Protein AF-0000000074441980 (afdb_homodimer)

Solvent-accessible surface area (backbone atoms only — not comparable to full-atom values): 41536 Å² total; per-residue (Å²): 110,70,69,57,51,51,54,56,46,57,72,69,55,71,89,51,64,81,36,41,43,56,36,75,45,73,42,76,89,37,66,30,39,36,33,62,39,76,40,64,93,60,38,26,39,40,40,39,38,33,58,50,57,52,42,32,34,37,76,42,47,38,68,58,42,52,52,48,46,42,69,62,27,72,64,63,48,63,58,62,53,57,53,49,53,51,53,48,47,54,67,76,56,54,57,86,88,49,87,40,50,34,70,74,40,71,43,78,72,95,67,67,32,41,31,36,37,34,61,50,62,44,88,94,67,44,77,40,51,48,71,47,70,18,35,65,46,65,58,50,46,53,25,69,70,42,47,47,51,49,22,16,46,42,21,42,48,52,50,50,48,53,52,51,53,50,52,44,53,46,47,42,50,34,50,48,42,34,50,74,72,66,52,69,66,90,50,77,86,46,66,70,79,79,82,46,68,68,61,48,52,52,50,48,67,71,32,69,65,39,56,47,21,54,74,39,8,68,63,49,27,40,28,73,70,44,26,51,50,46,25,52,48,38,49,50,50,54,45,67,74,46,66,83,50,79,73,76,70,72,77,70,71,76,72,74,76,74,72,70,82,75,80,74,80,73,78,85,76,78,83,84,73,75,82,74,83,79,79,79,80,85,78,86,79,78,78,86,70,86,88,86,90,91,82,92,81,84,78,75,85,76,87,82,83,80,84,73,82,77,79,82,85,82,86,83,88,69,70,70,63,57,63,56,51,54,56,52,50,52,51,51,53,53,50,49,53,50,50,59,60,62,67,65,61,68,54,78,100,111,70,70,56,50,52,53,57,46,55,72,69,56,73,90,51,63,79,37,41,44,58,37,74,44,73,42,74,88,38,66,30,39,36,33,61,38,75,40,64,94,60,40,26,37,37,41,40,37,32,59,48,57,51,43,31,32,35,75,41,47,38,68,58,42,52,53,48,46,44,71,62,27,72,61,63,48,60,58,63,51,57,53,48,52,51,53,48,47,53,67,76,56,54,57,87,87,49,88,41,48,35,70,75,40,69,45,80,70,95,67,67,33,41,31,35,37,31,59,50,61,44,87,95,67,43,77,40,50,48,72,46,71,19,36,65,46,63,59,48,46,54,25,70,72,42,46,46,51,49,24,16,49,44,21,42,49,50,51,49,48,54,53,51,52,52,51,44,52,45,47,42,51,35,48,48,43,35,49,74,71,66,53,67,66,91,50,78,85,45,66,69,80,78,81,47,70,69,61,49,53,54,50,50,67,70,33,69,64,38,56,48,22,53,75,38,8,68,62,50,27,39,30,72,70,44,27,52,50,47,25,52,47,37,50,50,50,53,45,66,74,46,66,84,49,79,71,76,69,71,75,69,69,73,71,69,76,71,70,68,84,75,78,76,78,75,79,85,79,80,84,87,74,75,84,76,87,79,80,84,75,80,82,80,81,79,85,81,86,83,90,79,89,70,88,78,90,78,86,89,81,86,79,88,85,80,83,80,87,75,83,75,85,75,82,78,77,58,71,66,53,53,59,52,49,51,53,50,48,53,49,50,53,51,50,52,52,49,50,57,58,61,67,59,58,65,53,80,102

Foldseek 3Di:
DLVVLLVVVVVVDDDDQLLFAWDWDAAANAIKIKTKDADLVFLWMKIWIDRPQFIWIDTDTNVRQVVQQCVQPVLADDDSSVVSVVVVCCVVPPPVPDNQKYWDDCPPDDARWTKIKGWDADPPRHIGIDIDIIHTDDPCCCVSRPVVLVVVLVVVVVVVVVVVLVVLQVVLVVVVVCVVVVHDDPDPVPDDDRDDPVVVVVCVCPDVVVVVCVVCVNRVCRDPVNSVSSSVSSSVVVCVVCVPPDDPPPPPPPPPCVVDPPVPPDDPPDPPPDDDDDPDDDDCPDDPDDDDDDDDDPDPDDPDDDDDDDDDDDDDDPDVVVVVVVVVVVVVVVVVVVVVVVVSNRPHD/DLVVLLVVVVVVDDDDQLLFAWDWDAAANAIKIKTKDADLVFLWMKIWIDRPPFIWIDTDTNVRQVVQQCVQPVLADDDSSVVSVVVVCCVVPPDVPDNQKYWDDCPPDDARWTKIKGWDADPPRHIGIDIDIIHTDDPCCCVSRPVVLVVVLVVVVVVVVVVVLVVLQVVLVVVVVCVVVVHDDPDPVPDDDRDDPVVVVVCVCPDVVVVVCVVCVNRVCRDPVNSVSSSVSSSVVVCVVCVPPDDPPPPPPPPPCPVDPPVPPDDDPDPPPDDDDDDPDDPPDDDPDDDDDDDDDDDDDDDDDDDDDDDDDDDDPPPVVVVVVVVVVVVVVVVVVVVVVVVSNNPHD

pLDDT: mean 73.76, std 29.58, range [14.95, 98.62]

Organism: Stylophora pistillata (NCBI:txid50429)

Structure (mmCIF, N/CA/C/O backbone):
data_AF-0000000074441980-model_v1
#
loop_
_entity.id
_entity.type
_entity.pdbx_description
1 polymer 'Non-homologous end-joining factor 1'
#
loop_
_atom_site.group_PDB
_atom_site.id
_atom_site.type_symbol
_atom_site.label_atom_id
_atom_site.label_alt_id
_atom_site.label_comp_id
_atom_site.label_asym_id
_atom_site.label_entity_id
_atom_site.label_seq_id
_atom_site.pdbx_PDB_ins_code
_atom_site.Cartn_x
_atom_site.Cartn_y
_atom_site.Cartn_z
_atom_site.occupancy
_atom_site.B_iso_or_equiv
_atom_site.auth_seq_id
_atom_site.auth_comp_id
_atom_site.auth_asym_id
_atom_site.auth_atom_id
_atom_site.pdbx_PDB_model_num
ATOM 1 N N . MET A 1 1 ? -20.672 3.186 -23.844 1 51.84 1 MET A N 1
ATOM 2 C CA . MET A 1 1 ? -19.688 2.994 -24.906 1 51.84 1 MET A CA 1
ATOM 3 C C . MET A 1 1 ? -18.312 2.658 -24.312 1 51.84 1 MET A C 1
ATOM 5 O O . MET A 1 1 ? -17.672 1.694 -24.734 1 51.84 1 MET A O 1
ATOM 9 N N . ALA A 1 2 ? -17.875 3.438 -23.344 1 56.09 2 ALA A N 1
ATOM 10 C CA . ALA A 1 2 ? -16.578 3.195 -22.719 1 56.09 2 ALA A CA 1
ATOM 11 C C . ALA A 1 2 ? -16.547 1.839 -22.031 1 56.09 2 ALA A C 1
ATOM 13 O O . ALA A 1 2 ? -15.555 1.104 -22.125 1 56.09 2 ALA A O 1
ATOM 14 N N . ALA A 1 3 ? -17.609 1.417 -21.391 1 63.78 3 ALA A N 1
ATOM 15 C CA . ALA A 1 3 ? -17.703 0.12 -20.734 1 63.78 3 ALA A CA 1
ATOM 16 C C . ALA A 1 3 ? -17.609 -1.021 -21.734 1 63.78 3 ALA A C 1
ATOM 18 O O . ALA A 1 3 ? -16.969 -2.035 -21.484 1 63.78 3 ALA A O 1
ATOM 19 N N . SER A 1 4 ? -18.078 -0.714 -22.844 1 76.62 4 SER A N 1
ATOM 20 C CA . SER A 1 4 ? -18.078 -1.734 -23.891 1 76.62 4 SER A CA 1
ATOM 21 C C . SER A 1 4 ? -16.672 -1.93 -24.453 1 76.62 4 SER A C 1
ATOM 23 O O . SER A 1 4 ? -16.234 -3.062 -24.688 1 76.62 4 SER A O 1
ATOM 25 N N . LYS A 1 5 ? -15.914 -0.859 -24.516 1 84.69 5 LYS A N 1
ATOM 26 C CA . LYS A 1 5 ? -14.562 -0.913 -25.062 1 84.69 5 LYS A CA 1
ATOM 27 C C . LYS A 1 5 ? -13.617 -1.67 -24.125 1 84.69 5 LYS A C 1
ATOM 29 O O . LYS A 1 5 ? -12.781 -2.447 -24.594 1 84.69 5 LYS A O 1
ATOM 34 N N . GLU A 1 6 ? -13.836 -1.415 -22.906 1 89 6 GLU A N 1
ATOM 35 C CA . GLU A 1 6 ? -12.977 -2.098 -21.938 1 89 6 GLU A CA 1
ATOM 36 C C . GLU A 1 6 ? -13.227 -3.604 -21.953 1 89 6 GLU A C 1
ATOM 38 O O . GLU A 1 6 ? -12.289 -4.395 -21.828 1 89 6 GLU A O 1
ATOM 43 N N . ILE A 1 7 ? -14.453 -3.945 -22.109 1 86.38 7 ILE A N 1
ATOM 44 C CA . ILE A 1 7 ? -14.812 -5.359 -22.109 1 86.38 7 ILE A CA 1
ATOM 45 C C . ILE A 1 7 ? -14.164 -6.055 -23.297 1 86.38 7 ILE A C 1
ATOM 47 O O . ILE A 1 7 ? -13.625 -7.156 -23.172 1 86.38 7 ILE A O 1
ATOM 51 N N . SER A 1 8 ? -14.258 -5.422 -24.438 1 86.94 8 SER A N 1
ATOM 52 C CA . SER A 1 8 ? -13.625 -5.965 -25.641 1 86.94 8 SER A CA 1
ATOM 53 C C . SER A 1 8 ? -12.117 -6.082 -25.453 1 86.94 8 SER A C 1
ATOM 55 O O . SER A 1 8 ? -11.508 -7.066 -25.891 1 86.94 8 SER A O 1
ATOM 57 N N . TRP A 1 9 ? -11.57 -5.137 -24.906 1 90.94 9 TRP A N 1
ATOM 58 C CA . TRP A 1 9 ? -10.133 -5.137 -24.641 1 90.94 9 TRP A CA 1
ATOM 59 C C . TRP A 1 9 ? -9.75 -6.281 -23.703 1 90.94 9 TRP A C 1
ATOM 61 O O . TRP A 1 9 ? -8.758 -6.969 -23.922 1 90.94 9 TRP A O 1
ATOM 71 N N . ARG A 1 10 ? -10.523 -6.465 -22.703 1 89.31 10 ARG A N 1
ATOM 72 C CA . ARG A 1 10 ? -10.242 -7.488 -21.703 1 89.31 10 ARG A CA 1
ATOM 73 C C . ARG A 1 10 ? -10.273 -8.883 -22.328 1 89.31 10 ARG A C 1
ATOM 75 O O . ARG A 1 10 ? -9.539 -9.773 -21.891 1 89.31 10 ARG A O 1
ATOM 82 N N . ARG A 1 11 ? -11.078 -8.992 -23.328 1 87.81 11 ARG A N 1
ATOM 83 C CA . ARG A 1 11 ? -11.188 -10.281 -24 1 87.81 11 ARG A CA 1
ATOM 84 C C . ARG A 1 11 ? -9.914 -10.594 -24.781 1 87.81 11 ARG A C 1
ATOM 86 O O . ARG A 1 11 ? -9.539 -11.758 -24.922 1 87.81 11 ARG A O 1
ATOM 93 N N . ARG A 1 12 ? -9.289 -9.594 -25.172 1 88.25 12 ARG A N 1
ATOM 94 C CA . ARG A 1 12 ? -8.094 -9.758 -25.984 1 88.25 12 ARG A CA 1
ATOM 95 C C . ARG A 1 12 ? -6.832 -9.695 -25.141 1 88.25 12 ARG A C 1
ATOM 97 O O . ARG A 1 12 ? -5.773 -10.18 -25.547 1 88.25 12 ARG A O 1
ATOM 104 N N . TRP A 1 13 ? -6.953 -9.164 -24.031 1 88.56 13 TRP A N 1
ATOM 105 C CA . TRP A 1 13 ? -5.801 -8.922 -23.172 1 88.56 13 TRP A CA 1
ATOM 106 C C . TRP A 1 13 ? -5.297 -10.227 -22.562 1 88.56 13 TRP A C 1
ATOM 108 O O . TRP A 1 13 ? -6.086 -11.031 -22.062 1 88.56 13 TRP A O 1
ATOM 118 N N . LYS A 1 14 ? -3.984 -10.406 -22.625 1 88.5 14 LYS A N 1
ATOM 119 C CA . LYS A 1 14 ? -3.357 -11.57 -22 1 88.5 14 LYS A CA 1
ATOM 120 C C . LYS A 1 14 ? -2.637 -11.188 -20.719 1 88.5 14 LYS A C 1
ATOM 122 O O . LYS A 1 14 ? -1.851 -10.234 -20.703 1 88.5 14 LYS A O 1
ATOM 127 N N . PRO A 1 15 ? -2.881 -12 -19.703 1 88.69 15 PRO A N 1
ATOM 128 C CA . PRO A 1 15 ? -2.188 -11.719 -18.438 1 88.69 15 PRO A CA 1
ATOM 129 C C . PRO A 1 15 ? -0.668 -11.805 -18.578 1 88.69 15 PRO A C 1
ATOM 131 O O . PRO A 1 15 ? -0.157 -12.617 -19.344 1 88.69 15 PRO A O 1
ATOM 134 N N . ASN A 1 16 ? 0.039 -10.93 -17.922 1 92.12 16 ASN A N 1
ATOM 135 C CA . ASN A 1 16 ? 1.496 -10.906 -17.859 1 92.12 16 ASN A CA 1
ATOM 136 C C . ASN A 1 16 ? 1.997 -10.906 -16.422 1 92.12 16 ASN A C 1
ATOM 138 O O . ASN A 1 16 ? 1.202 -10.984 -15.477 1 92.12 16 ASN A O 1
ATOM 142 N N . LEU A 1 17 ? 3.229 -10.914 -16.266 1 94.19 17 LEU A N 1
ATOM 143 C CA . LEU A 1 17 ? 3.816 -10.992 -14.93 1 94.19 17 LEU A CA 1
ATOM 144 C C . LEU A 1 17 ? 3.328 -9.844 -14.055 1 94.19 17 LEU A C 1
ATOM 146 O O . LEU A 1 17 ? 3.105 -10.031 -12.852 1 94.19 17 LEU A O 1
ATOM 150 N N . ASN A 1 18 ? 3.082 -8.695 -14.625 1 94.25 18 ASN A N 1
ATOM 151 C CA . ASN A 1 18 ? 2.691 -7.5 -13.883 1 94.25 18 ASN A CA 1
ATOM 152 C C . ASN A 1 18 ? 1.351 -7.691 -13.18 1 94.25 18 ASN A C 1
ATOM 154 O O . ASN A 1 18 ? 1.138 -7.168 -12.086 1 94.25 18 ASN A O 1
ATOM 158 N N . SER A 1 19 ? 0.472 -8.43 -13.758 1 94.81 19 SER A N 1
ATOM 159 C CA . SER A 1 19 ? -0.874 -8.578 -13.211 1 94.81 19 SER A CA 1
ATOM 160 C C . SER A 1 19 ? -0.934 -9.719 -12.195 1 94.81 19 SER A C 1
ATOM 162 O O . SER A 1 19 ? -1.958 -9.922 -11.539 1 94.81 19 SER A O 1
ATOM 164 N N . GLN A 1 20 ? 0.187 -10.492 -12.086 1 95.69 20 GLN A N 1
ATOM 165 C CA . GLN A 1 20 ? 0.209 -11.57 -11.109 1 95.69 20 GLN A CA 1
ATOM 166 C C . GLN A 1 20 ? 0.36 -11.031 -9.688 1 95.69 20 GLN A C 1
ATOM 168 O O . GLN A 1 20 ? 1.103 -10.078 -9.461 1 95.69 20 GLN A O 1
ATOM 173 N N . PRO A 1 21 ? -0.417 -11.547 -8.789 1 95.19 21 PRO A N 1
ATOM 174 C CA . PRO A 1 21 ? -0.332 -11.055 -7.41 1 95.19 21 PRO A CA 1
ATOM 175 C C . PRO A 1 21 ? 0.967 -11.461 -6.719 1 95.19 21 PRO A C 1
ATOM 177 O O . PRO A 1 21 ? 1.623 -12.422 -7.145 1 95.19 21 PRO A O 1
ATOM 180 N N . TRP A 1 22 ? 1.335 -10.766 -5.695 1 96.5 22 TRP A N 1
ATOM 181 C CA . TRP A 1 22 ? 2.52 -11.047 -4.891 1 96.5 22 TRP A CA 1
ATOM 182 C C . TRP A 1 22 ? 2.207 -12.055 -3.795 1 96.5 22 TRP A C 1
ATOM 184 O O . TRP A 1 22 ? 1.104 -12.062 -3.24 1 96.5 22 TRP A O 1
ATOM 194 N N . LYS A 1 23 ? 3.168 -12.859 -3.508 1 94.12 23 LYS A N 1
ATOM 195 C CA . LYS A 1 23 ? 3.098 -13.797 -2.393 1 94.12 23 LYS A CA 1
ATOM 196 C C . LYS A 1 23 ? 4.324 -13.672 -1.495 1 94.12 23 LYS A C 1
ATOM 198 O O . LYS A 1 23 ? 5.434 -13.43 -1.979 1 94.12 23 LYS A O 1
ATOM 203 N N . HIS A 1 24 ? 4.086 -13.797 -0.242 1 94.06 24 HIS A N 1
ATOM 204 C CA . HIS A 1 24 ? 5.199 -13.82 0.701 1 94.06 24 HIS A CA 1
ATOM 205 C C . HIS A 1 24 ? 5.859 -15.195 0.746 1 94.06 24 HIS A C 1
ATOM 207 O O . HIS A 1 24 ? 5.172 -16.219 0.783 1 94.06 24 HIS A O 1
ATOM 213 N N . VAL A 1 25 ? 7.152 -15.211 0.711 1 91.19 25 VAL A N 1
ATOM 214 C CA . VAL A 1 25 ? 7.895 -16.469 0.806 1 91.19 25 VAL A CA 1
ATOM 215 C C . VAL A 1 25 ? 9.125 -16.266 1.688 1 91.19 25 VAL A C 1
ATOM 217 O O . VAL A 1 25 ? 9.75 -15.211 1.669 1 91.19 25 VAL A O 1
ATOM 220 N N . SER A 1 26 ? 9.391 -17.219 2.443 1 89.88 26 SER A N 1
ATOM 221 C CA . SER A 1 26 ? 10.617 -17.25 3.23 1 89.88 26 SER A CA 1
ATOM 222 C C . SER A 1 26 ? 11.656 -18.172 2.611 1 89.88 26 SER A C 1
ATOM 224 O O . SER A 1 26 ? 11.398 -19.359 2.424 1 89.88 26 SER A O 1
ATOM 226 N N . ILE A 1 27 ? 12.766 -17.625 2.258 1 90.06 27 ILE A N 1
ATOM 227 C CA . ILE A 1 27 ? 13.852 -18.375 1.641 1 90.06 27 ILE A CA 1
ATOM 228 C C . ILE A 1 27 ? 15.117 -18.234 2.473 1 90.06 27 ILE A C 1
ATOM 230 O O . ILE A 1 27 ? 15.664 -17.141 2.6 1 90.06 27 ILE A O 1
ATOM 234 N N . SER A 1 28 ? 15.633 -19.344 2.979 1 89.25 28 SER A N 1
ATOM 235 C CA . SER A 1 28 ? 16.844 -19.344 3.795 1 89.25 28 SER A CA 1
ATOM 236 C C . SER A 1 28 ? 16.734 -18.344 4.945 1 89.25 28 SER A C 1
ATOM 238 O O . SER A 1 28 ? 17.656 -17.578 5.199 1 89.25 28 SER A O 1
ATOM 240 N N . GLY A 1 29 ? 15.562 -18.234 5.5 1 86.44 29 GLY A N 1
ATOM 241 C CA . GLY A 1 29 ? 15.352 -17.375 6.656 1 86.44 29 GLY A CA 1
ATOM 242 C C . GLY A 1 29 ? 15.117 -15.922 6.289 1 86.44 29 GLY A C 1
ATOM 243 O O . GLY A 1 29 ? 14.93 -15.078 7.168 1 86.44 29 GLY A O 1
ATOM 244 N N . LYS A 1 30 ? 15.156 -15.617 5.031 1 90.5 30 LYS A N 1
ATOM 245 C CA . LYS A 1 30 ? 14.93 -14.25 4.57 1 90.5 30 LYS A CA 1
ATOM 246 C C . LYS A 1 30 ? 13.547 -14.102 3.949 1 90.5 30 LYS A C 1
ATOM 248 O O . LYS A 1 30 ? 13.055 -15.016 3.293 1 90.5 30 LYS A O 1
ATOM 253 N N . SER A 1 31 ? 12.969 -12.969 4.211 1 91.38 31 SER A N 1
ATOM 254 C CA . SER A 1 31 ? 11.633 -12.695 3.695 1 91.38 31 SER A CA 1
ATOM 255 C C . SER A 1 31 ? 11.695 -12.094 2.295 1 91.38 31 SER A C 1
ATOM 257 O O . SER A 1 31 ? 12.484 -11.188 2.035 1 91.38 31 SER A O 1
ATOM 259 N N . PHE A 1 32 ? 10.828 -12.688 1.437 1 93.62 32 PHE A N 1
ATOM 260 C CA . PHE A 1 32 ? 10.734 -12.195 0.069 1 93.62 32 PHE A CA 1
ATOM 261 C C . PHE A 1 32 ? 9.273 -12.055 -0.354 1 93.62 32 PHE A C 1
ATOM 263 O O . PHE A 1 32 ? 8.398 -12.734 0.182 1 93.62 32 PHE A O 1
ATOM 270 N N . LEU A 1 33 ? 9.047 -11.102 -1.194 1 96.06 33 LEU A N 1
ATOM 271 C CA . LEU A 1 33 ? 7.836 -11.117 -2.002 1 96.06 33 LEU A CA 1
ATOM 272 C C . LEU A 1 33 ? 8.109 -11.703 -3.383 1 96.06 33 LEU A C 1
ATOM 274 O O . LEU A 1 33 ? 9.094 -11.344 -4.035 1 96.06 33 LEU A O 1
ATOM 278 N N . LEU A 1 34 ? 7.234 -12.625 -3.773 1 95.69 34 LEU A N 1
ATOM 279 C CA . LEU A 1 34 ? 7.473 -13.344 -5.016 1 95.69 34 LEU A CA 1
ATOM 280 C C . LEU A 1 34 ? 6.234 -13.32 -5.91 1 95.69 34 LEU A C 1
ATOM 282 O O . LEU A 1 34 ? 5.113 -13.484 -5.426 1 95.69 34 LEU A O 1
ATOM 286 N N . LYS A 1 35 ? 6.395 -13.016 -7.109 1 95.94 35 LYS A N 1
ATOM 287 C CA . LYS A 1 35 ? 5.375 -13.258 -8.125 1 95.94 35 LYS A CA 1
ATOM 288 C C . LYS A 1 35 ? 5.977 -13.93 -9.352 1 95.94 35 LYS A C 1
ATOM 290 O O . LYS A 1 35 ? 7.152 -13.727 -9.672 1 95.94 35 LYS A O 1
ATOM 295 N N . SER A 1 36 ? 5.203 -14.828 -9.969 1 95.88 36 SER A N 1
ATOM 296 C CA . SER A 1 36 ? 5.715 -15.617 -11.086 1 95.88 36 SER A CA 1
ATOM 297 C C . SER A 1 36 ? 4.625 -15.891 -12.117 1 95.88 36 SER A C 1
ATOM 299 O O . SER A 1 36 ? 3.436 -15.773 -11.82 1 95.88 36 SER A O 1
ATOM 301 N N . MET A 1 37 ? 5.035 -16.141 -13.32 1 96.06 37 MET A N 1
ATOM 302 C CA . MET A 1 37 ? 4.16 -16.531 -14.422 1 96.06 37 MET A CA 1
ATOM 303 C C . MET A 1 37 ? 4.797 -17.641 -15.25 1 96.06 37 MET A C 1
ATOM 305 O O . MET A 1 37 ? 5.914 -17.5 -15.742 1 96.06 37 MET A O 1
ATOM 309 N N . PHE A 1 38 ? 4.125 -18.734 -15.289 1 95.56 38 PHE A N 1
ATOM 310 C CA . PHE A 1 38 ? 4.562 -19.875 -16.078 1 95.56 38 PHE A CA 1
ATOM 311 C C . PHE A 1 38 ? 3.645 -20.094 -17.266 1 95.56 38 PHE A C 1
ATOM 313 O O . PHE A 1 38 ? 2.42 -20.031 -17.141 1 95.56 38 PHE A O 1
ATOM 320 N N . VAL A 1 39 ? 4.211 -20.203 -18.391 1 94.81 39 VAL A N 1
ATOM 321 C CA . VAL A 1 39 ? 3.459 -20.391 -19.641 1 94.81 39 VAL A CA 1
ATOM 322 C C . VAL A 1 39 ? 3.768 -21.766 -20.219 1 94.81 39 VAL A C 1
ATOM 324 O O . VAL A 1 39 ? 4.867 -21.984 -20.734 1 94.81 39 VAL A O 1
ATOM 327 N N . GLU A 1 40 ? 2.877 -22.578 -20.25 1 92.44 40 GLU A N 1
ATOM 328 C CA . GLU A 1 40 ? 3.055 -23.969 -20.625 1 92.44 40 GLU A CA 1
ATOM 329 C C . GLU A 1 40 ? 3.303 -24.109 -22.125 1 92.44 40 GLU A C 1
ATOM 331 O O . GLU A 1 40 ? 4.129 -24.922 -22.562 1 92.44 40 GLU A O 1
ATOM 336 N N . VAL A 1 41 ? 2.557 -23.312 -22.953 1 90.19 41 VAL A N 1
ATOM 337 C CA . VAL A 1 41 ? 2.59 -23.438 -24.406 1 90.19 41 VAL A CA 1
ATOM 338 C C . VAL A 1 41 ? 4.02 -23.266 -24.906 1 90.19 41 VAL A C 1
ATOM 340 O O . VAL A 1 41 ? 4.473 -23.984 -25.797 1 90.19 41 VAL A O 1
ATOM 343 N N . ASP A 1 42 ? 4.781 -22.391 -24.281 1 91.75 42 ASP A N 1
ATOM 344 C CA . ASP A 1 42 ? 6.137 -22.109 -24.734 1 91.75 42 ASP A CA 1
ATOM 345 C C . ASP A 1 42 ? 7.172 -22.578 -23.719 1 91.75 42 ASP A C 1
ATOM 347 O O . ASP A 1 42 ? 8.367 -22.344 -23.875 1 91.75 42 ASP A O 1
ATOM 351 N N . CYS A 1 43 ? 6.68 -23.25 -22.641 1 94.75 43 CYS A N 1
ATOM 352 C CA . CYS A 1 43 ? 7.531 -23.75 -21.578 1 94.75 43 CYS A CA 1
ATOM 353 C C . CYS A 1 43 ? 8.5 -22.688 -21.094 1 94.75 43 CYS A C 1
ATOM 355 O O . CYS A 1 43 ? 9.711 -22.906 -21.047 1 94.75 43 CYS A O 1
ATOM 357 N N . SER A 1 44 ? 7.98 -21.594 -20.828 1 96.69 44 SER A N 1
ATOM 358 C CA . SER A 1 44 ? 8.734 -20.422 -20.359 1 96.69 44 SER A CA 1
ATOM 359 C C . SER A 1 44 ? 8.188 -19.922 -19.031 1 96.69 44 SER A C 1
ATOM 361 O O . SER A 1 44 ? 7.094 -20.312 -18.609 1 96.69 44 SER A O 1
ATOM 363 N N . TYR A 1 45 ? 9.016 -19.188 -18.312 1 97.12 45 TYR A N 1
ATOM 364 C CA . TYR A 1 45 ? 8.508 -18.562 -17.094 1 97.12 45 TYR A CA 1
ATOM 365 C C . TYR A 1 45 ? 9.219 -17.234 -16.812 1 97.12 45 TYR A C 1
ATOM 367 O O . TYR A 1 45 ? 10.266 -16.953 -17.406 1 97.12 45 TYR A O 1
ATOM 375 N N . GLU A 1 46 ? 8.57 -16.453 -16.078 1 97 46 GLU A N 1
ATOM 376 C CA . GLU A 1 46 ? 9.117 -15.227 -15.508 1 97 46 GLU A CA 1
ATOM 377 C C . GLU A 1 46 ? 8.938 -15.203 -13.992 1 97 46 GLU A C 1
ATOM 379 O O . GLU A 1 46 ? 7.906 -15.625 -13.477 1 97 46 GLU A O 1
ATOM 384 N N . LEU A 1 47 ? 10 -14.773 -13.391 1 96.06 47 LEU A N 1
ATOM 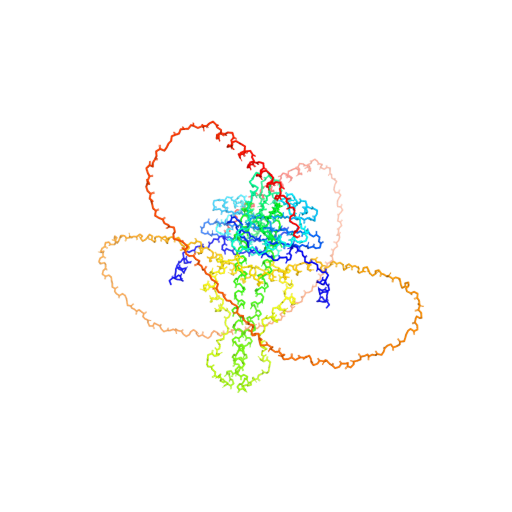385 C CA . LEU A 1 47 ? 10.016 -14.75 -11.93 1 96.06 47 LEU A CA 1
ATOM 386 C C . LEU A 1 47 ? 10.547 -13.414 -11.414 1 96.06 47 LEU A C 1
ATOM 388 O O . LEU A 1 47 ? 11.523 -12.883 -11.953 1 96.06 47 LEU A O 1
ATOM 392 N N . CYS A 1 48 ? 9.828 -12.898 -10.469 1 96.31 48 CYS A N 1
ATOM 393 C CA . CYS A 1 48 ? 10.227 -11.641 -9.836 1 96.31 48 CYS A CA 1
ATOM 394 C C . CYS A 1 48 ? 10.211 -11.773 -8.312 1 96.31 48 CYS A C 1
ATOM 396 O O . CYS A 1 48 ? 9.242 -12.258 -7.738 1 96.31 48 CYS A O 1
ATOM 398 N N . LEU A 1 49 ? 11.297 -11.375 -7.688 1 95.5 49 LEU A N 1
ATOM 399 C CA . LEU A 1 49 ? 11.43 -11.391 -6.234 1 95.5 49 LEU A CA 1
ATOM 400 C C . LEU A 1 49 ? 11.82 -10.016 -5.707 1 95.5 49 LEU A C 1
ATOM 402 O O . LEU A 1 49 ? 12.555 -9.281 -6.363 1 95.5 49 LEU A O 1
ATOM 406 N N . TRP A 1 50 ? 11.336 -9.688 -4.605 1 95.25 50 TRP A N 1
ATOM 407 C CA . TRP A 1 50 ? 11.734 -8.469 -3.914 1 95.25 50 TRP A CA 1
ATOM 408 C C . TRP A 1 50 ? 12.10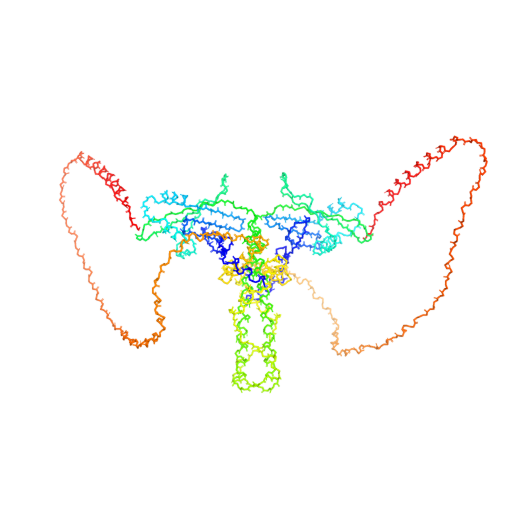2 -8.758 -2.463 1 95.25 50 TRP A C 1
ATOM 410 O O . TRP A 1 50 ? 11.328 -9.383 -1.732 1 95.25 50 TRP A O 1
ATOM 420 N N . ASP A 1 51 ? 13.273 -8.367 -2.043 1 93 51 ASP A N 1
ATOM 421 C CA . ASP A 1 51 ? 13.781 -8.672 -0.708 1 93 51 ASP A CA 1
ATOM 422 C C . ASP A 1 51 ? 13.625 -7.477 0.227 1 93 51 ASP A C 1
ATOM 424 O O . ASP A 1 51 ? 14.391 -7.316 1.176 1 93 51 ASP A O 1
ATOM 428 N N . PHE A 1 52 ? 12.766 -6.516 -0.107 1 92.38 52 PHE A N 1
ATOM 429 C CA . PHE A 1 52 ? 12.477 -5.309 0.655 1 92.38 52 PHE A CA 1
ATOM 430 C C . PHE A 1 52 ? 13.562 -4.262 0.45 1 92.38 52 PHE A C 1
ATOM 432 O O . PHE A 1 52 ? 13.664 -3.305 1.223 1 92.38 52 PHE A O 1
ATOM 439 N N . SER A 1 53 ? 14.391 -4.504 -0.55 1 89.56 53 SER A N 1
ATOM 440 C CA . SER A 1 53 ? 15.422 -3.545 -0.923 1 89.56 53 SER A CA 1
ATOM 441 C C . SER A 1 53 ? 15.688 -3.576 -2.424 1 89.56 53 SER A C 1
ATOM 443 O O . SER A 1 53 ? 15.672 -2.535 -3.086 1 89.56 53 SER A O 1
ATOM 445 N N . THR A 1 54 ? 15.797 -4.805 -2.885 1 90.31 54 THR A N 1
ATOM 446 C CA . THR A 1 54 ? 16.219 -4.98 -4.273 1 90.31 54 THR A CA 1
ATOM 447 C C . THR A 1 54 ? 15.273 -5.941 -5 1 90.31 54 THR A C 1
ATOM 449 O O . THR A 1 54 ? 14.836 -6.938 -4.426 1 90.31 54 THR A O 1
ATOM 452 N N . PHE A 1 55 ? 15.078 -5.594 -6.266 1 93.25 55 PHE A N 1
ATOM 453 C CA . PHE A 1 55 ? 14.312 -6.488 -7.133 1 93.25 55 PHE A CA 1
ATOM 454 C C . PHE A 1 55 ? 15.242 -7.477 -7.832 1 93.25 55 PHE A C 1
ATOM 456 O O . PHE A 1 55 ? 16.328 -7.109 -8.273 1 93.25 55 PHE A O 1
ATOM 463 N N . TRP A 1 56 ? 14.797 -8.688 -7.855 1 94.19 56 TRP A N 1
ATOM 464 C CA . TRP A 1 56 ? 15.453 -9.758 -8.594 1 94.19 56 TRP A CA 1
ATOM 465 C C . TRP A 1 56 ? 14.523 -10.344 -9.656 1 94.19 56 TRP A C 1
ATOM 467 O O . TRP A 1 56 ? 13.352 -10.609 -9.383 1 94.19 56 TRP A O 1
ATOM 477 N N . TYR A 1 57 ? 15.125 -10.469 -10.797 1 94.94 57 TYR A N 1
ATOM 478 C CA . TYR A 1 57 ? 14.266 -10.844 -11.922 1 94.94 57 TYR A CA 1
ATOM 479 C C . TYR A 1 57 ? 14.953 -11.883 -12.805 1 94.94 57 TYR A C 1
ATOM 481 O O . TYR A 1 57 ? 16.156 -11.82 -13.016 1 94.94 57 TYR A O 1
ATOM 489 N N . GLU A 1 58 ? 14.133 -12.844 -13.312 1 96.56 58 GLU A N 1
ATOM 490 C CA . GLU A 1 58 ? 14.602 -13.82 -14.297 1 96.56 58 GLU A CA 1
ATOM 491 C C . GLU A 1 58 ? 13.516 -14.148 -15.312 1 96.56 58 GLU A C 1
ATOM 493 O O . GLU A 1 58 ? 12.352 -14.344 -14.945 1 96.56 58 GLU A O 1
ATOM 498 N N . LYS A 1 59 ? 13.891 -14.164 -16.5 1 97.06 59 LYS A N 1
ATOM 499 C CA . LYS A 1 59 ? 13.047 -14.648 -17.578 1 97.06 59 LYS A CA 1
ATOM 500 C C . LYS A 1 59 ? 13.719 -15.789 -18.344 1 97.06 59 LYS A C 1
ATOM 502 O O . LYS A 1 59 ? 14.859 -15.648 -18.781 1 97.06 59 LYS A O 1
ATOM 507 N N . VAL A 1 60 ? 13.102 -16.875 -18.422 1 97.56 60 VAL A N 1
ATOM 508 C CA . VAL A 1 60 ? 13.648 -18.062 -19.078 1 97.56 60 VAL A CA 1
ATOM 509 C C . VAL A 1 60 ? 12.719 -18.516 -20.203 1 97.56 60 VAL A C 1
ATOM 511 O O . VAL A 1 60 ? 11.531 -18.75 -19.969 1 97.56 60 VAL A O 1
ATOM 514 N N . GLU A 1 61 ? 13.242 -18.625 -21.359 1 97.38 61 GLU A N 1
ATOM 515 C CA . GLU A 1 61 ? 12.5 -19.125 -22.516 1 97.38 61 GLU A CA 1
ATOM 516 C C . GLU A 1 61 ? 12.711 -20.625 -22.688 1 97.38 61 GLU A C 1
ATOM 518 O O . GLU A 1 61 ? 13.484 -21.25 -21.969 1 97.38 61 GLU A O 1
ATOM 523 N N . GLN A 1 62 ? 12.094 -21.188 -23.641 1 96.69 62 GLN A N 1
ATOM 524 C CA . GLN A 1 62 ? 12.023 -22.625 -23.797 1 96.69 62 GLN A CA 1
ATOM 525 C C . GLN A 1 62 ? 13.414 -23.234 -23.938 1 96.69 62 GLN A C 1
ATOM 527 O O . GLN A 1 62 ? 13.742 -24.219 -23.266 1 96.69 62 GLN A O 1
ATOM 532 N N . ASP A 1 63 ? 14.219 -22.703 -24.797 1 96.81 63 ASP A N 1
ATOM 533 C CA . ASP A 1 63 ? 15.531 -23.266 -25.078 1 96.81 63 ASP A CA 1
ATOM 534 C C . ASP A 1 63 ? 16.422 -23.25 -23.828 1 96.81 63 ASP A C 1
ATOM 536 O O . ASP A 1 63 ? 17.094 -24.234 -23.531 1 96.81 63 ASP A O 1
ATOM 540 N N . LYS A 1 64 ? 16.359 -22.109 -23.234 1 97.19 64 LYS A N 1
ATOM 541 C CA . LYS A 1 64 ? 17.156 -22 -22 1 97.19 64 LYS A CA 1
ATOM 542 C C . LYS A 1 64 ? 16.625 -22.922 -20.922 1 97.19 64 LYS A C 1
ATOM 544 O O . LYS A 1 64 ? 17.391 -23.5 -20.141 1 97.19 64 LYS A O 1
ATOM 549 N N . PHE A 1 65 ? 15.336 -23.062 -20.828 1 97.38 65 PHE A N 1
ATOM 550 C CA . PHE A 1 65 ? 14.727 -23.969 -19.859 1 97.38 65 PHE A CA 1
ATOM 551 C C . PHE A 1 65 ? 15.164 -25.406 -20.109 1 97.38 65 PHE A C 1
ATOM 553 O O . PHE A 1 65 ? 15.531 -26.125 -19.172 1 97.38 65 PHE A O 1
ATOM 560 N N . ARG A 1 66 ? 15.086 -25.812 -21.297 1 96.12 66 ARG A N 1
ATOM 561 C CA . ARG A 1 66 ? 15.492 -27.156 -21.688 1 96.12 66 ARG A CA 1
ATOM 562 C C . ARG A 1 66 ? 16.953 -27.406 -21.359 1 96.12 66 ARG A C 1
ATOM 564 O O . ARG A 1 66 ? 17.297 -28.438 -20.781 1 96.12 66 ARG A O 1
ATOM 571 N N . ALA A 1 67 ? 17.781 -26.484 -21.766 1 97.38 67 ALA A N 1
ATOM 572 C CA . ALA A 1 67 ? 19.219 -26.625 -21.547 1 97.38 67 ALA A CA 1
ATOM 573 C C . ALA A 1 67 ? 19.531 -26.734 -20.047 1 97.38 67 ALA A C 1
ATOM 575 O O . ALA A 1 67 ? 20.328 -27.578 -19.641 1 97.38 67 ALA A O 1
ATOM 576 N N . ARG A 1 68 ? 18.828 -25.859 -19.25 1 97.12 68 ARG A N 1
ATOM 577 C CA . ARG A 1 68 ? 19.062 -25.875 -17.812 1 97.12 68 ARG A CA 1
ATOM 578 C C . ARG A 1 68 ? 18.562 -27.172 -17.172 1 97.12 68 ARG A C 1
ATOM 580 O O . ARG A 1 68 ? 19.203 -27.719 -16.281 1 97.12 68 ARG A O 1
ATOM 587 N N . ALA A 1 69 ? 17.422 -27.656 -17.609 1 95.88 69 ALA A N 1
ATOM 588 C CA . ALA A 1 69 ? 16.875 -28.906 -17.094 1 95.88 69 ALA A CA 1
ATOM 589 C C . ALA A 1 69 ? 17.812 -30.078 -17.359 1 95.88 69 ALA A C 1
ATOM 591 O O . ALA A 1 69 ? 18.031 -30.922 -16.484 1 95.88 69 ALA A O 1
ATOM 592 N N . LYS A 1 70 ? 18.375 -30.078 -18.484 1 95.75 70 LYS A N 1
ATOM 593 C CA . LYS A 1 70 ? 19.297 -31.141 -18.859 1 95.75 70 LYS A CA 1
ATOM 594 C C . LYS A 1 70 ? 20.594 -31.047 -18.062 1 95.75 70 LYS A C 1
ATOM 596 O O . LYS A 1 70 ? 21.141 -32.062 -17.625 1 95.75 70 LYS A O 1
ATOM 601 N N . GLU A 1 71 ? 21.078 -29.875 -17.953 1 96.69 71 GLU A N 1
ATOM 602 C CA . GLU A 1 71 ? 22.328 -29.656 -17.25 1 96.69 71 GLU A CA 1
ATOM 603 C C . GLU A 1 71 ? 22.203 -30.047 -15.781 1 96.69 71 GLU A C 1
ATOM 605 O O . GLU A 1 71 ? 23.094 -30.703 -15.234 1 96.69 71 GLU A O 1
ATOM 610 N N . LEU A 1 72 ? 21.141 -29.609 -15.125 1 95.69 72 LEU A N 1
ATOM 611 C CA . LEU A 1 72 ? 20.969 -29.812 -13.688 1 95.69 72 LEU A CA 1
ATOM 612 C C . LEU A 1 72 ? 20.453 -31.219 -13.383 1 95.69 72 LEU A C 1
ATOM 614 O O . LEU A 1 72 ? 20.625 -31.719 -12.273 1 95.69 72 LEU A O 1
ATOM 618 N N . ASN A 1 73 ? 19.719 -31.812 -14.367 1 95.25 73 ASN A N 1
ATOM 619 C CA . ASN A 1 73 ? 19.109 -33.125 -14.195 1 95.25 73 ASN A CA 1
ATOM 620 C C . ASN A 1 73 ? 19.406 -34.031 -15.375 1 95.25 73 ASN A C 1
ATOM 622 O O . ASN A 1 73 ? 18.5 -34.438 -16.094 1 95.25 73 ASN A O 1
ATOM 626 N N . PRO A 1 74 ? 20.594 -34.5 -15.531 1 93.81 74 PRO A N 1
ATOM 627 C CA . PRO A 1 74 ? 20.969 -35.281 -16.703 1 93.81 74 PRO A CA 1
ATOM 628 C C . PRO A 1 74 ? 20.266 -36.625 -16.781 1 93.81 74 PRO A C 1
ATOM 630 O O . PRO A 1 74 ? 20.078 -37.156 -17.875 1 93.81 74 PRO A O 1
ATOM 633 N N . ASN A 1 75 ? 19.828 -37.156 -15.68 1 91.38 75 ASN A N 1
ATOM 634 C CA . ASN A 1 75 ? 19.234 -38.469 -15.648 1 91.38 75 ASN A CA 1
ATOM 635 C C . ASN A 1 75 ? 17.703 -38.406 -15.719 1 91.38 75 ASN A C 1
ATOM 637 O O . ASN A 1 75 ? 17.031 -39.438 -15.625 1 91.38 75 ASN A O 1
ATOM 641 N N . VAL A 1 76 ? 17.188 -37.25 -15.852 1 91.19 76 VAL A N 1
ATOM 642 C CA . VAL A 1 76 ? 15.742 -37.094 -15.875 1 91.19 76 VAL A CA 1
ATOM 643 C C . VAL A 1 76 ? 15.266 -36.906 -17.312 1 91.19 76 VAL A C 1
ATOM 645 O O . VAL A 1 76 ? 15.758 -36.031 -18.016 1 91.19 76 VAL A O 1
ATOM 648 N N . GLU A 1 77 ? 14.453 -37.812 -17.797 1 89.81 77 GLU A N 1
ATOM 649 C CA . GLU A 1 77 ? 13.805 -37.688 -19.094 1 89.81 77 GLU A CA 1
ATOM 650 C C . GLU A 1 77 ? 12.297 -37.5 -18.938 1 89.81 77 GLU A C 1
ATOM 652 O O . GLU A 1 77 ? 11.594 -38.438 -18.531 1 89.81 77 GLU A O 1
ATOM 657 N N . ALA A 1 78 ? 11.82 -36.406 -19.172 1 91.38 78 ALA A N 1
ATOM 658 C CA . ALA A 1 78 ? 10.406 -36.062 -19.078 1 91.38 78 ALA A CA 1
ATOM 659 C C . ALA A 1 78 ? 10.047 -34.906 -20.031 1 91.38 78 ALA A C 1
ATOM 661 O O . ALA A 1 78 ? 10.93 -34.219 -20.531 1 91.38 78 ALA A O 1
ATOM 662 N N . LYS A 1 79 ? 8.773 -34.875 -20.344 1 93.94 79 LYS A N 1
ATOM 663 C CA . LYS A 1 79 ? 8.305 -33.75 -21.156 1 93.94 79 LYS A CA 1
ATOM 664 C C . LYS A 1 79 ? 8.602 -32.406 -20.469 1 93.94 79 LYS A C 1
ATOM 666 O O . LYS A 1 79 ? 8.445 -32.281 -19.25 1 93.94 79 LYS A O 1
ATOM 671 N N . LEU A 1 80 ? 9.008 -31.484 -21.281 1 95.06 80 LEU A N 1
ATOM 672 C CA . LEU A 1 80 ? 9.375 -30.188 -20.75 1 95.06 80 LEU A CA 1
ATOM 673 C C . LEU A 1 80 ? 8.195 -29.547 -20.016 1 95.06 80 LEU A C 1
ATOM 675 O O . LEU A 1 80 ? 8.383 -28.906 -18.984 1 95.06 80 LEU A O 1
ATOM 679 N N . SER A 1 81 ? 7 -29.703 -20.594 1 95.62 81 SER A N 1
ATOM 680 C CA . SER A 1 81 ? 5.805 -29.141 -19.969 1 95.62 81 SER A CA 1
ATOM 681 C C . SER A 1 81 ? 5.57 -29.734 -18.594 1 95.62 81 SER A C 1
ATOM 683 O O . SER A 1 81 ? 5.121 -29.031 -17.672 1 95.62 81 SER A O 1
ATOM 685 N N . PHE A 1 82 ? 5.898 -30.953 -18.453 1 94.69 82 PHE A N 1
ATOM 686 C CA . PHE A 1 82 ? 5.781 -31.609 -17.172 1 94.69 82 PHE A CA 1
ATOM 687 C C . PHE A 1 82 ? 6.758 -31.016 -16.156 1 94.69 82 PHE A C 1
ATOM 689 O O . PHE A 1 82 ? 6.391 -30.75 -15.016 1 94.69 82 PHE A O 1
ATOM 696 N N . LEU A 1 83 ? 7.941 -30.844 -16.562 1 94.88 83 LEU A N 1
ATOM 697 C CA . LEU A 1 83 ? 8.961 -30.281 -15.688 1 94.88 83 LEU A CA 1
ATOM 698 C C . LEU A 1 83 ? 8.617 -28.859 -15.289 1 94.88 83 LEU A C 1
ATOM 700 O O . LEU A 1 83 ? 8.812 -28.453 -14.141 1 94.88 83 LEU A O 1
ATOM 704 N N . LEU A 1 84 ? 8.141 -28.109 -16.281 1 96.38 84 LEU A N 1
ATOM 705 C CA . LEU A 1 84 ? 7.762 -26.734 -16.016 1 96.38 84 LEU A CA 1
ATOM 706 C C . LEU A 1 84 ? 6.66 -26.656 -14.953 1 96.38 84 LEU A C 1
ATOM 708 O O . LEU A 1 84 ? 6.734 -25.859 -14.023 1 96.38 84 LEU A O 1
ATOM 712 N N . LYS A 1 85 ? 5.645 -27.453 -15.102 1 94.19 85 LYS A N 1
ATOM 713 C CA . LYS A 1 85 ? 4.543 -27.5 -14.141 1 94.19 85 LYS A CA 1
ATOM 714 C C . LYS A 1 85 ? 5.039 -27.922 -12.758 1 94.19 85 LYS A C 1
ATOM 716 O O . LYS A 1 85 ? 4.531 -27.438 -11.742 1 94.19 85 LYS A O 1
ATOM 721 N N . PHE A 1 86 ? 5.957 -28.781 -12.805 1 91.81 86 PHE A N 1
ATOM 722 C CA . PHE A 1 86 ? 6.531 -29.25 -11.555 1 91.81 86 PHE A CA 1
ATOM 723 C C . PHE A 1 86 ? 7.262 -28.125 -10.828 1 91.81 86 PHE A C 1
ATOM 725 O O . PHE A 1 86 ? 7.102 -27.953 -9.617 1 91.81 86 PHE A O 1
ATOM 732 N N . VAL A 1 87 ? 8.055 -27.406 -11.562 1 93.06 87 VAL A N 1
ATOM 733 C CA . VAL A 1 87 ? 8.766 -26.266 -10.992 1 93.06 87 VAL A CA 1
ATOM 734 C C . VAL A 1 87 ? 7.77 -25.234 -10.461 1 93.06 87 VAL A C 1
ATOM 736 O O . VAL A 1 87 ? 7.934 -24.719 -9.352 1 93.06 87 VAL A O 1
ATOM 739 N N . GLU A 1 88 ? 6.785 -24.938 -11.203 1 93.19 88 GLU A N 1
ATOM 740 C CA . GLU A 1 88 ? 5.746 -23.984 -10.82 1 93.19 88 GLU A CA 1
ATOM 741 C C . GLU A 1 88 ? 5.086 -24.391 -9.5 1 93.19 88 GLU A C 1
ATOM 743 O O . GLU A 1 88 ? 4.93 -23.578 -8.602 1 93.19 88 GLU A O 1
ATOM 748 N N . LYS A 1 89 ? 4.699 -25.625 -9.383 1 89.62 89 LYS A N 1
ATOM 749 C CA . LYS A 1 89 ? 4.012 -26.141 -8.203 1 89.62 89 LYS A CA 1
ATOM 750 C C . LYS A 1 89 ? 4.867 -25.969 -6.949 1 89.62 89 LYS A C 1
ATOM 752 O O . LYS A 1 89 ? 4.355 -25.672 -5.875 1 89.62 89 LYS A O 1
ATOM 757 N N . ASN A 1 90 ? 6.113 -26.141 -7.125 1 88.5 90 ASN A N 1
ATOM 758 C CA . ASN A 1 90 ? 7.004 -26.125 -5.969 1 88.5 90 ASN A CA 1
ATOM 759 C C . ASN A 1 90 ? 7.355 -24.688 -5.562 1 88.5 90 ASN A C 1
ATOM 761 O O . ASN A 1 90 ? 7.816 -24.453 -4.445 1 88.5 90 ASN A O 1
ATOM 765 N N . ILE A 1 91 ? 7.219 -23.75 -6.434 1 87.06 91 ILE A N 1
ATOM 766 C CA . ILE A 1 91 ? 7.488 -22.359 -6.105 1 87.06 91 ILE A CA 1
ATOM 767 C C . ILE A 1 91 ? 6.227 -21.703 -5.547 1 87.06 91 ILE A C 1
ATOM 769 O O . ILE A 1 91 ? 6.293 -20.906 -4.605 1 87.06 91 ILE A O 1
ATOM 773 N N . VAL A 1 92 ? 5.074 -21.938 -6.109 1 78.06 92 VAL A N 1
ATOM 774 C CA . VAL A 1 92 ? 3.814 -21.281 -5.77 1 78.06 92 VAL A CA 1
ATOM 775 C C . VAL A 1 92 ? 3.244 -21.891 -4.492 1 78.06 92 VAL A C 1
ATOM 777 O O . VAL A 1 92 ? 2.701 -21.172 -3.645 1 78.06 92 VAL A O 1
ATOM 780 N N . LYS A 1 93 ? 3.23 -23.109 -4.316 1 72.81 93 LYS A N 1
ATOM 781 C CA . LYS A 1 93 ? 2.729 -23.812 -3.139 1 72.81 93 LYS A CA 1
ATOM 782 C C . LYS A 1 93 ? 3.82 -24.672 -2.498 1 72.81 93 LYS A C 1
ATOM 784 O O . LYS A 1 93 ? 3.822 -25.891 -2.639 1 72.81 93 LYS A O 1
ATOM 789 N N . PRO A 1 94 ? 4.816 -23.828 -1.83 1 61.16 94 PRO A N 1
ATOM 790 C CA . PRO A 1 94 ? 5.887 -24.656 -1.282 1 61.16 94 PRO A CA 1
ATOM 791 C C . PRO A 1 94 ? 5.379 -25.656 -0.232 1 61.16 94 PRO A C 1
ATOM 793 O O . PRO A 1 94 ? 4.414 -25.359 0.478 1 61.16 94 PRO A O 1
ATOM 796 N N . ASN A 1 95 ? 5.605 -26.859 -0.391 1 54.78 95 ASN A N 1
ATOM 797 C CA . ASN A 1 95 ? 5.277 -27.859 0.632 1 54.78 95 ASN A CA 1
ATOM 798 C C . ASN A 1 95 ? 5.805 -27.438 2.002 1 54.78 95 ASN A C 1
ATOM 800 O O . ASN A 1 95 ? 6.945 -26.984 2.123 1 54.78 95 ASN A O 1
ATOM 804 N N . GLU A 1 96 ? 4.895 -26.938 2.881 1 56.38 96 GLU A N 1
ATOM 805 C CA . GLU A 1 96 ? 5.156 -26.453 4.234 1 56.38 96 GLU A CA 1
ATOM 806 C C . GLU A 1 96 ? 6.305 -27.219 4.879 1 56.38 96 GLU A C 1
ATOM 808 O O . GLU A 1 96 ? 7.043 -26.656 5.699 1 56.38 96 GLU A O 1
ATOM 813 N N . LYS A 1 97 ? 6.465 -28.438 4.633 1 53.53 97 LYS A N 1
ATOM 814 C CA . LYS A 1 97 ? 7.34 -29.25 5.469 1 53.53 97 LYS A CA 1
ATOM 815 C C . LYS A 1 97 ? 8.805 -29.078 5.066 1 53.53 97 LYS A C 1
ATOM 817 O O . LYS A 1 97 ? 9.703 -29.297 5.883 1 53.53 97 LYS A O 1
ATOM 822 N N . GLU A 1 98 ? 9.141 -28.75 3.865 1 57.31 98 GLU A N 1
ATOM 823 C CA . GLU A 1 98 ? 10.555 -28.703 3.5 1 57.31 98 GLU A CA 1
ATOM 824 C C . GLU A 1 98 ? 10.875 -27.438 2.699 1 57.31 98 GLU A C 1
ATOM 826 O O . GLU A 1 98 ? 10.156 -27.109 1.757 1 57.31 98 GLU A O 1
ATOM 831 N N . GLU A 1 99 ? 11.625 -26.547 3.426 1 61.69 99 GLU A N 1
ATOM 832 C CA . GLU A 1 99 ? 12.156 -25.422 2.662 1 61.69 99 GLU A CA 1
ATOM 833 C C . GLU A 1 99 ? 12.828 -25.891 1.376 1 61.69 99 GLU A C 1
ATOM 835 O O . GLU A 1 99 ? 13.93 -26.438 1.411 1 61.69 99 GLU A O 1
ATOM 840 N N . THR A 1 100 ? 12.055 -25.922 0.274 1 71.31 100 THR A N 1
ATOM 841 C CA . THR A 1 100 ? 12.57 -26.469 -0.977 1 71.31 100 THR A CA 1
ATOM 842 C C . THR A 1 100 ? 13.461 -25.453 -1.686 1 71.31 100 THR A C 1
ATOM 844 O O . THR A 1 100 ? 14.398 -25.812 -2.393 1 71.31 100 THR A O 1
ATOM 847 N N . LEU A 1 101 ? 13.352 -24.156 -1.315 1 82.56 101 LEU A N 1
ATOM 848 C CA . LEU A 1 101 ? 14.141 -23.125 -1.996 1 82.56 101 LEU A CA 1
ATOM 849 C C . LEU A 1 101 ? 15.219 -22.578 -1.075 1 82.56 101 LEU A C 1
ATOM 851 O O . LEU A 1 101 ? 14.945 -22.234 0.081 1 82.56 101 LEU A O 1
ATOM 855 N N . LEU A 1 102 ? 16.469 -22.562 -1.559 1 84.06 102 LEU A N 1
ATOM 856 C CA . LEU A 1 102 ? 17.594 -22.047 -0.794 1 84.06 102 LEU A CA 1
ATOM 857 C C . LEU A 1 102 ? 18.359 -21 -1.595 1 84.06 102 LEU A C 1
ATOM 859 O O . LEU A 1 102 ? 18.453 -21.094 -2.82 1 84.06 102 LEU A O 1
ATOM 863 N N . ILE A 1 103 ? 18.891 -20.062 -0.867 1 84.56 103 ILE A N 1
ATOM 864 C CA . ILE A 1 103 ? 19.75 -19.062 -1.494 1 84.56 103 ILE A CA 1
ATOM 865 C C . ILE A 1 103 ? 21.172 -19.594 -1.589 1 84.56 103 ILE A C 1
ATOM 867 O O . ILE A 1 103 ? 21.797 -19.922 -0.571 1 84.56 103 ILE A O 1
ATOM 871 N N . ILE A 1 104 ? 21.625 -19.719 -2.734 1 80.19 104 ILE A N 1
ATOM 872 C CA . ILE A 1 104 ? 22.969 -20.234 -2.932 1 80.19 104 ILE A CA 1
ATOM 873 C C . ILE A 1 104 ? 23.938 -19.062 -3.135 1 80.19 104 ILE A C 1
ATOM 875 O O . ILE A 1 104 ? 25.109 -19.156 -2.746 1 80.19 104 ILE A O 1
ATOM 879 N N . ASN A 1 105 ? 23.594 -18.109 -3.82 1 74.75 105 ASN A N 1
ATOM 880 C CA . ASN A 1 105 ? 24.422 -16.938 -4.086 1 74.75 105 ASN A CA 1
ATOM 881 C C . ASN A 1 105 ? 23.609 -15.648 -4.027 1 74.75 105 ASN A C 1
ATOM 883 O O . ASN A 1 105 ? 22.5 -15.578 -4.574 1 74.75 105 ASN A O 1
ATOM 887 N N . GLN A 1 106 ? 24 -14.852 -3.141 1 64 106 GLN A N 1
ATOM 888 C CA . GLN A 1 106 ? 23.438 -13.508 -3.166 1 64 106 GLN A CA 1
ATOM 889 C C . GLN A 1 106 ? 24.547 -12.453 -3.309 1 64 106 GLN A C 1
ATOM 891 O O . GLN A 1 106 ? 25.344 -12.258 -2.389 1 64 106 GLN A O 1
ATOM 896 N N . GLY A 1 107 ? 25 -11.906 -4.555 1 57.62 107 GLY A N 1
ATOM 897 C CA . GLY A 1 107 ? 25.953 -10.984 -5.148 1 57.62 107 GLY A CA 1
ATOM 898 C C . GLY A 1 107 ? 26.875 -10.352 -4.129 1 57.62 107 GLY A C 1
ATOM 899 O O . GLY A 1 107 ? 26.484 -9.438 -3.404 1 57.62 107 GLY A O 1
ATOM 900 N N . SER A 1 108 ? 27.438 -10.977 -3.047 1 49.38 108 SER A N 1
ATOM 901 C CA . SER A 1 108 ? 28.469 -10.117 -2.484 1 49.38 108 SER A CA 1
ATOM 902 C C . SER A 1 108 ? 29.266 -9.422 -3.584 1 49.38 108 SER A C 1
ATOM 904 O O . SER A 1 108 ? 29.734 -8.289 -3.406 1 49.38 108 SER A O 1
ATOM 906 N N . THR A 1 109 ? 30.328 -10.258 -4.305 1 43.38 109 THR A N 1
ATOM 907 C CA . THR A 1 109 ? 31.391 -9.852 -5.219 1 43.38 109 THR A CA 1
ATOM 908 C C . THR A 1 109 ? 30.812 -9.109 -6.422 1 43.38 109 THR A C 1
ATOM 910 O O . THR A 1 109 ? 29.594 -8.938 -6.527 1 43.38 109 THR A O 1
ATOM 913 N N . THR A 1 110 ? 31.562 -9.43 -7.766 1 44.97 110 THR A N 1
ATOM 914 C CA . THR A 1 110 ? 31.562 -8.75 -9.055 1 44.97 110 THR A CA 1
ATOM 915 C C . THR A 1 110 ? 30.141 -8.656 -9.617 1 44.97 110 THR A C 1
ATOM 917 O O . THR A 1 110 ? 29.828 -7.73 -10.367 1 44.97 110 THR A O 1
ATOM 920 N N . GLU A 1 111 ? 29.359 -9.953 -9.836 1 53.5 111 GLU A N 1
ATOM 921 C CA . GLU A 1 111 ? 28.156 -9.93 -10.672 1 53.5 111 GLU A CA 1
ATOM 922 C C . GLU A 1 111 ? 26.891 -9.891 -9.82 1 53.5 111 GLU A C 1
ATOM 924 O O . GLU A 1 111 ? 26.672 -10.773 -8.992 1 53.5 111 GLU A O 1
ATOM 929 N N . ASP A 1 112 ? 26.047 -8.836 -9.445 1 74.06 112 ASP A N 1
ATOM 930 C CA . ASP A 1 112 ? 24.797 -8.438 -8.812 1 74.06 112 ASP A CA 1
ATOM 931 C C . ASP A 1 112 ? 23.672 -9.422 -9.148 1 74.06 112 ASP A C 1
ATOM 933 O O . ASP A 1 112 ? 22.75 -9.094 -9.898 1 74.06 112 ASP A O 1
ATOM 937 N N . GLU A 1 113 ? 23.969 -10.797 -8.82 1 87.75 113 GLU A N 1
ATOM 938 C CA . GLU A 1 113 ? 23 -11.828 -9.156 1 87.75 113 GLU A CA 1
ATOM 939 C C . GLU A 1 113 ? 22.516 -12.562 -7.91 1 87.75 113 GLU A C 1
ATOM 941 O O . GLU A 1 113 ? 23.281 -12.758 -6.961 1 87.75 113 GLU A O 1
ATOM 946 N N . LEU A 1 114 ? 21.266 -12.961 -7.867 1 92.5 114 LEU A N 1
ATOM 947 C CA . LEU A 1 114 ? 20.656 -13.828 -6.863 1 92.5 114 LEU A CA 1
ATOM 948 C C . LEU A 1 114 ? 20.344 -15.203 -7.445 1 92.5 114 LEU A C 1
ATOM 950 O O . LEU A 1 114 ? 19.594 -15.32 -8.422 1 92.5 114 LEU A O 1
ATOM 954 N N . VAL A 1 115 ? 21 -16.219 -6.926 1 94.5 115 VAL A N 1
ATOM 955 C CA . VAL A 1 115 ? 20.766 -17.578 -7.398 1 94.5 115 VAL A CA 1
ATOM 956 C C . VAL A 1 115 ? 20.016 -18.375 -6.332 1 94.5 115 VAL A C 1
ATOM 958 O O . VAL A 1 115 ? 20.469 -18.484 -5.191 1 94.5 115 VAL A O 1
ATOM 961 N N . LEU A 1 116 ? 18.891 -18.891 -6.684 1 93.75 116 LEU A N 1
ATOM 962 C CA . LEU A 1 116 ? 18.078 -19.734 -5.816 1 93.75 116 LEU A CA 1
ATOM 963 C C . LEU A 1 116 ? 18.109 -21.188 -6.281 1 93.75 116 LEU A C 1
ATOM 965 O O . LEU A 1 116 ? 17.984 -21.453 -7.48 1 93.75 116 LEU A O 1
ATOM 969 N N . ARG A 1 117 ? 18.297 -22.031 -5.363 1 93.06 117 ARG A N 1
ATOM 970 C CA . ARG A 1 117 ? 18.344 -23.453 -5.691 1 93.06 117 ARG A CA 1
ATOM 971 C C . ARG A 1 117 ? 17.172 -24.203 -5.055 1 93.06 117 ARG A C 1
ATOM 973 O O . ARG A 1 117 ? 16.875 -24.016 -3.873 1 93.06 117 ARG A O 1
ATOM 980 N N . MET A 1 118 ? 16.531 -24.922 -5.805 1 91.81 118 MET A N 1
ATOM 981 C CA . MET A 1 118 ? 15.438 -25.781 -5.371 1 91.81 118 MET A CA 1
ATOM 982 C C . MET A 1 118 ? 15.828 -27.25 -5.48 1 91.81 118 MET A C 1
ATOM 984 O O . MET A 1 118 ? 16.266 -27.703 -6.539 1 91.81 118 MET A O 1
ATOM 988 N N . LYS A 1 119 ? 15.766 -27.953 -4.402 1 89.5 119 LYS A N 1
ATOM 989 C CA . LYS A 1 119 ? 15.992 -29.406 -4.371 1 89.5 119 LYS A CA 1
ATOM 990 C C . LYS A 1 119 ? 14.734 -30.141 -3.932 1 89.5 119 LYS A C 1
ATOM 992 O O . LYS A 1 119 ? 14.219 -29.906 -2.836 1 89.5 119 LYS A O 1
ATOM 997 N N . THR A 1 120 ? 14.242 -30.953 -4.848 1 88.19 120 THR A N 1
ATOM 998 C CA . THR A 1 120 ? 13.031 -31.719 -4.551 1 88.19 120 THR A CA 1
ATOM 999 C C . THR A 1 120 ? 13.07 -33.094 -5.234 1 88.19 120 THR A C 1
ATOM 1001 O O . THR A 1 120 ? 14.133 -33.531 -5.648 1 88.19 120 THR A O 1
ATOM 1004 N N . LYS A 1 121 ? 11.969 -33.812 -5.117 1 88.75 121 LYS A N 1
ATOM 1005 C CA . LYS A 1 121 ? 11.883 -35.125 -5.719 1 88.75 121 LYS A CA 1
ATOM 1006 C C . LYS A 1 121 ? 10.664 -35.25 -6.633 1 88.75 121 LYS A C 1
ATOM 1008 O O . LYS A 1 121 ? 9.594 -34.75 -6.305 1 88.75 121 LYS A O 1
ATOM 1013 N N . LEU A 1 122 ? 10.906 -35.781 -7.801 1 88.88 122 LEU A N 1
ATOM 1014 C CA . LEU A 1 122 ? 9.812 -36.094 -8.703 1 88.88 122 LEU A CA 1
ATOM 1015 C C . LEU A 1 122 ? 9.07 -37.344 -8.25 1 88.88 122 LEU A C 1
ATOM 1017 O O . LEU A 1 122 ? 9.391 -37.938 -7.203 1 88.88 122 LEU A O 1
ATOM 1021 N N . GLN A 1 123 ? 7.98 -37.594 -9 1 83.69 123 GLN A N 1
ATOM 1022 C CA . GLN A 1 123 ? 7.277 -38.844 -8.734 1 83.69 123 GLN A CA 1
ATOM 1023 C C . GLN A 1 123 ? 8.234 -40.031 -8.766 1 83.69 123 GLN A C 1
ATOM 1025 O O . GLN A 1 123 ? 9.125 -40.094 -9.617 1 83.69 123 GLN A O 1
ATOM 1030 N N . GLY A 1 124 ? 8.125 -41 -7.793 1 84.25 124 GLY A N 1
ATOM 1031 C CA . GLY A 1 124 ? 8.984 -42.156 -7.723 1 84.25 124 GLY A CA 1
ATOM 1032 C C . GLY A 1 124 ? 10.25 -41.938 -6.91 1 84.25 124 GLY A C 1
ATOM 1033 O O . GLY A 1 124 ? 11.102 -42.812 -6.805 1 84.25 124 GLY A O 1
ATOM 1034 N N . GLY A 1 125 ? 10.43 -40.688 -6.461 1 85.88 125 GLY A N 1
ATOM 1035 C CA . GLY A 1 125 ? 11.547 -40.375 -5.582 1 85.88 125 GLY A CA 1
ATOM 1036 C C . GLY A 1 125 ? 12.789 -39.938 -6.324 1 85.88 125 GLY A C 1
ATOM 1037 O O . GLY A 1 125 ? 13.891 -39.938 -5.77 1 85.88 125 GLY A O 1
ATOM 1038 N N . VAL A 1 126 ? 12.688 -39.594 -7.641 1 89.12 126 VAL A N 1
ATOM 1039 C CA . VAL A 1 126 ? 13.82 -39.156 -8.453 1 89.12 126 VAL A CA 1
ATOM 1040 C C . VAL A 1 126 ? 14.203 -37.719 -8.055 1 89.12 126 VAL A C 1
ATOM 1042 O O . VAL A 1 126 ? 13.375 -36.812 -8.102 1 89.12 126 VAL A O 1
ATOM 1045 N N . PRO A 1 127 ? 15.422 -37.625 -7.68 1 91.5 127 PRO A N 1
ATOM 1046 C CA . PRO A 1 127 ? 15.836 -36.281 -7.293 1 91.5 127 PRO A CA 1
ATOM 1047 C C . PRO A 1 127 ? 15.734 -35.281 -8.438 1 91.5 127 PRO A C 1
ATOM 1049 O O . PRO A 1 127 ? 16.016 -35.594 -9.586 1 91.5 127 PRO A O 1
ATOM 1052 N N . PHE A 1 128 ? 15.266 -34.062 -8.172 1 92.5 128 PHE A N 1
ATOM 1053 C CA . PHE A 1 128 ? 15.125 -33 -9.133 1 92.5 128 PHE A CA 1
ATOM 1054 C C . PHE A 1 128 ? 15.672 -31.688 -8.562 1 92.5 128 PHE A C 1
ATOM 1056 O O . PHE A 1 128 ? 15.336 -31.297 -7.445 1 92.5 128 PHE A O 1
ATOM 1063 N N . MET A 1 129 ? 16.531 -31.141 -9.375 1 93.69 129 MET A N 1
ATOM 1064 C CA . MET A 1 129 ? 17.141 -29.891 -8.961 1 93.69 129 MET A CA 1
ATOM 1065 C C . MET A 1 129 ? 16.828 -28.766 -9.953 1 93.69 129 MET A C 1
ATOM 1067 O O . MET A 1 129 ? 16.828 -29 -11.164 1 93.69 129 MET A O 1
ATOM 1071 N N . TRP A 1 130 ? 16.594 -27.594 -9.438 1 94.94 130 TRP A N 1
ATOM 1072 C CA . TRP A 1 130 ? 16.406 -26.406 -10.273 1 94.94 130 TRP A CA 1
ATOM 1073 C C . TRP A 1 130 ? 17.078 -25.188 -9.648 1 94.94 130 TRP A C 1
ATOM 1075 O O . TRP A 1 130 ? 17.125 -25.062 -8.422 1 94.94 130 TRP A O 1
ATOM 1085 N N . GLU A 1 131 ? 17.578 -24.328 -10.555 1 95.25 131 GLU A N 1
ATOM 1086 C CA . GLU A 1 131 ? 18.188 -23.094 -10.102 1 95.25 131 GLU A CA 1
ATOM 1087 C C . GLU A 1 131 ? 17.578 -21.875 -10.805 1 95.25 131 GLU A C 1
ATOM 1089 O O . GLU A 1 131 ? 17.422 -21.875 -12.023 1 95.25 131 GLU A O 1
ATOM 1094 N N . PHE A 1 132 ? 17.172 -20.938 -10.016 1 95.94 132 PHE A N 1
ATOM 1095 C CA . PHE A 1 132 ? 16.766 -19.656 -10.562 1 95.94 132 PHE A CA 1
ATOM 1096 C C . PHE A 1 132 ? 17.938 -18.672 -10.547 1 95.94 132 PHE A C 1
ATOM 1098 O O . PHE A 1 132 ? 18.547 -18.453 -9.508 1 95.94 132 PHE A O 1
ATOM 1105 N N . HIS A 1 133 ? 18.234 -18.141 -11.656 1 95.19 133 HIS A N 1
ATOM 1106 C CA . HIS A 1 133 ? 19.297 -17.141 -11.797 1 95.19 133 HIS A CA 1
ATOM 1107 C C . HIS A 1 133 ? 18.734 -15.75 -12.023 1 95.19 133 HIS A C 1
ATOM 1109 O O . HIS A 1 133 ? 18.469 -15.359 -13.164 1 95.19 133 HIS A O 1
ATOM 1115 N N . CYS A 1 134 ? 18.641 -15.047 -10.953 1 95.25 134 CYS A N 1
ATOM 1116 C CA . CYS A 1 134 ? 17.969 -13.75 -11.016 1 95.25 134 CYS A CA 1
ATOM 1117 C C . CYS A 1 134 ? 18.984 -12.609 -11.062 1 95.25 134 CYS A C 1
ATOM 1119 O O . CYS A 1 134 ? 19.969 -12.633 -10.344 1 95.25 134 CYS A O 1
ATOM 1121 N N . SER A 1 135 ? 18.703 -11.703 -11.969 1 94.25 135 SER A N 1
ATOM 1122 C CA . SER A 1 135 ? 19.5 -10.484 -12.039 1 94.25 135 SER A CA 1
ATOM 1123 C C . SER A 1 135 ? 18.781 -9.312 -11.383 1 94.25 135 SER A C 1
ATOM 1125 O O . SER A 1 135 ? 17.578 -9.359 -11.18 1 94.25 135 SER A O 1
ATOM 1127 N N . GLU A 1 136 ? 19.547 -8.312 -11.062 1 92.88 136 GLU A N 1
ATOM 1128 C CA . GLU A 1 136 ? 18.969 -7.137 -10.422 1 92.88 136 GLU A CA 1
ATOM 1129 C C . GLU A 1 136 ? 18.031 -6.391 -11.375 1 92.88 136 GLU A C 1
ATOM 1131 O O . GLU A 1 136 ? 18.375 -6.152 -12.531 1 92.88 136 GLU A O 1
ATOM 1136 N N . GLY A 1 137 ? 16.875 -6.137 -10.844 1 91.44 137 GLY A N 1
ATOM 1137 C CA . GLY A 1 137 ? 15.898 -5.395 -11.633 1 91.44 137 GLY A CA 1
ATOM 1138 C C . GLY A 1 137 ? 16.094 -3.893 -11.562 1 91.44 137 GLY A C 1
ATOM 1139 O O . GLY A 1 137 ? 16.938 -3.406 -10.797 1 91.44 137 GLY A O 1
ATOM 1140 N N . GLU A 1 138 ? 15.273 -3.23 -12.336 1 91.5 138 GLU A N 1
ATOM 1141 C CA . GLU A 1 138 ? 15.305 -1.772 -12.359 1 91.5 138 GLU A CA 1
ATOM 1142 C C . GLU A 1 138 ? 14.773 -1.188 -11.055 1 91.5 138 GLU A C 1
ATOM 1144 O O . GLU A 1 138 ? 13.812 -1.71 -10.484 1 91.5 138 GLU A O 1
ATOM 1149 N N . LYS A 1 139 ? 15.336 -0.079 -10.68 1 88.31 139 LYS A N 1
ATOM 1150 C CA . LYS A 1 139 ? 14.938 0.585 -9.445 1 88.31 139 LYS A CA 1
ATOM 1151 C C . LYS A 1 139 ? 13.484 1.054 -9.523 1 88.31 139 LYS A C 1
ATOM 1153 O O . LYS A 1 139 ? 12.781 1.085 -8.508 1 88.31 139 LYS A O 1
ATOM 1158 N N . ARG A 1 140 ? 13.031 1.36 -10.633 1 90.75 140 ARG A N 1
ATOM 1159 C CA . ARG A 1 140 ? 11.703 1.936 -10.82 1 90.75 140 ARG A CA 1
ATOM 1160 C C . ARG A 1 140 ? 10.625 0.879 -10.633 1 90.75 140 ARG A C 1
ATOM 1162 O O . ARG A 1 140 ? 9.438 1.209 -10.508 1 90.75 140 ARG A O 1
ATOM 1169 N N . MET A 1 141 ? 11 -0.329 -10.578 1 93.25 141 MET A N 1
ATOM 1170 C CA . MET A 1 141 ? 10.023 -1.414 -10.484 1 93.25 141 MET A CA 1
ATOM 1171 C C . MET A 1 141 ? 9.297 -1.376 -9.141 1 93.25 141 MET A C 1
ATOM 1173 O O . MET A 1 141 ? 8.133 -1.771 -9.047 1 93.25 141 MET A O 1
ATOM 1177 N N . VAL A 1 142 ? 9.969 -0.934 -8.156 1 93.88 142 VAL A N 1
ATOM 1178 C CA . VAL A 1 142 ? 9.336 -0.869 -6.844 1 93.88 142 VAL A CA 1
ATOM 1179 C C . VAL A 1 142 ? 8.125 0.052 -6.898 1 93.88 142 VAL A C 1
ATOM 1181 O O . VAL A 1 142 ? 7.09 -0.238 -6.293 1 93.88 142 VAL A O 1
ATOM 1184 N N . GLY A 1 143 ? 8.219 1.098 -7.598 1 94.5 143 GLY A N 1
ATOM 1185 C CA . GLY A 1 143 ? 7.109 2.021 -7.773 1 94.5 143 GLY A CA 1
ATOM 1186 C C . GLY A 1 143 ? 5.969 1.44 -8.586 1 94.5 143 GLY A C 1
ATOM 1187 O O . GLY A 1 143 ? 4.82 1.436 -8.148 1 94.5 143 GLY A O 1
ATOM 1188 N N . SER A 1 144 ? 6.293 0.861 -9.672 1 94.38 144 SER A N 1
ATOM 1189 C CA . SER A 1 144 ? 5.281 0.427 -10.633 1 94.38 144 SER A CA 1
ATOM 1190 C C . SER A 1 144 ? 4.652 -0.897 -10.211 1 94.38 144 SER A C 1
ATOM 1192 O O . SER A 1 144 ? 3.486 -1.161 -10.508 1 94.38 144 SER A O 1
ATOM 1194 N N . GLN A 1 145 ? 5.406 -1.705 -9.445 1 95.75 145 GLN A N 1
ATOM 1195 C CA . GLN A 1 145 ? 4.926 -3.055 -9.164 1 95.75 145 GLN A CA 1
ATOM 1196 C C . GLN A 1 145 ? 4.41 -3.168 -7.73 1 95.75 145 GLN A C 1
ATOM 1198 O O . GLN A 1 145 ? 3.689 -4.109 -7.398 1 95.75 145 GLN A O 1
ATOM 1203 N N . LEU A 1 146 ? 4.789 -2.266 -6.891 1 96.88 146 LEU A N 1
ATOM 1204 C CA . LEU A 1 146 ? 4.414 -2.414 -5.488 1 96.88 146 LEU A CA 1
ATOM 1205 C C . LEU A 1 146 ? 3.719 -1.157 -4.977 1 96.88 146 LEU A C 1
ATOM 1207 O O . LEU A 1 146 ? 2.502 -1.155 -4.777 1 96.88 146 LEU A O 1
ATOM 1211 N N . VAL A 1 147 ? 4.367 -0.049 -4.953 1 97.25 147 VAL A N 1
ATOM 1212 C CA . VAL A 1 147 ? 3.893 1.134 -4.242 1 97.25 147 VAL A CA 1
ATOM 1213 C C . VAL A 1 147 ? 2.66 1.699 -4.941 1 97.25 147 VAL A C 1
ATOM 1215 O O . VAL A 1 147 ? 1.619 1.903 -4.312 1 97.25 147 VAL A O 1
ATOM 1218 N N . GLN A 1 148 ? 2.738 1.929 -6.219 1 97.06 148 GLN A N 1
ATOM 1219 C CA . GLN A 1 148 ? 1.624 2.541 -6.934 1 97.06 148 GLN A CA 1
ATOM 1220 C C . GLN A 1 148 ? 0.394 1.637 -6.91 1 97.06 148 GLN A C 1
ATOM 1222 O O . GLN A 1 148 ? -0.71 2.088 -6.602 1 97.06 148 GLN A O 1
ATOM 1227 N N . PRO A 1 149 ? 0.565 0.367 -7.195 1 98 149 PRO A N 1
ATOM 1228 C CA . PRO A 1 149 ? -0.599 -0.512 -7.059 1 98 149 PRO A CA 1
ATOM 1229 C C . PRO A 1 149 ? -1.158 -0.534 -5.641 1 98 149 PRO A C 1
ATOM 1231 O O . PRO A 1 149 ? -2.377 -0.559 -5.453 1 98 149 PRO A O 1
ATOM 1234 N N . MET A 1 150 ? -0.303 -0.544 -4.688 1 98.38 150 MET A N 1
ATOM 1235 C CA . MET A 1 150 ? -0.759 -0.57 -3.301 1 98.38 150 MET A CA 1
ATOM 1236 C C . MET A 1 150 ? -1.52 0.706 -2.953 1 98.38 150 MET A C 1
ATOM 1238 O O . MET A 1 150 ? -2.518 0.662 -2.23 1 98.38 150 MET A O 1
ATOM 1242 N N . LEU A 1 151 ? -1.05 1.803 -3.459 1 98.31 151 LEU A N 1
ATOM 1243 C CA . LEU A 1 151 ? -1.763 3.061 -3.256 1 98.31 151 LEU A CA 1
ATOM 1244 C C . LEU A 1 151 ? -3.148 3.006 -3.891 1 98.31 151 LEU A C 1
ATOM 1246 O O . LEU A 1 151 ? -4.121 3.49 -3.309 1 98.31 151 LEU A O 1
ATOM 1250 N N . ALA A 1 152 ? -3.195 2.445 -5.07 1 98.5 152 ALA A N 1
ATOM 1251 C CA . ALA A 1 152 ? -4.488 2.277 -5.73 1 98.5 152 ALA A CA 1
ATOM 1252 C C . ALA A 1 152 ? -5.406 1.374 -4.914 1 98.5 152 ALA A C 1
ATOM 1254 O O . ALA A 1 152 ? -6.609 1.636 -4.809 1 98.5 152 ALA A O 1
ATOM 1255 N N . MET A 1 153 ? -4.855 0.341 -4.398 1 98.62 153 MET A N 1
ATOM 1256 C CA . MET A 1 153 ? -5.629 -0.565 -3.555 1 98.62 153 MET A CA 1
ATOM 1257 C C . MET A 1 153 ? -6.16 0.16 -2.324 1 98.62 153 MET A C 1
ATOM 1259 O O . MET A 1 153 ? -7.328 0.003 -1.964 1 98.62 153 MET A O 1
ATOM 1263 N N . ILE A 1 154 ? -5.32 0.884 -1.691 1 98.62 154 ILE A N 1
ATOM 1264 C CA . ILE A 1 154 ? -5.711 1.638 -0.505 1 98.62 154 ILE A CA 1
ATOM 1265 C C . ILE A 1 154 ? -6.828 2.615 -0.86 1 98.62 154 ILE A C 1
ATOM 1267 O O . ILE A 1 154 ? -7.824 2.715 -0.141 1 98.62 154 ILE A O 1
ATOM 1271 N N . ALA A 1 155 ? -6.656 3.289 -1.971 1 98.31 155 ALA A N 1
ATOM 1272 C CA . ALA A 1 155 ? -7.68 4.219 -2.438 1 98.31 155 ALA A CA 1
ATOM 1273 C C . ALA A 1 155 ? -9.016 3.51 -2.646 1 98.31 155 ALA A C 1
ATOM 1275 O O . ALA A 1 155 ? -10.055 3.998 -2.213 1 98.31 155 ALA A O 1
ATOM 1276 N N . GLU A 1 156 ? -8.945 2.402 -3.299 1 98.25 156 GLU A N 1
ATOM 1277 C CA . GLU A 1 156 ? -10.156 1.653 -3.607 1 98.25 156 GLU A CA 1
ATOM 1278 C C . GLU A 1 156 ? -10.812 1.112 -2.34 1 98.25 156 GLU A C 1
ATOM 1280 O O . GLU A 1 156 ? -12.031 1.177 -2.189 1 98.25 156 GLU A O 1
ATOM 1285 N N . LEU A 1 157 ? -10.008 0.571 -1.476 1 98.19 157 LEU A N 1
ATOM 1286 C CA . LEU A 1 157 ? -10.547 0.033 -0.23 1 98.19 157 LEU A CA 1
ATOM 1287 C C . LEU A 1 157 ? -11.203 1.132 0.597 1 98.19 157 LEU A C 1
ATOM 1289 O O . LEU A 1 157 ? -12.227 0.9 1.238 1 98.19 157 LEU A O 1
ATOM 1293 N N . ASN A 1 158 ? -10.617 2.293 0.603 1 97.31 158 ASN A N 1
ATOM 1294 C CA . ASN A 1 158 ? -11.234 3.43 1.275 1 97.31 158 ASN A CA 1
ATOM 1295 C C . ASN A 1 158 ? -12.578 3.797 0.638 1 97.31 158 ASN A C 1
ATOM 1297 O O . ASN A 1 158 ? -13.531 4.133 1.34 1 97.31 158 ASN A O 1
ATOM 1301 N N . ARG A 1 159 ? -12.617 3.775 -0.625 1 97.19 159 ARG A N 1
ATOM 1302 C CA . ARG A 1 159 ? -13.875 4.027 -1.329 1 97.19 159 ARG A CA 1
ATOM 1303 C C . ARG A 1 159 ? -14.93 3.002 -0.944 1 97.19 159 ARG A C 1
ATOM 1305 O O . ARG A 1 159 ? -16.094 3.355 -0.712 1 97.19 159 ARG A O 1
ATOM 1312 N N . TRP A 1 160 ? -14.492 1.715 -0.911 1 97.44 160 TRP A N 1
ATOM 1313 C CA . TRP A 1 160 ? -15.398 0.662 -0.467 1 97.44 160 TRP A CA 1
ATOM 1314 C C . TRP A 1 160 ? -15.969 0.979 0.913 1 97.44 160 TRP A C 1
ATOM 1316 O O . TRP A 1 160 ? -17.172 0.836 1.143 1 97.44 160 TRP A O 1
ATOM 1326 N N . GLN A 1 161 ? -15.117 1.401 1.822 1 97.12 161 GLN A N 1
ATOM 1327 C CA . GLN A 1 161 ? -15.547 1.74 3.174 1 97.12 161 GLN A CA 1
ATOM 1328 C C . GLN A 1 161 ? -16.625 2.828 3.156 1 97.12 161 GLN A C 1
ATOM 1330 O O . GLN A 1 161 ? -17.625 2.727 3.854 1 97.12 161 GLN A O 1
ATOM 1335 N N . GLY A 1 162 ? -16.312 3.814 2.336 1 96.88 162 GLY A N 1
ATOM 1336 C CA . GLY A 1 162 ? -17.281 4.895 2.236 1 96.88 162 GLY A CA 1
ATOM 1337 C C . GLY A 1 162 ? -18.641 4.434 1.778 1 96.88 162 GLY A C 1
ATOM 1338 O O . GLY A 1 162 ? -19.656 4.832 2.346 1 96.88 162 GLY A O 1
ATOM 1339 N N . GLU A 1 163 ? -18.688 3.59 0.812 1 97.75 163 GLU A N 1
ATOM 1340 C CA . GLU A 1 163 ? -19.953 3.088 0.273 1 97.75 163 GLU A CA 1
ATOM 1341 C C . GLU A 1 163 ? -20.656 2.176 1.273 1 97.75 163 GLU A C 1
ATOM 1343 O O . GLU A 1 163 ? -21.875 2.209 1.396 1 97.75 163 GLU A O 1
ATOM 1348 N N . LEU A 1 164 ? -19.875 1.355 1.949 1 98.31 164 LEU A N 1
ATOM 1349 C CA . LEU A 1 164 ? -20.453 0.466 2.949 1 98.31 164 LEU A CA 1
ATOM 1350 C C . LEU A 1 164 ? -21.062 1.264 4.098 1 98.31 164 LEU A C 1
ATOM 1352 O O . LEU A 1 164 ? -22.141 0.917 4.602 1 98.31 164 LEU A O 1
ATOM 1356 N N . CYS A 1 165 ? -20.375 2.314 4.523 1 98.25 165 CYS A N 1
ATOM 1357 C CA . CYS A 1 165 ? -20.891 3.174 5.582 1 98.25 165 CYS A CA 1
ATOM 1358 C C . CYS A 1 165 ? -22.203 3.842 5.156 1 98.25 165 CYS A C 1
ATOM 1360 O O . CYS A 1 165 ? -23.141 3.957 5.949 1 98.25 165 CYS A O 1
ATOM 1362 N N . LYS A 1 166 ? -22.25 4.246 3.939 1 97.94 166 LYS A N 1
ATOM 1363 C CA . LYS A 1 166 ? -23.484 4.832 3.41 1 97.94 166 LYS A CA 1
ATOM 1364 C C . LYS A 1 166 ? -24.641 3.83 3.459 1 97.94 166 LYS A C 1
ATOM 1366 O O . LYS A 1 166 ? -25.75 4.184 3.832 1 97.94 166 LYS A O 1
ATOM 1371 N N . LEU A 1 167 ? -24.344 2.602 3.049 1 98.12 167 LEU A N 1
ATOM 1372 C CA . LEU A 1 167 ? -25.359 1.55 3.078 1 98.12 167 LEU A CA 1
ATOM 1373 C C . LEU A 1 167 ? -25.844 1.305 4.5 1 98.12 167 LEU A C 1
ATOM 1375 O O . LEU A 1 167 ? -27.047 1.114 4.727 1 98.12 167 LEU A O 1
ATOM 1379 N N . LEU A 1 168 ? -24.938 1.303 5.445 1 98.5 168 LEU A N 1
ATOM 1380 C CA . LEU A 1 168 ? -25.297 1.098 6.848 1 98.5 168 LEU A CA 1
ATOM 1381 C C . LEU A 1 168 ? -26.219 2.205 7.34 1 98.5 168 LEU A C 1
ATOM 1383 O O . LEU A 1 168 ? -27.219 1.934 8.023 1 98.5 168 LEU A O 1
ATOM 1387 N N . LYS A 1 169 ? -25.922 3.436 6.973 1 98.25 169 LYS A N 1
ATOM 1388 C CA . LYS A 1 169 ? -26.734 4.57 7.379 1 98.25 169 LYS A CA 1
ATOM 1389 C C . LYS A 1 169 ? -28.141 4.492 6.766 1 98.25 169 LYS A C 1
ATOM 1391 O O . LYS A 1 169 ? -29.125 4.828 7.418 1 98.25 169 LYS A O 1
ATOM 1396 N N . LYS A 1 170 ? -28.234 4.043 5.574 1 98.06 170 LYS A N 1
ATOM 1397 C CA . LYS A 1 170 ? -29.516 3.867 4.922 1 98.06 170 LYS A CA 1
ATOM 1398 C C . LYS A 1 170 ? -30.359 2.797 5.625 1 98.06 170 LYS A C 1
ATOM 1400 O O . LYS A 1 170 ? -31.562 2.967 5.824 1 98.06 170 LYS A O 1
ATOM 1405 N N . LYS A 1 171 ? -29.703 1.728 5.93 1 98 171 LYS A N 1
ATOM 1406 C CA . LYS A 1 171 ? -30.422 0.664 6.633 1 98 171 LYS A CA 1
ATOM 1407 C C . LYS A 1 171 ? -30.859 1.119 8.016 1 98 171 LYS A C 1
ATOM 1409 O O . LYS A 1 171 ? -31.938 0.726 8.492 1 98 171 LYS A O 1
ATOM 1414 N N . ASP A 1 172 ? -30.062 1.899 8.602 1 98.06 172 ASP A N 1
ATOM 1415 C CA . ASP A 1 172 ? -30.453 2.455 9.898 1 98.06 172 ASP A CA 1
ATOM 1416 C C . ASP A 1 172 ? -31.688 3.33 9.766 1 98.06 172 ASP A C 1
ATOM 1418 O O . ASP A 1 172 ? -32.531 3.344 10.664 1 98.06 172 ASP A O 1
ATOM 1422 N N . GLN A 1 173 ? -31.797 4.047 8.719 1 97.69 173 GLN A N 1
ATOM 1423 C CA . GLN A 1 173 ? -32.969 4.859 8.484 1 97.69 173 GLN A CA 1
ATOM 1424 C C . GLN A 1 173 ? -34.219 3.984 8.328 1 97.69 173 GLN A C 1
ATOM 1426 O O . GLN A 1 173 ? -35.281 4.312 8.852 1 97.69 173 GLN A O 1
ATOM 1431 N N . GLU A 1 174 ? -34.094 2.918 7.609 1 97.5 174 GLU A N 1
ATOM 1432 C CA . GLU A 1 174 ? -35.188 1.973 7.445 1 97.5 174 GLU A CA 1
ATOM 1433 C C . GLU A 1 174 ? -35.594 1.37 8.789 1 97.5 174 GLU A C 1
ATOM 1435 O O . GLU A 1 174 ? -36.781 1.293 9.102 1 97.5 174 GLU A O 1
ATOM 1440 N N . ILE A 1 175 ? -34.688 0.999 9.57 1 97.25 175 ILE A N 1
ATOM 1441 C CA . ILE A 1 175 ? -34.938 0.402 10.875 1 97.25 175 ILE A CA 1
ATOM 1442 C C . ILE A 1 175 ? -35.625 1.42 11.781 1 97.25 175 ILE A C 1
ATOM 1444 O O . ILE A 1 175 ? -36.562 1.085 12.492 1 97.25 175 ILE A O 1
ATOM 1448 N N . MET A 1 176 ? -35.125 2.658 11.727 1 96.56 176 MET A N 1
ATOM 1449 C CA . MET A 1 176 ? -35.688 3.721 12.539 1 96.56 176 MET A CA 1
ATOM 1450 C C . MET A 1 176 ? -37.156 3.951 12.172 1 96.56 176 MET A C 1
ATOM 1452 O O . MET A 1 176 ? -38 4.195 13.047 1 96.56 176 MET A O 1
ATOM 1456 N N . ASP A 1 177 ? -37.438 3.867 10.914 1 96.38 177 ASP A N 1
ATOM 1457 C CA . ASP A 1 177 ? -38.812 4.027 10.469 1 96.38 177 ASP A CA 1
ATOM 1458 C C . ASP A 1 177 ? -39.719 2.93 11.039 1 96.38 177 ASP A C 1
ATOM 1460 O O . ASP A 1 177 ? -40.844 3.199 11.461 1 96.38 177 ASP A O 1
ATOM 1464 N N . TYR A 1 178 ? -39.281 1.683 11.062 1 95.62 178 TYR A N 1
ATOM 1465 C CA . TYR A 1 178 ? -40.031 0.586 11.664 1 95.62 178 TYR A CA 1
ATOM 1466 C C . TYR A 1 178 ? -40.219 0.814 13.164 1 95.62 178 TYR A C 1
ATOM 1468 O O . TYR A 1 178 ? -41.312 0.642 13.68 1 95.62 178 TYR A O 1
ATOM 1476 N N . LYS A 1 179 ? -39.219 1.264 13.797 1 93.88 179 LYS A N 1
ATOM 1477 C CA . LYS A 1 179 ? -39.281 1.51 15.234 1 93.88 179 LYS A CA 1
ATOM 1478 C C . LYS A 1 179 ? -40.281 2.635 15.555 1 93.88 179 LYS A C 1
ATOM 1480 O O . LYS A 1 179 ? -41.062 2.533 16.5 1 93.88 179 LYS A O 1
ATOM 1485 N N . ASP A 1 180 ? -40.188 3.641 14.734 1 94.12 180 ASP A N 1
ATOM 1486 C CA . ASP A 1 180 ? -41.062 4.797 14.938 1 94.12 180 ASP A CA 1
ATOM 1487 C C . ASP A 1 180 ? -42.531 4.43 14.711 1 94.12 180 ASP A C 1
ATOM 1489 O O . ASP A 1 180 ? -43.438 5.07 15.266 1 94.12 180 ASP A O 1
ATOM 1493 N N . SER A 1 181 ? -42.812 3.404 13.883 1 91.06 181 SER A N 1
ATOM 1494 C CA . SER A 1 181 ? -44.156 2.959 13.594 1 91.06 181 SER A CA 1
ATOM 1495 C C . SER A 1 181 ? -44.688 2.031 14.688 1 91.06 181 SER A C 1
ATOM 1497 O O . SER A 1 181 ? -45.844 1.62 14.656 1 91.06 181 SER A O 1
ATOM 1499 N N . GLY A 1 182 ? -43.844 1.669 15.688 1 90.69 182 GLY A N 1
ATOM 1500 C CA . GLY A 1 182 ? -44.25 0.854 16.828 1 90.69 182 GLY A CA 1
ATOM 1501 C C . GLY A 1 182 ? -44.031 -0.631 16.594 1 90.69 182 GLY A C 1
ATOM 1502 O O . GLY A 1 182 ? -44.5 -1.457 17.375 1 90.69 182 GLY A O 1
ATOM 1503 N N . ALA A 1 183 ? -43.344 -0.947 15.492 1 91.06 183 ALA A N 1
ATOM 1504 C CA . ALA A 1 183 ? -43.062 -2.354 15.227 1 91.06 183 ALA A CA 1
ATOM 1505 C C . ALA A 1 183 ? -42.125 -2.936 16.266 1 91.06 183 ALA A C 1
ATOM 1507 O O . ALA A 1 183 ? -41.25 -2.234 16.781 1 91.06 183 ALA A O 1
ATOM 1508 N N . CYS A 1 184 ? -42.375 -4.266 16.609 1 90.06 184 CYS A N 1
ATOM 1509 C CA . CYS A 1 184 ? -41.531 -4.93 17.609 1 90.06 184 CYS A CA 1
ATOM 1510 C C . CYS A 1 184 ? -40.812 -6.133 17 1 90.06 184 CYS A C 1
ATOM 1512 O O . CYS A 1 184 ? -41.344 -6.77 16.078 1 90.06 184 CYS A O 1
ATOM 1514 N N . LEU A 1 185 ? -39.688 -6.445 17.516 1 92.56 185 LEU A N 1
ATOM 1515 C CA . LEU A 1 185 ? -38.875 -7.586 17.062 1 92.56 185 LEU A CA 1
ATOM 1516 C C . LEU A 1 185 ? -39.375 -8.875 17.734 1 92.56 185 LEU A C 1
ATOM 1518 O O . LEU A 1 185 ? -39.906 -8.844 18.844 1 92.56 185 LEU A O 1
ATOM 1522 N N . SER A 1 186 ? -39.219 -9.906 17.016 1 92.56 186 SER A N 1
ATOM 1523 C CA . SER A 1 186 ? -39.562 -11.203 17.578 1 92.56 186 SER A CA 1
ATOM 1524 C C . SER A 1 186 ? -38.594 -11.602 18.688 1 92.56 186 SER A C 1
ATOM 1526 O O . SER A 1 186 ? -39 -12.227 19.672 1 92.56 186 SER A O 1
ATOM 1528 N N . ARG A 1 187 ? -37.344 -11.344 18.453 1 93.88 187 ARG A N 1
ATOM 1529 C CA . ARG A 1 187 ? -36.25 -11.555 19.438 1 93.88 187 ARG A CA 1
ATOM 1530 C C . ARG A 1 187 ? -35.469 -10.273 19.672 1 93.88 187 ARG A C 1
ATOM 1532 O O . ARG A 1 187 ? -35 -9.633 18.734 1 93.88 187 ARG A O 1
ATOM 1539 N N . LYS A 1 188 ? -35.281 -10 20.906 1 91.62 188 LYS A N 1
ATOM 1540 C CA . LYS A 1 188 ? -34.594 -8.773 21.281 1 91.62 188 LYS A CA 1
ATOM 1541 C C . LYS A 1 188 ? -33.125 -8.797 20.828 1 91.62 188 LYS A C 1
ATOM 1543 O O . LYS A 1 188 ? -32.531 -7.746 20.562 1 91.62 188 LYS A O 1
ATOM 1548 N N . SER A 1 189 ? -32.5 -9.953 20.672 1 93.88 189 SER A N 1
ATOM 1549 C CA . SER A 1 189 ? -31.109 -10.117 20.328 1 93.88 189 SER A CA 1
ATOM 1550 C C . SER A 1 189 ? -30.828 -9.688 18.891 1 93.88 189 SER A C 1
ATOM 1552 O O . SER A 1 189 ? -29.688 -9.484 18.516 1 93.88 189 SER A O 1
ATOM 1554 N N . LEU A 1 190 ? -31.875 -9.453 18.109 1 95.31 190 LEU A N 1
ATOM 1555 C CA . LEU A 1 190 ? -31.75 -9.086 16.703 1 95.31 190 LEU A CA 1
ATOM 1556 C C . LEU A 1 190 ? -31.531 -7.582 16.562 1 95.31 190 LEU A C 1
ATOM 1558 O O . LEU A 1 190 ? -31.125 -7.109 15.484 1 95.31 190 LEU A O 1
ATOM 1562 N N . ALA A 1 191 ? -31.781 -6.891 17.656 1 95.75 191 ALA A N 1
ATOM 1563 C CA . ALA A 1 191 ? -31.672 -5.434 17.594 1 95.75 191 ALA A CA 1
ATOM 1564 C C . ALA A 1 191 ? -30.234 -5.004 17.359 1 95.75 191 ALA A C 1
ATOM 1566 O O . ALA A 1 191 ? -29.312 -5.578 17.938 1 95.75 191 ALA A O 1
ATOM 1567 N N . THR A 1 192 ? -29.969 -4.062 16.5 1 96.81 192 THR A N 1
ATOM 1568 C CA . THR A 1 192 ? -28.656 -3.527 16.188 1 96.81 192 THR A CA 1
ATOM 1569 C C . THR A 1 192 ? -28.578 -2.041 16.531 1 96.81 192 THR A C 1
ATOM 1571 O O . THR A 1 192 ? -29.547 -1.301 16.312 1 96.81 192 THR A O 1
ATOM 1574 N N . PRO A 1 193 ? -27.516 -1.659 17.109 1 96.25 193 PRO A N 1
ATOM 1575 C CA . PRO A 1 193 ? -27.359 -0.227 17.375 1 96.25 193 PRO A CA 1
ATOM 1576 C C . PRO A 1 193 ? -27.188 0.596 16.094 1 96.25 193 PRO A C 1
ATOM 1578 O O . PRO A 1 193 ? -26.781 0.06 15.07 1 96.25 193 PRO A O 1
ATOM 1581 N N . GLU A 1 194 ? -27.562 1.887 16.188 1 97.62 194 GLU A N 1
ATOM 1582 C CA . GLU A 1 194 ? -27.312 2.793 15.078 1 97.62 194 GLU A CA 1
ATOM 1583 C C . GLU A 1 194 ? -25.812 2.887 14.766 1 97.62 194 GLU A C 1
ATOM 1585 O O . GLU A 1 194 ? -24.984 2.982 15.68 1 97.62 194 GLU A O 1
ATOM 1590 N N . PHE A 1 195 ? -25.516 2.906 13.5 1 98.19 195 PHE A N 1
ATOM 1591 C CA . PHE A 1 195 ? -24.125 2.877 13.062 1 98.19 195 PHE A CA 1
ATOM 1592 C C . PHE A 1 195 ? -23.5 4.258 13.18 1 98.19 195 PHE A C 1
ATOM 1594 O O . PHE A 1 195 ? -24.078 5.25 12.734 1 98.19 195 PHE A O 1
ATOM 1601 N N . ASN A 1 196 ? -22.375 4.262 13.805 1 97.94 196 ASN A N 1
ATOM 1602 C CA . ASN A 1 196 ? -21.547 5.453 13.891 1 97.94 196 ASN A CA 1
ATOM 1603 C C . ASN A 1 196 ? -20.141 5.188 13.367 1 97.94 196 ASN A C 1
ATOM 1605 O O . ASN A 1 196 ? -19.391 4.391 13.938 1 97.94 196 ASN A O 1
ATOM 1609 N N . GLU A 1 197 ? -19.828 5.895 12.352 1 96.62 197 GLU A N 1
ATOM 1610 C CA . GLU A 1 197 ? -18.578 5.648 11.648 1 96.62 197 GLU A CA 1
ATOM 1611 C C . GLU A 1 197 ? -17.375 5.926 12.547 1 96.62 197 GLU A C 1
ATOM 1613 O O . GLU A 1 197 ? -16.422 5.156 12.562 1 96.62 197 GLU A O 1
ATOM 1618 N N . ASP A 1 198 ? -17.344 7.004 13.281 1 95.69 198 ASP A N 1
ATOM 1619 C CA . ASP A 1 198 ? -16.234 7.379 14.133 1 95.69 198 ASP A CA 1
ATOM 1620 C C . ASP A 1 198 ? -16.016 6.359 15.25 1 95.69 198 ASP A C 1
ATOM 1622 O O . ASP A 1 198 ? -14.883 5.988 15.555 1 95.69 198 ASP A O 1
ATOM 1626 N N . THR A 1 199 ? -17.109 5.945 15.836 1 96.75 199 THR A N 1
ATOM 1627 C CA . THR A 1 199 ? -17.031 4.918 16.875 1 96.75 199 THR A CA 1
ATOM 1628 C C . THR A 1 199 ? -16.484 3.613 16.297 1 96.75 199 THR A C 1
ATOM 1630 O O . THR A 1 199 ? -15.695 2.924 16.938 1 96.75 199 THR A O 1
ATOM 1633 N N . PHE A 1 200 ? -17.016 3.359 15.133 1 97.56 200 PHE A N 1
ATOM 1634 C CA . PHE A 1 200 ? -16.547 2.154 14.461 1 97.56 200 PHE A CA 1
ATOM 1635 C C . PHE A 1 200 ? -15.031 2.199 14.25 1 97.56 200 PHE A C 1
ATOM 1637 O O . PHE A 1 200 ? -14.328 1.245 14.586 1 97.56 200 PHE A O 1
ATOM 1644 N N . LYS A 1 201 ? -14.453 3.26 13.695 1 95.81 201 LYS A N 1
ATOM 1645 C CA . LYS A 1 201 ? -13.023 3.412 13.43 1 95.81 201 LYS A CA 1
ATOM 1646 C C . LYS A 1 201 ? -12.211 3.301 14.711 1 95.81 201 LYS A C 1
ATOM 1648 O O . LYS A 1 201 ? -11.18 2.625 14.75 1 95.81 201 LYS A O 1
ATOM 1653 N N . SER A 1 202 ? -12.703 3.941 15.75 1 95.19 202 SER A N 1
ATOM 1654 C CA . SER A 1 202 ? -12.008 3.904 17.031 1 95.19 202 SER A CA 1
ATOM 1655 C C . SER A 1 202 ? -11.93 2.482 17.578 1 95.19 202 SER A C 1
ATOM 1657 O O . SER A 1 202 ? -10.883 2.059 18.078 1 95.19 202 SER A O 1
ATOM 1659 N N . LYS A 1 203 ? -13.023 1.798 17.453 1 95.94 203 LYS A N 1
ATOM 1660 C CA . LYS A 1 203 ? -13.055 0.41 17.906 1 95.94 203 LYS A CA 1
ATOM 1661 C C . LYS A 1 203 ? -12.07 -0.447 17.125 1 95.94 203 LYS A C 1
ATOM 1663 O O . LYS A 1 203 ? -11.398 -1.312 17.688 1 95.94 203 LYS A O 1
ATOM 1668 N N . MET A 1 204 ? -12.055 -0.22 15.859 1 96.56 204 MET A N 1
ATOM 1669 C CA . MET A 1 204 ? -11.156 -0.981 15 1 96.56 204 MET A CA 1
ATOM 1670 C C . MET A 1 204 ? -9.703 -0.728 15.383 1 96.56 204 MET A C 1
ATOM 1672 O O . MET A 1 204 ? -8.914 -1.668 15.5 1 96.56 204 MET A O 1
ATOM 1676 N N . PHE A 1 205 ? -9.273 0.505 15.648 1 93.94 205 PHE A N 1
ATOM 1677 C CA . PHE A 1 205 ? -7.898 0.876 15.961 1 93.94 205 PHE A CA 1
ATOM 1678 C C . PHE A 1 205 ? -7.488 0.317 17.312 1 93.94 205 PHE A C 1
ATOM 1680 O O . PHE A 1 205 ? -6.312 0.009 17.531 1 93.94 205 PHE A O 1
ATOM 1687 N N . LEU A 1 206 ? -8.438 0.199 18.219 1 93.38 206 LEU A N 1
ATOM 1688 C CA . LEU A 1 206 ? -8.125 -0.212 19.578 1 93.38 206 LEU A CA 1
ATOM 1689 C C . LEU A 1 206 ? -8.18 -1.73 19.719 1 93.38 206 LEU A C 1
ATOM 1691 O O . LEU A 1 206 ? -7.746 -2.283 20.734 1 93.38 206 LEU A O 1
ATOM 1695 N N . SER A 1 207 ? -8.555 -2.387 18.703 1 95.31 207 SER A N 1
ATOM 1696 C CA . SER A 1 207 ? -8.742 -3.834 18.766 1 95.31 207 SER A CA 1
ATOM 1697 C C . SER A 1 207 ? -7.414 -4.566 18.641 1 95.31 207 SER A C 1
ATOM 1699 O O . SER A 1 207 ? -6.441 -4.016 18.109 1 95.31 207 SER A O 1
ATOM 1701 N N . GLN A 1 208 ? -7.402 -5.762 19.078 1 95 208 GLN A N 1
ATOM 1702 C CA . GLN A 1 208 ? -6.258 -6.648 18.891 1 95 208 GLN A CA 1
ATOM 1703 C C . GLN A 1 208 ? -6.031 -6.949 17.422 1 95 208 GLN A C 1
ATOM 1705 O O . GLN A 1 208 ? -4.895 -7.164 16.984 1 95 208 GLN A O 1
ATOM 1710 N N . GLY A 1 209 ? -7.102 -6.91 16.703 1 96.44 209 GLY A N 1
ATOM 1711 C CA . GLY A 1 209 ? -7.004 -7.156 15.281 1 96.44 209 GLY A CA 1
ATOM 1712 C C . GLY A 1 209 ? -6.105 -6.172 14.562 1 96.44 209 GLY A C 1
ATOM 1713 O O . GLY A 1 209 ? -5.398 -6.539 13.617 1 96.44 209 GLY A O 1
ATOM 1714 N N . PHE A 1 210 ? -6.141 -4.992 15.047 1 97.56 210 PHE A N 1
ATOM 1715 C CA . PHE A 1 210 ? -5.285 -3.977 14.445 1 97.56 210 PHE A CA 1
ATOM 1716 C C . PHE A 1 210 ? -3.816 -4.277 14.711 1 97.56 210 PHE A C 1
ATOM 1718 O O . PHE A 1 210 ? -2.986 -4.191 13.797 1 97.56 210 PHE A O 1
ATOM 1725 N N . GLU A 1 211 ? -3.516 -4.609 15.867 1 96.56 211 GLU A N 1
ATOM 1726 C CA . GLU A 1 211 ? -2.146 -4.984 16.203 1 96.56 211 GLU A CA 1
ATOM 1727 C C . GLU A 1 211 ? -1.674 -6.172 15.367 1 96.56 211 GLU A C 1
ATOM 1729 O O . GLU A 1 211 ? -0.543 -6.18 14.883 1 96.56 211 GLU A O 1
ATOM 1734 N N . ASP A 1 212 ? -2.557 -7.102 15.164 1 97.44 212 ASP A N 1
ATOM 1735 C CA . ASP A 1 212 ? -2.232 -8.273 14.367 1 97.44 212 ASP A CA 1
ATOM 1736 C C . ASP A 1 212 ? -1.991 -7.891 12.906 1 97.44 212 ASP A C 1
ATOM 1738 O O . ASP A 1 212 ? -1.084 -8.422 12.258 1 97.44 212 ASP A O 1
ATOM 1742 N N . ALA A 1 213 ? -2.844 -7.004 12.422 1 97.25 213 ALA A N 1
ATOM 1743 C CA . ALA A 1 213 ? -2.715 -6.547 11.039 1 97.25 213 ALA A CA 1
ATOM 1744 C C . ALA A 1 213 ? -1.361 -5.883 10.805 1 97.25 213 ALA A C 1
ATOM 1746 O O . ALA A 1 213 ? -0.744 -6.07 9.758 1 97.25 213 ALA A O 1
ATOM 1747 N N . VAL A 1 214 ? -0.91 -5.137 11.773 1 97.75 214 VAL A N 1
ATOM 1748 C CA . VAL A 1 214 ? 0.365 -4.434 11.656 1 97.75 214 VAL A CA 1
ATOM 1749 C C . VAL A 1 214 ? 1.516 -5.422 11.836 1 97.75 214 VAL A C 1
ATOM 1751 O O . VAL A 1 214 ? 2.488 -5.395 11.078 1 97.75 214 VAL A O 1
ATOM 1754 N N . GLN A 1 215 ? 1.408 -6.309 12.758 1 96.38 215 GLN A N 1
ATOM 1755 C CA . GLN A 1 215 ? 2.453 -7.285 13.047 1 96.38 215 GLN A CA 1
ATOM 1756 C C . GLN A 1 215 ? 2.639 -8.25 11.875 1 96.38 215 GLN A C 1
ATOM 1758 O O . GLN A 1 215 ? 3.768 -8.578 11.508 1 96.38 215 GLN A O 1
ATOM 1763 N N . ASP A 1 216 ? 1.516 -8.688 11.32 1 96.38 216 ASP A N 1
ATOM 1764 C CA . ASP A 1 216 ? 1.529 -9.656 10.219 1 96.38 216 ASP A CA 1
ATOM 1765 C C . ASP A 1 216 ? 1.179 -8.984 8.898 1 96.38 216 ASP A C 1
ATOM 1767 O O . ASP A 1 216 ? 0.451 -9.555 8.078 1 96.38 216 ASP A O 1
ATOM 1771 N N . ALA A 1 217 ? 1.687 -7.816 8.734 1 96.06 217 ALA A N 1
ATOM 1772 C CA . ALA A 1 217 ? 1.327 -6.965 7.605 1 96.06 217 ALA A CA 1
ATOM 1773 C C . ALA A 1 217 ? 1.592 -7.672 6.277 1 96.06 217 ALA A C 1
ATOM 1775 O O . ALA A 1 217 ? 0.747 -7.656 5.379 1 96.06 217 ALA A O 1
ATOM 1776 N N . VAL A 1 218 ? 2.719 -8.32 6.172 1 94.38 218 VAL A N 1
ATOM 1777 C CA . VAL A 1 218 ? 3.135 -8.914 4.906 1 94.38 218 VAL A CA 1
ATOM 1778 C C . VAL A 1 218 ? 2.207 -10.078 4.555 1 94.38 218 VAL A C 1
ATOM 1780 O O . VAL A 1 218 ? 1.732 -10.18 3.42 1 94.38 218 VAL A O 1
ATOM 1783 N N . THR A 1 219 ? 1.902 -10.891 5.492 1 93.19 219 THR A N 1
ATOM 1784 C CA . THR A 1 219 ? 1.057 -12.055 5.246 1 93.19 219 THR A CA 1
ATOM 1785 C C . THR A 1 219 ? -0.4 -11.633 5.07 1 93.19 219 THR A C 1
ATOM 1787 O O . THR A 1 219 ? -1.075 -12.086 4.145 1 93.19 219 THR A O 1
ATOM 1790 N N . GLN A 1 220 ? -0.844 -10.734 5.883 1 95.19 220 GLN A N 1
ATOM 1791 C CA . GLN A 1 220 ? -2.244 -10.32 5.844 1 95.19 220 GLN A CA 1
ATOM 1792 C C . GLN A 1 220 ? -2.502 -9.352 4.691 1 95.19 220 GLN A C 1
ATOM 1794 O O . GLN A 1 220 ? -3.598 -9.328 4.129 1 95.19 220 GLN A O 1
ATOM 1799 N N . GLY A 1 221 ? -1.511 -8.578 4.344 1 97.06 221 GLY A N 1
ATOM 1800 C CA . GLY A 1 221 ? -1.652 -7.617 3.26 1 97.06 221 GLY A CA 1
ATOM 1801 C C . GLY A 1 221 ? -1.63 -8.258 1.886 1 97.06 221 GLY A C 1
ATOM 1802 O O . GLY A 1 221 ? -1.952 -7.609 0.888 1 97.06 221 GLY A O 1
ATOM 1803 N N . LEU A 1 222 ? -1.279 -9.508 1.881 1 96.25 222 LEU A N 1
ATOM 1804 C CA . LEU A 1 222 ? -1.207 -10.242 0.623 1 96.25 222 LEU A CA 1
ATOM 1805 C C . LEU A 1 222 ? -2.139 -11.453 0.645 1 96.25 222 LEU A C 1
ATOM 1807 O O . LEU A 1 222 ? -1.883 -12.445 -0.033 1 96.25 222 LEU A O 1
ATOM 1811 N N . ASP A 1 223 ? -3.139 -11.344 1.447 1 94.94 223 ASP A N 1
ATOM 1812 C CA . ASP A 1 223 ? -4.09 -12.445 1.522 1 94.94 223 ASP A CA 1
ATOM 1813 C C . ASP A 1 223 ? -4.91 -12.555 0.239 1 94.94 223 ASP A C 1
ATOM 1815 O O . ASP A 1 223 ? -4.664 -11.82 -0.723 1 94.94 223 ASP A O 1
ATOM 1819 N N . ASN A 1 224 ? -5.809 -13.461 0.164 1 94.12 224 ASN A N 1
ATOM 1820 C CA . ASN A 1 224 ? -6.547 -13.758 -1.061 1 94.12 224 ASN A CA 1
ATOM 1821 C C . ASN A 1 224 ? -7.328 -12.539 -1.55 1 94.12 224 ASN A C 1
ATOM 1823 O O . ASN A 1 224 ? -7.355 -12.258 -2.748 1 94.12 224 ASN A O 1
ATOM 1827 N N . ASP A 1 225 ? -7.973 -11.828 -0.616 1 94.5 225 ASP A N 1
ATOM 1828 C CA . ASP A 1 225 ? -8.734 -10.641 -0.993 1 94.5 225 ASP A CA 1
ATOM 1829 C C . ASP A 1 225 ? -7.82 -9.555 -1.559 1 94.5 225 ASP A C 1
ATOM 1831 O O . ASP A 1 225 ? -8.133 -8.945 -2.578 1 94.5 225 ASP A O 1
ATOM 1835 N N . ALA A 1 226 ? -6.766 -9.391 -0.897 1 96.56 226 ALA A N 1
ATOM 1836 C CA . ALA A 1 226 ? -5.801 -8.391 -1.346 1 96.56 226 ALA A CA 1
ATOM 1837 C C . ALA A 1 226 ? -5.199 -8.773 -2.693 1 96.56 226 ALA A C 1
ATOM 1839 O O . ALA A 1 226 ? -4.996 -7.918 -3.559 1 96.56 226 ALA A O 1
ATOM 1840 N N . SER A 1 227 ? -4.93 -10.031 -2.861 1 96.38 227 SER A N 1
ATOM 1841 C CA . SER A 1 227 ? -4.359 -10.523 -4.109 1 96.38 227 SER A CA 1
ATOM 1842 C C . SER A 1 227 ? -5.309 -10.289 -5.281 1 96.38 227 SER A C 1
ATOM 1844 O O . SER A 1 227 ? -4.879 -9.891 -6.363 1 96.38 227 SER A O 1
ATOM 1846 N N . GLU A 1 228 ? -6.527 -10.57 -5.039 1 96.19 228 GLU A N 1
ATOM 1847 C CA . GLU A 1 228 ? -7.523 -10.336 -6.082 1 96.19 228 GLU A CA 1
ATOM 1848 C C . GLU A 1 228 ? -7.617 -8.852 -6.426 1 96.19 228 GLU A C 1
ATOM 1850 O O . GLU A 1 228 ? -7.695 -8.484 -7.602 1 96.19 228 GLU A O 1
ATOM 1855 N N . LEU A 1 229 ? -7.672 -8.031 -5.418 1 97.69 229 LEU A N 1
ATOM 1856 C CA . LEU A 1 229 ? -7.719 -6.594 -5.648 1 97.69 229 LEU A CA 1
ATOM 1857 C C . LEU A 1 229 ? -6.488 -6.125 -6.422 1 97.69 229 LEU A C 1
ATOM 1859 O O . LEU A 1 229 ? -6.598 -5.293 -7.324 1 97.69 229 LEU A O 1
ATOM 1863 N N . TYR A 1 230 ? -5.297 -6.637 -6.086 1 98.31 230 TYR A N 1
ATOM 1864 C CA . TYR A 1 230 ? -4.07 -6.305 -6.805 1 98.31 230 TYR A CA 1
ATOM 1865 C C . TYR A 1 230 ? -4.199 -6.637 -8.289 1 98.3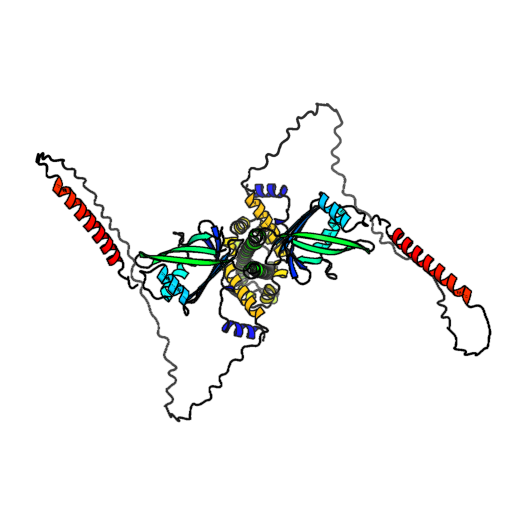1 230 TYR A C 1
ATOM 1867 O O . TYR A 1 230 ? -3.852 -5.82 -9.141 1 98.31 230 TYR A O 1
ATOM 1875 N N . LYS A 1 231 ? -4.699 -7.824 -8.531 1 96.94 231 LYS A N 1
ATOM 1876 C CA . LYS A 1 231 ? -4.883 -8.258 -9.914 1 96.94 231 LYS A CA 1
ATOM 1877 C C . LYS A 1 231 ? -5.789 -7.289 -10.68 1 96.94 231 LYS A C 1
ATOM 1879 O O . LYS A 1 231 ? -5.473 -6.879 -11.797 1 96.94 231 LYS A O 1
ATOM 1884 N N . GLN A 1 232 ? -6.906 -6.934 -10.039 1 97 232 GLN A N 1
ATOM 1885 C CA . GLN A 1 232 ? -7.852 -6.027 -10.68 1 97 232 GLN A CA 1
ATOM 1886 C C . GLN A 1 232 ? -7.223 -4.66 -10.922 1 97 232 GLN A C 1
ATOM 1888 O O . GLN A 1 232 ? -7.449 -4.043 -11.969 1 97 232 GLN A O 1
ATOM 1893 N N . VAL A 1 233 ? -6.469 -4.199 -10.016 1 98.19 233 VAL A N 1
ATOM 1894 C CA . VAL A 1 233 ? -5.797 -2.912 -10.133 1 98.19 233 VAL A CA 1
ATOM 1895 C C . VAL A 1 233 ? -4.812 -2.949 -11.305 1 98.19 233 VAL A C 1
ATOM 1897 O O . VAL A 1 233 ? -4.77 -2.023 -12.117 1 98.19 233 VAL A O 1
ATOM 1900 N N . MET A 1 234 ? -4.027 -4.004 -11.375 1 97.62 234 MET A N 1
ATOM 1901 C CA . MET A 1 234 ? -3.008 -4.102 -12.414 1 97.62 234 MET A CA 1
ATOM 1902 C C . MET A 1 234 ? -3.648 -4.258 -13.789 1 97.62 234 MET A C 1
ATOM 1904 O O . MET A 1 234 ? -3.133 -3.738 -14.781 1 97.62 234 MET A O 1
ATOM 1908 N N . ILE A 1 235 ? -4.754 -4.984 -13.852 1 96 235 ILE A N 1
ATOM 1909 C CA . ILE A 1 235 ? -5.484 -5.109 -15.109 1 96 235 ILE A CA 1
ATOM 1910 C C . ILE A 1 235 ? -6.02 -3.742 -15.531 1 96 235 ILE A C 1
ATOM 1912 O O . ILE A 1 235 ? -5.895 -3.352 -16.703 1 96 235 ILE A O 1
ATOM 1916 N N . LYS A 1 236 ? -6.629 -3.035 -14.609 1 96.69 236 LYS A N 1
ATOM 1917 C CA . LYS A 1 236 ? -7.145 -1.701 -14.906 1 96.69 236 LYS A CA 1
ATOM 1918 C C . LYS A 1 236 ? -6.023 -0.753 -15.312 1 96.69 236 LYS A C 1
ATOM 1920 O O . LYS A 1 236 ? -6.211 0.099 -16.188 1 96.69 236 LYS A O 1
ATOM 1925 N N . THR A 1 237 ? -4.914 -0.875 -14.648 1 96.44 237 THR A N 1
ATOM 1926 C CA . THR A 1 237 ? -3.748 -0.076 -15.008 1 96.44 237 THR A CA 1
ATOM 1927 C C . THR A 1 237 ? -3.334 -0.338 -16.453 1 96.44 237 THR A C 1
ATOM 1929 O O . THR A 1 237 ? -3.021 0.596 -17.188 1 96.44 237 THR A O 1
ATOM 1932 N N . ALA A 1 238 ? -3.291 -1.599 -16.828 1 95.19 238 ALA A N 1
ATOM 1933 C CA . ALA A 1 238 ? -2.961 -1.964 -18.203 1 95.19 238 ALA A CA 1
ATOM 1934 C C . ALA A 1 238 ? -3.973 -1.382 -19.188 1 95.19 238 ALA A C 1
ATOM 1936 O O . ALA A 1 238 ? -3.6 -0.891 -20.25 1 95.19 238 ALA A O 1
ATOM 1937 N N . TRP A 1 239 ? -5.254 -1.435 -18.844 1 94.44 239 TRP A N 1
ATOM 1938 C CA . TRP A 1 239 ? -6.316 -0.868 -19.672 1 94.44 239 TRP A CA 1
ATOM 1939 C C . TRP A 1 239 ? -6.109 0.629 -19.875 1 94.44 239 TRP A C 1
ATOM 1941 O O . TRP A 1 239 ? -6.188 1.127 -21 1 94.44 239 TRP A O 1
ATOM 1951 N N . LEU A 1 240 ? -5.812 1.323 -18.781 1 94.62 240 LEU A N 1
ATOM 1952 C CA . LEU A 1 240 ? -5.648 2.773 -18.828 1 94.62 240 LEU A CA 1
ATOM 1953 C C . LEU A 1 240 ? -4.449 3.162 -19.688 1 94.62 240 LEU A C 1
ATOM 1955 O O . LEU A 1 240 ? -4.449 4.219 -20.312 1 94.62 240 LEU A O 1
ATOM 1959 N N . ALA A 1 241 ? -3.477 2.354 -19.719 1 92.44 241 ALA A N 1
ATOM 1960 C CA . ALA A 1 241 ? -2.285 2.621 -20.516 1 92.44 241 ALA A CA 1
ATOM 1961 C C . ALA A 1 241 ? -2.564 2.416 -22 1 92.44 241 ALA A C 1
ATOM 1963 O O . ALA A 1 241 ? -1.919 3.031 -22.844 1 92.44 241 ALA A O 1
ATOM 1964 N N . GLU A 1 242 ? -3.574 1.591 -22.391 1 90.75 242 GLU A N 1
ATOM 1965 C CA . GLU A 1 242 ? -3.783 1.19 -23.781 1 90.75 242 GLU A CA 1
ATOM 1966 C C . GLU A 1 242 ? -5.098 1.745 -24.328 1 90.75 242 GLU A C 1
ATOM 1968 O O . GLU A 1 242 ? -5.363 1.661 -25.531 1 90.75 242 GLU A O 1
ATOM 1973 N N . LYS A 1 243 ? -5.883 2.277 -23.531 1 88.56 243 LYS A N 1
ATOM 1974 C CA . LYS A 1 243 ? -7.242 2.646 -23.906 1 88.56 243 LYS A CA 1
ATOM 1975 C C . LYS A 1 243 ? -7.242 3.648 -25.047 1 88.56 243 LYS A C 1
ATOM 1977 O O . LYS A 1 243 ? -8.148 3.646 -25.891 1 88.56 243 LYS A O 1
ATOM 1982 N N . ASP A 1 244 ? -6.207 4.508 -25.109 1 84.94 244 ASP A N 1
ATOM 1983 C CA . ASP A 1 244 ? -6.199 5.543 -26.141 1 84.94 244 ASP A CA 1
ATOM 1984 C C . ASP A 1 244 ? -5.398 5.102 -27.359 1 84.94 244 ASP A C 1
ATOM 1986 O O . ASP A 1 244 ? -5.25 5.863 -28.312 1 84.94 244 ASP A O 1
ATOM 1990 N N . LEU A 1 245 ? -4.883 3.895 -27.328 1 82.75 245 LEU A N 1
ATOM 1991 C CA . LEU A 1 245 ? -4.172 3.365 -28.484 1 82.75 245 LEU A CA 1
ATOM 1992 C C . LEU A 1 245 ? -5.148 2.852 -29.531 1 82.75 245 LEU A C 1
ATOM 1994 O O . LEU A 1 245 ? -6.246 2.4 -29.203 1 82.75 245 LEU A O 1
ATOM 1998 N N . PRO A 1 246 ? -4.883 3.123 -30.766 1 77.56 246 PRO A N 1
ATOM 1999 C CA . PRO A 1 246 ? -5.793 2.668 -31.812 1 77.56 246 PRO A CA 1
ATOM 2000 C C . PRO A 1 246 ? -6.02 1.158 -31.781 1 77.56 246 PRO A C 1
ATOM 2002 O O . PRO A 1 246 ? -5.109 0.401 -31.438 1 77.56 246 PRO A O 1
ATOM 2005 N N . GLU A 1 247 ? -7.207 0.742 -31.812 1 70.31 247 GLU A N 1
ATOM 2006 C CA . GLU A 1 247 ? -7.547 -0.678 -31.812 1 70.31 247 GLU A CA 1
ATOM 2007 C C . GLU A 1 247 ? -6.867 -1.404 -32.969 1 70.31 247 GLU A C 1
ATOM 2009 O O . GLU A 1 247 ? -6.77 -0.867 -34.094 1 70.31 247 GLU A O 1
ATOM 2014 N N . PRO A 1 248 ? -6.059 -2.381 -32.719 1 62.69 248 PRO A N 1
ATOM 2015 C CA . PRO A 1 248 ? -5.484 -3.104 -33.844 1 62.69 248 PRO A CA 1
ATOM 2016 C C . PRO A 1 248 ? -6.527 -3.438 -34.906 1 62.69 248 PRO A C 1
ATOM 2018 O O . PRO A 1 248 ? -7.688 -3.691 -34.594 1 62.69 248 PRO A O 1
ATOM 2021 N N . GLU A 1 249 ? -6.422 -2.842 -35.969 1 55.84 249 GLU A N 1
ATOM 2022 C CA . GLU A 1 249 ? -7.285 -3.145 -37.125 1 55.84 249 GLU A CA 1
ATOM 2023 C C . GLU A 1 249 ? -7.562 -4.641 -37.219 1 55.84 249 GLU A C 1
ATOM 2025 O O . GLU A 1 249 ? -6.645 -5.457 -37.094 1 55.84 249 GLU A O 1
ATOM 2030 N N . GLU A 1 250 ? -8.547 -5.035 -36.719 1 53.09 250 GLU A N 1
ATOM 2031 C CA . GLU A 1 250 ? -8.906 -6.402 -37.062 1 53.09 250 GLU A CA 1
ATOM 2032 C C . GLU A 1 250 ? -8.469 -6.738 -38.5 1 53.09 250 GLU A C 1
ATOM 2034 O O . GLU A 1 250 ? -8.828 -6.035 -39.438 1 53.09 250 GLU A O 1
ATOM 2039 N N . ASP A 1 251 ? -7.273 -7.094 -38.781 1 46.28 251 ASP A N 1
ATOM 2040 C CA . ASP A 1 251 ? -7.098 -7.668 -40.094 1 46.28 251 ASP A CA 1
ATOM 2041 C C . ASP A 1 251 ? -8.32 -8.492 -40.5 1 46.28 251 ASP A C 1
ATOM 2043 O O . ASP A 1 251 ? -8.531 -9.586 -40 1 46.28 251 ASP A O 1
ATOM 2047 N N . VAL A 1 252 ? -9.383 -7.926 -40.781 1 44.25 252 VAL A N 1
ATOM 2048 C CA . VAL A 1 252 ? -10.359 -8.594 -41.625 1 44.25 252 VAL A CA 1
ATOM 2049 C C . VAL A 1 252 ? -9.672 -9.164 -42.875 1 44.25 252 VAL A C 1
ATOM 2051 O O . VAL A 1 252 ? -9.266 -8.414 -43.781 1 44.25 252 VAL A O 1
ATOM 2054 N N . GLU A 1 253 ? -8.703 -10.039 -42.812 1 39.34 253 GLU A N 1
ATOM 2055 C CA . GLU A 1 253 ? -8.516 -10.82 -44.031 1 39.34 253 GLU A CA 1
ATOM 2056 C C . GLU A 1 253 ? -9.844 -11.062 -44.75 1 39.34 253 GLU A C 1
ATOM 2058 O O . GLU A 1 253 ? -10.758 -11.656 -44.188 1 39.34 253 GLU A O 1
ATOM 2063 N N . ASP A 1 254 ? -10.242 -10.195 -45.562 1 37.59 254 ASP A N 1
ATOM 2064 C CA . ASP A 1 254 ? -11.164 -10.523 -46.656 1 37.59 254 ASP A CA 1
ATOM 2065 C C . ASP A 1 254 ? -10.844 -11.891 -47.25 1 37.59 254 ASP A C 1
ATOM 2067 O O . ASP A 1 254 ? -9.914 -12.016 -48.062 1 37.59 254 ASP A O 1
ATOM 2071 N N . VAL A 1 255 ? -10.852 -12.992 -46.594 1 35.38 255 VAL A N 1
ATOM 2072 C CA . VAL A 1 255 ? -10.961 -14.273 -47.281 1 35.38 255 VAL A CA 1
ATOM 2073 C C . VAL A 1 255 ? -11.961 -14.148 -48.438 1 35.38 255 VAL A C 1
ATOM 2075 O O . VAL A 1 255 ? -13.148 -13.906 -48.219 1 35.38 255 VAL A O 1
ATOM 2078 N N . ASP A 1 256 ? -11.602 -13.695 -49.531 1 33.66 256 ASP A N 1
ATOM 2079 C CA . ASP A 1 256 ? -12.258 -13.898 -50.812 1 33.66 256 ASP A CA 1
ATOM 2080 C C . ASP A 1 256 ? -13.016 -15.219 -50.844 1 33.66 256 ASP A C 1
ATOM 2082 O O . ASP A 1 256 ? -12.508 -16.25 -50.375 1 33.66 256 ASP A O 1
ATOM 2086 N N . ASP A 1 257 ? -14.375 -15.164 -50.938 1 33.53 257 ASP A N 1
ATOM 2087 C CA . ASP A 1 257 ? -15.398 -16.172 -51.188 1 33.53 257 ASP A CA 1
ATOM 2088 C C . ASP A 1 257 ? -14.977 -17.109 -52.312 1 33.53 257 ASP A C 1
ATOM 2090 O O . ASP A 1 257 ? -15.242 -16.844 -53.5 1 33.53 257 ASP A O 1
ATOM 2094 N N . ILE A 1 258 ? -13.797 -17.531 -52.406 1 30.5 258 ILE A N 1
ATOM 2095 C CA . ILE A 1 258 ? -13.586 -18.5 -53.5 1 30.5 258 ILE A CA 1
ATOM 2096 C C . ILE A 1 258 ? -14.586 -19.641 -53.375 1 30.5 258 ILE A C 1
ATOM 2098 O O . ILE A 1 258 ? -14.219 -20.812 -53.5 1 30.5 258 ILE A O 1
ATOM 2102 N N . TYR A 1 259 ? -15.539 -19.719 -52.344 1 27.72 259 TYR A N 1
ATOM 2103 C CA . TYR A 1 259 ? -16.484 -20.812 -52.5 1 27.72 259 TYR A CA 1
ATOM 2104 C C . TYR A 1 259 ? -17.281 -20.672 -53.781 1 27.72 259 TYR A C 1
ATOM 2106 O O . TYR A 1 259 ? -17.953 -19.656 -54 1 27.72 259 TYR A O 1
ATOM 2114 N N . GLY A 1 260 ? -16.891 -21.141 -54.906 1 25.38 260 GLY A N 1
ATOM 2115 C CA . GLY A 1 260 ? -17.656 -21.594 -56.031 1 25.38 260 GLY A CA 1
ATOM 2116 C C . GLY A 1 260 ? -19.031 -22.125 -55.688 1 25.38 260 GLY A C 1
ATOM 2117 O O . GLY A 1 260 ? -19.234 -22.594 -54.562 1 25.38 260 GLY A O 1
ATOM 2118 N N . SER A 1 261 ? -20.141 -21.625 -56.219 1 26.31 261 SER A N 1
ATOM 2119 C CA . SER A 1 261 ? -21.562 -21.938 -56.188 1 26.31 261 SER A CA 1
ATOM 2120 C C . SER A 1 261 ? -21.781 -23.453 -56.219 1 26.31 261 SER A C 1
ATOM 2122 O O . SER A 1 261 ? -22.078 -24 -57.312 1 26.31 261 SER A O 1
ATOM 2124 N N . VAL A 1 262 ? -20.969 -24.344 -55.688 1 25.22 262 VAL A N 1
ATOM 2125 C CA . VAL A 1 262 ? -21.516 -25.672 -56 1 25.22 262 VAL A CA 1
ATOM 2126 C C . VAL A 1 262 ? -22.906 -25.812 -55.406 1 25.22 262 VAL A C 1
ATOM 2128 O O . VAL A 1 262 ? -23.078 -25.609 -54.188 1 25.22 262 VAL A O 1
ATOM 2131 N N . ALA A 1 263 ? -24.016 -25.625 -56.188 1 25.78 263 ALA A N 1
ATOM 2132 C CA . ALA A 1 263 ? -25.438 -25.906 -56.094 1 25.78 263 ALA A CA 1
ATOM 2133 C C . ALA A 1 263 ? -25.688 -27.266 -55.438 1 25.78 263 ALA A C 1
ATOM 2135 O O . ALA A 1 263 ? -25.672 -28.297 -56.094 1 25.78 263 ALA A O 1
ATOM 2136 N N . VAL A 1 264 ? -24.891 -27.719 -54.406 1 23.3 264 VAL A N 1
ATOM 2137 C CA . VAL A 1 264 ? -25.328 -29.031 -53.969 1 23.3 264 VAL A CA 1
ATOM 2138 C C . VAL A 1 264 ? -26.766 -28.953 -53.469 1 23.3 264 VAL A C 1
ATOM 2140 O O . VAL A 1 264 ? -27.078 -28.109 -52.625 1 23.3 264 VAL A O 1
ATOM 2143 N N . GLY A 1 265 ? -27.781 -29.516 -54.125 1 22.58 265 GLY A N 1
ATOM 2144 C CA . GLY A 1 265 ? -29.188 -29.859 -54 1 22.58 265 GLY A CA 1
ATOM 2145 C C . GLY A 1 265 ? -29.531 -30.531 -52.688 1 22.58 265 GLY A C 1
ATOM 2146 O O . GLY A 1 265 ? -30.609 -31.109 -52.531 1 22.58 265 GLY A O 1
ATOM 2147 N N . GLY A 1 266 ? -28.609 -30.594 -51.656 1 21.8 266 GLY A N 1
ATOM 2148 C CA . GLY A 1 266 ? -28.969 -31.641 -50.719 1 21.8 266 GLY A CA 1
ATOM 2149 C C . GLY A 1 266 ? -30.188 -31.312 -49.906 1 21.8 266 GLY A C 1
ATOM 2150 O O . GLY A 1 266 ? -30.578 -30.141 -49.781 1 21.8 266 GLY A O 1
ATOM 2151 N N . PRO A 1 267 ? -30.984 -32.375 -49.5 1 24.61 267 PRO A N 1
ATOM 2152 C CA . PRO A 1 267 ? -32.312 -32.406 -48.906 1 24.61 267 PRO A CA 1
ATOM 2153 C C . PRO A 1 267 ? -32.406 -31.719 -47.531 1 24.61 267 PRO A C 1
ATOM 2155 O O . PRO A 1 267 ? -31.375 -31.547 -46.875 1 24.61 267 PRO A O 1
ATOM 2158 N N . SER A 1 268 ? -33.438 -30.938 -47.281 1 22.47 268 SER A N 1
ATOM 2159 C CA . SER A 1 268 ? -34 -30.109 -46.219 1 22.47 268 SER A CA 1
ATOM 2160 C C . SER A 1 268 ? -34.125 -30.922 -44.938 1 22.47 268 SER A C 1
ATOM 2162 O O . SER A 1 268 ? -35.062 -31.734 -44.812 1 22.47 268 SER A O 1
ATOM 2164 N N . ALA A 1 269 ? -32.938 -31.375 -44.281 1 23.22 269 ALA A N 1
ATOM 2165 C CA . ALA A 1 269 ? -33.094 -32.281 -43.156 1 23.22 269 ALA A CA 1
ATOM 2166 C C . ALA A 1 269 ? -33.938 -31.672 -42.062 1 23.22 269 ALA A C 1
ATOM 2168 O O . ALA A 1 269 ? -33.844 -30.484 -41.75 1 23.22 269 ALA A O 1
ATOM 2169 N N . PRO A 1 270 ? -34.969 -32.438 -41.562 1 23.06 270 PRO A N 1
ATOM 2170 C CA . PRO A 1 270 ? -36.062 -32.062 -40.688 1 23.06 270 PRO A CA 1
ATOM 2171 C C . PRO A 1 270 ? -35.625 -31.625 -39.281 1 23.06 270 PRO A C 1
ATOM 2173 O O . PRO A 1 270 ? -34.531 -31.969 -38.844 1 23.06 270 PRO A O 1
ATOM 2176 N N . SER A 1 271 ? -36.094 -30.484 -38.781 1 21.89 271 SER A N 1
ATOM 2177 C CA . SER A 1 271 ? -35.906 -29.688 -37.562 1 21.89 271 SER A CA 1
ATOM 2178 C C . SER A 1 271 ? -36.25 -30.516 -36.312 1 21.89 271 SER A C 1
ATOM 2180 O O . SER A 1 271 ? -37.406 -30.797 -36.031 1 21.89 271 SER A O 1
ATOM 2182 N N . TRP A 1 272 ? -35.375 -31.594 -35.969 1 20.91 272 TRP A N 1
ATOM 2183 C CA . TRP A 1 272 ? -35.656 -32.531 -34.906 1 20.91 272 TRP A CA 1
ATOM 2184 C C . TRP A 1 272 ? -35.812 -31.812 -33.562 1 20.91 272 TRP A C 1
ATOM 2186 O O . TRP A 1 272 ? -34.812 -31.391 -32.969 1 20.91 272 TRP A O 1
ATOM 2196 N N . THR A 1 273 ? -36.875 -30.953 -33.406 1 22.28 273 THR A N 1
ATOM 2197 C CA . THR A 1 273 ? -37.281 -30.219 -32.219 1 22.28 273 THR A CA 1
ATOM 2198 C C . THR A 1 273 ? -37.25 -31.141 -30.984 1 22.28 273 THR A C 1
ATOM 2200 O O . THR A 1 273 ? -36.875 -30.719 -29.891 1 22.28 273 THR A O 1
ATOM 2203 N N . ASP A 1 274 ? -38.094 -32.188 -30.859 1 22.06 274 ASP A N 1
ATOM 2204 C CA . ASP A 1 274 ? -39 -32.438 -29.734 1 22.06 274 ASP A CA 1
ATOM 2205 C C . ASP A 1 274 ? -38.344 -33.312 -28.688 1 22.06 274 ASP A C 1
ATOM 2207 O O . ASP A 1 274 ? -39.031 -33.875 -27.828 1 22.06 274 ASP A O 1
ATOM 2211 N N . LEU A 1 275 ? -37.156 -33.906 -28.938 1 21.38 275 LEU A N 1
ATOM 2212 C CA . LEU A 1 275 ? -37.125 -35.188 -28.203 1 21.38 275 LEU A CA 1
ATOM 2213 C C . LEU A 1 275 ? -37 -34.938 -26.703 1 21.38 275 LEU A C 1
ATOM 2215 O O . LEU A 1 275 ? -36.188 -34.094 -26.281 1 21.38 275 LEU A O 1
ATOM 2219 N N . PRO A 1 276 ? -37.938 -35.469 -25.859 1 24.95 276 PRO A N 1
ATOM 2220 C CA . PRO A 1 276 ? -38.219 -35.375 -24.422 1 24.95 276 PRO A CA 1
ATOM 2221 C C . PRO A 1 276 ? -37.094 -35.906 -23.547 1 24.95 276 PRO A C 1
ATOM 2223 O O . PRO A 1 276 ? -36.344 -36.781 -23.969 1 24.95 276 PRO A O 1
ATOM 2226 N N . PRO A 1 277 ? -36.531 -35.062 -22.703 1 22.92 277 PRO A N 1
ATOM 2227 C CA . PRO A 1 277 ? -35.312 -35.281 -21.938 1 22.92 277 PRO A CA 1
ATOM 2228 C C . PRO A 1 277 ? -35.375 -36.562 -21.078 1 22.92 277 PRO A C 1
ATOM 2230 O O . PRO A 1 277 ? -36.312 -36.75 -20.312 1 22.92 277 PRO A O 1
ATOM 2233 N N . PRO A 1 278 ? -34.812 -37.688 -21.625 1 19.22 278 PRO A N 1
ATOM 2234 C CA . PRO A 1 278 ? -34.969 -39 -21.031 1 19.22 278 PRO A CA 1
ATOM 2235 C C . PRO A 1 278 ? -34.625 -39.031 -19.547 1 19.22 278 PRO A C 1
ATOM 2237 O O . PRO A 1 278 ? -33.844 -38.188 -19.078 1 19.22 278 PRO A O 1
ATOM 2240 N N . SER A 1 279 ? -35.438 -39.719 -18.703 1 21.3 279 SER A N 1
ATOM 2241 C CA . SER A 1 279 ? -35.719 -40.156 -17.344 1 21.3 279 SER A CA 1
ATOM 2242 C C . SER A 1 279 ? -34.562 -40.969 -16.797 1 21.3 279 SER A C 1
ATOM 2244 O O . SER A 1 279 ? -34.312 -42.094 -17.25 1 21.3 279 SER A O 1
ATOM 2246 N N . LEU A 1 280 ? -33.406 -40.25 -16.766 1 19.45 280 LEU A N 1
ATOM 2247 C CA . LEU A 1 280 ? -32.25 -41 -16.344 1 19.45 280 LEU A CA 1
ATOM 2248 C C . LEU A 1 280 ? -32.562 -41.938 -15.195 1 19.45 280 LEU A C 1
ATOM 2250 O O . LEU A 1 280 ? -33.25 -41.531 -14.234 1 19.45 280 LEU A O 1
ATOM 2254 N N . PHE A 1 281 ? -32.188 -43.188 -15.391 1 18.94 281 PHE A N 1
ATOM 2255 C CA . PHE A 1 281 ? -32.375 -44.531 -14.859 1 18.94 281 PHE A CA 1
ATOM 2256 C C . PHE A 1 281 ? -32.031 -44.562 -13.367 1 18.94 281 PHE A C 1
ATOM 2258 O O . PHE A 1 281 ? -31.359 -43.688 -12.852 1 18.94 281 PHE A O 1
ATOM 2265 N N . GLY A 1 282 ? -32.125 -45.781 -12.828 1 17.23 282 GLY A N 1
ATOM 2266 C CA . GLY A 1 282 ? -32.469 -46.656 -11.727 1 17.23 282 GLY A CA 1
ATOM 2267 C C . GLY A 1 282 ? -31.422 -46.656 -10.617 1 17.23 282 GLY A C 1
ATOM 2268 O O . GLY A 1 282 ? -30.297 -46.188 -10.812 1 17.23 282 GLY A O 1
ATOM 2269 N N . LYS A 1 283 ? -31.828 -47.031 -9.391 1 20.62 283 LYS A N 1
ATOM 2270 C CA . LYS A 1 283 ? -31.672 -47.125 -7.938 1 20.62 283 LYS A CA 1
ATOM 2271 C C . LYS A 1 283 ? -30.516 -48.031 -7.559 1 20.62 283 LYS A C 1
ATOM 2273 O O . LYS A 1 283 ? -30.094 -48.062 -6.398 1 20.62 283 LYS A O 1
ATOM 2278 N N . GLU A 1 284 ? -29.984 -49.031 -8.438 1 17.33 284 GLU A N 1
ATOM 2279 C CA . GLU A 1 284 ? -29.828 -50.312 -7.723 1 17.33 284 GLU A CA 1
ATOM 2280 C C . GLU A 1 284 ? -28.594 -50.281 -6.816 1 17.33 284 GLU A C 1
ATOM 2282 O O . GLU A 1 284 ? -27.469 -50.094 -7.285 1 17.33 284 GLU A O 1
ATOM 2287 N N . ASP A 1 285 ? -28.625 -49.75 -5.582 1 20.34 285 ASP A N 1
ATOM 2288 C CA . ASP A 1 285 ? -27.641 -49.719 -4.5 1 20.34 285 ASP A CA 1
ATOM 2289 C C . ASP A 1 285 ? -27.188 -51.156 -4.137 1 20.34 285 ASP A C 1
ATOM 2291 O O . ASP A 1 285 ? -27.938 -51.906 -3.498 1 20.34 285 ASP A O 1
ATOM 2295 N N . GLU A 1 286 ? -26.688 -52 -5.023 1 17.61 286 GLU A N 1
ATOM 2296 C CA . GLU A 1 286 ? -26.438 -53.375 -4.652 1 17.61 286 GLU A CA 1
ATOM 2297 C C . GLU A 1 286 ? -25.484 -53.469 -3.469 1 17.61 286 GLU A C 1
ATOM 2299 O O . GLU A 1 286 ? -24.656 -52.562 -3.254 1 17.61 286 GLU A O 1
ATOM 2304 N N . PRO A 1 287 ? -25.516 -54.625 -2.637 1 21.88 287 PRO A N 1
ATOM 2305 C CA . PRO A 1 287 ? -25.234 -55.281 -1.349 1 21.88 287 PRO A CA 1
ATOM 2306 C C . PRO A 1 287 ? -23.781 -55.719 -1.223 1 21.88 287 PRO A C 1
ATOM 2308 O O . PRO A 1 287 ? -23.312 -56.531 -2.037 1 21.88 287 PRO A O 1
ATOM 2311 N N . PHE A 1 288 ? -22.766 -54.969 -1.156 1 17.55 288 PHE A N 1
ATOM 2312 C CA . PHE A 1 288 ? -21.406 -55.5 -1.222 1 17.55 288 PHE A CA 1
ATOM 2313 C C . PHE A 1 288 ? -21.156 -56.531 -0.136 1 17.55 288 PHE A C 1
ATOM 2315 O O . PHE A 1 288 ? -21.047 -56.188 1.043 1 17.55 288 PHE A O 1
ATOM 2322 N N . THR A 1 289 ? -21.484 -57.844 -0.293 1 17.08 289 THR A N 1
ATOM 2323 C CA . THR A 1 289 ? -21.344 -58.969 0.644 1 17.08 289 THR A CA 1
ATOM 2324 C C . THR A 1 289 ? -19.891 -59.406 0.736 1 17.08 289 THR A C 1
ATOM 2326 O O . THR A 1 289 ? -19.531 -60.25 1.574 1 17.08 289 THR A O 1
ATOM 2329 N N . THR A 1 290 ? -18.844 -59 0.16 1 16.41 290 THR A N 1
ATOM 2330 C CA . THR A 1 290 ? -17.953 -60.125 -0.106 1 16.41 290 THR A CA 1
ATOM 2331 C C . THR A 1 290 ? -17.453 -60.75 1.198 1 16.41 290 THR A C 1
ATOM 2333 O O . THR A 1 290 ? -17.328 -60.031 2.209 1 16.41 290 THR A O 1
ATOM 2336 N N . SER A 1 291 ? -16.734 -62.062 1.135 1 16.38 291 SER A N 1
ATOM 2337 C CA . SER A 1 291 ? -16.516 -63.375 1.727 1 16.38 291 SER A CA 1
ATOM 2338 C C . SER A 1 291 ? -15.328 -63.375 2.678 1 16.38 291 SER A C 1
ATOM 2340 O O . SER A 1 291 ? -14.547 -62.406 2.695 1 16.38 291 SER A O 1
ATOM 2342 N N . PRO A 1 292 ? -14.242 -64.375 2.459 1 16.83 292 PRO A N 1
ATOM 2343 C CA . PRO A 1 292 ? -14 -65.625 3.268 1 16.83 292 PRO A CA 1
ATOM 2344 C C . PRO A 1 292 ? -12.805 -65.438 4.211 1 16.83 292 PRO A C 1
ATOM 2346 O O . PRO A 1 292 ? -12.914 -65.75 5.398 1 16.83 292 PRO A O 1
ATOM 2349 N N . ARG A 1 293 ? -11.414 -65.562 3.689 1 16.28 293 ARG A N 1
ATOM 2350 C CA . ARG A 1 293 ? -10.57 -66.75 3.998 1 16.28 293 ARG A CA 1
ATOM 2351 C C . ARG A 1 293 ? -9.758 -66.5 5.266 1 16.28 293 ARG A C 1
ATOM 2353 O O . ARG A 1 293 ? -9.516 -65.312 5.645 1 16.28 293 ARG A O 1
ATOM 2360 N N . VAL A 1 294 ? -8.734 -67.562 5.656 1 17.02 294 VAL A N 1
ATOM 2361 C CA . VAL A 1 294 ? -8.375 -68.5 6.746 1 17.02 294 VAL A CA 1
ATOM 2362 C C . VAL A 1 294 ? -7.152 -67.938 7.484 1 17.02 294 VAL A C 1
ATOM 2364 O O . VAL A 1 294 ? -6.508 -67 7.023 1 17.02 294 VAL A O 1
ATOM 2367 N N . SER A 1 295 ? -5.844 -68.812 7.656 1 15.57 295 SER A N 1
ATOM 2368 C CA . SER A 1 295 ? -5.406 -69.5 8.852 1 15.57 295 SER A CA 1
ATOM 2369 C C . SER A 1 295 ? -4.141 -68.875 9.43 1 15.57 295 SER A C 1
ATOM 2371 O O . SER A 1 295 ? -4.066 -68.625 10.633 1 15.57 295 SER A O 1
ATOM 2373 N N . PRO A 1 296 ? -2.809 -68.875 8.75 1 16.3 296 PRO A N 1
ATOM 2374 C CA . PRO A 1 296 ? -1.893 -69.812 9.43 1 16.3 296 PRO A CA 1
ATOM 2375 C C . PRO A 1 296 ? -1.104 -69.125 10.555 1 16.3 296 PRO A C 1
ATOM 2377 O O . PRO A 1 296 ? -1.093 -67.875 10.648 1 16.3 296 PRO A O 1
ATOM 2380 N N . ARG A 1 297 ? 0.317 -69.812 10.906 1 15.21 297 ARG A N 1
ATOM 2381 C CA . ARG A 1 297 ? 1.04 -70.5 11.961 1 15.21 297 ARG A CA 1
ATOM 2382 C C . ARG A 1 297 ? 2.271 -69.75 12.398 1 15.21 297 ARG A C 1
ATOM 2384 O O . ARG A 1 297 ? 3.223 -69.562 11.633 1 15.21 297 ARG A O 1
ATOM 2391 N N . LYS A 1 298 ? 2.252 -68.625 12.953 1 16.91 298 LYS A N 1
ATOM 2392 C CA . LYS A 1 298 ? 3.459 -67.875 13.297 1 16.91 298 LYS A CA 1
ATOM 2393 C C . LYS A 1 298 ? 4.359 -68.688 14.227 1 16.91 298 LYS A C 1
ATOM 2395 O O . LYS A 1 298 ? 3.992 -68.938 15.375 1 16.91 298 LYS A O 1
ATOM 2400 N N . THR A 1 299 ? 5.207 -69.688 13.609 1 15.68 299 THR A N 1
ATOM 2401 C CA . THR A 1 299 ? 5.945 -70.562 14.539 1 15.68 299 THR A CA 1
ATOM 2402 C C . THR A 1 299 ? 7.027 -69.75 15.258 1 15.68 299 THR A C 1
ATOM 2404 O O . THR A 1 299 ? 7.789 -69 14.625 1 15.68 299 THR A O 1
ATOM 2407 N N . PRO A 1 300 ? 7.184 -69.688 16.594 1 17.75 300 PRO A N 1
ATOM 2408 C CA . PRO A 1 300 ? 7.926 -68.875 17.562 1 17.75 300 PRO A CA 1
ATOM 2409 C C . PRO A 1 300 ? 9.359 -69.375 17.766 1 17.75 300 PRO A C 1
ATOM 2411 O O . PRO A 1 300 ? 10.062 -68.875 18.641 1 17.75 300 PRO A O 1
ATOM 2414 N N . VAL A 1 301 ? 10.094 -69.875 16.688 1 16.03 301 VAL A N 1
ATOM 2415 C CA . VAL A 1 301 ? 11.078 -70.812 17.266 1 16.03 301 VAL A CA 1
ATOM 2416 C C . VAL A 1 301 ? 12.016 -70.062 18.188 1 16.03 301 VAL A C 1
ATOM 2418 O O . VAL A 1 301 ? 12.25 -68.812 18 1 16.03 301 VAL A O 1
ATOM 2421 N N . THR A 1 302 ? 12.656 -70.812 19.266 1 16.72 302 THR A N 1
ATOM 2422 C CA . THR A 1 302 ? 13.203 -70.875 20.609 1 16.72 302 THR A CA 1
ATOM 2423 C C . THR A 1 302 ? 14.727 -70.812 20.578 1 16.72 302 THR A C 1
ATOM 2425 O O . THR A 1 302 ? 15.391 -71.688 20.047 1 16.72 302 THR A O 1
ATOM 2428 N N . SER A 1 303 ? 15.32 -69.75 20.109 1 16.56 303 SER A N 1
ATOM 2429 C CA . SER A 1 303 ? 16.766 -69.812 20.219 1 16.56 303 SER A CA 1
ATOM 2430 C C . SER A 1 303 ? 17.203 -70.312 21.609 1 16.56 303 SER A C 1
ATOM 2432 O O . SER A 1 303 ? 16.75 -69.75 22.609 1 16.56 303 SER A O 1
ATOM 2434 N N . PRO A 1 304 ? 17.766 -71.562 21.688 1 15 304 PRO A N 1
ATOM 2435 C CA . PRO A 1 304 ? 18.469 -72.312 22.734 1 15 304 PRO A CA 1
ATOM 2436 C C . PRO A 1 304 ? 19.734 -71.625 23.219 1 15 304 PRO A C 1
ATOM 2438 O O . PRO A 1 304 ? 20.25 -70.75 22.531 1 15 304 PRO A O 1
ATOM 2441 N N . ALA A 1 305 ? 20.359 -72.312 24.234 1 15.7 305 ALA A N 1
ATOM 2442 C CA . ALA A 1 305 ? 21.234 -72.125 25.391 1 15.7 305 ALA A CA 1
ATOM 2443 C C . ALA A 1 305 ? 22.703 -72.188 24.984 1 15.7 305 ALA A C 1
ATOM 2445 O O . ALA A 1 305 ? 23.047 -72.75 23.953 1 15.7 305 ALA A O 1
ATOM 2446 N N . LYS A 1 306 ? 23.625 -71.75 25.766 1 16.17 306 LYS A N 1
ATOM 2447 C CA . LYS A 1 306 ? 24.984 -71.25 25.922 1 16.17 306 LYS A CA 1
ATOM 2448 C C . LYS A 1 306 ? 26 -72.438 25.938 1 16.17 306 LYS A C 1
ATOM 2450 O O . LYS A 1 306 ? 27.188 -72.188 26.203 1 16.17 306 LYS A O 1
ATOM 2455 N N . SER A 1 307 ? 25.844 -73.625 25.391 1 14.95 307 SER A N 1
ATOM 2456 C CA . SER A 1 307 ? 26.781 -74.5 26.094 1 14.95 307 SER A CA 1
ATOM 2457 C C . SER A 1 307 ? 28.219 -74.25 25.625 1 14.95 307 SER A C 1
ATOM 2459 O O . SER A 1 307 ? 28.453 -74 24.453 1 14.95 307 SER A O 1
ATOM 2461 N N . SER A 1 308 ? 29.234 -74.25 26.484 1 17 308 SER A N 1
ATOM 2462 C CA . SER A 1 308 ? 30.594 -73.812 26.75 1 17 308 SER A CA 1
ATOM 2463 C C . SER A 1 308 ? 31.625 -74.75 26.125 1 17 308 SER A C 1
ATOM 2465 O O . SER A 1 308 ? 32.844 -74.562 26.25 1 17 308 SER A O 1
ATOM 2467 N N . GLY A 1 309 ? 31.281 -75.812 25.469 1 15.55 309 GLY A N 1
ATOM 2468 C CA . GLY A 1 309 ? 32.344 -76.75 25.703 1 15.55 309 GLY A CA 1
ATOM 2469 C C . GLY A 1 309 ? 33.656 -76.438 25 1 15.55 309 GLY A C 1
ATOM 2470 O O . GLY A 1 309 ? 33.656 -75.625 24.062 1 15.55 309 GLY A O 1
ATOM 2471 N N . MET A 1 310 ? 34.812 -76.875 25.375 1 18.44 310 MET A N 1
ATOM 2472 C CA . MET A 1 310 ? 36.25 -76.688 25.609 1 18.44 310 MET A CA 1
ATOM 2473 C C . MET A 1 310 ? 37.062 -77.125 24.406 1 18.44 310 MET A C 1
ATOM 2475 O O . MET A 1 310 ? 38.219 -76.75 24.25 1 18.44 310 MET A O 1
ATOM 2479 N N . SER A 1 311 ? 36.469 -77.875 23.406 1 16.03 311 SER A N 1
ATOM 2480 C CA . SER A 1 311 ? 37.562 -78.812 23.156 1 16.03 311 SER A CA 1
ATOM 2481 C C . SER A 1 311 ? 38.688 -78.125 22.359 1 16.03 311 SER A C 1
ATOM 2483 O O . SER A 1 311 ? 38.5 -77.125 21.75 1 16.03 311 SER A O 1
ATOM 2485 N N . SER A 1 312 ? 39.5 -78.938 21.703 1 17.52 312 SER A N 1
ATOM 2486 C CA . SER A 1 312 ? 40.938 -79.25 21.625 1 17.52 312 SER A CA 1
ATOM 2487 C C . SER A 1 312 ? 41.562 -78.625 20.359 1 17.52 312 SER A C 1
ATOM 2489 O O . SER A 1 312 ? 42.719 -78.25 20.359 1 17.52 312 SER A O 1
ATOM 2491 N N . LEU A 1 313 ? 40.844 -78.625 19.109 1 16.88 313 LEU A N 1
ATOM 2492 C CA . LEU A 1 313 ? 41.75 -79.312 18.172 1 16.88 313 LEU A CA 1
ATOM 2493 C C . LEU A 1 313 ? 42.812 -78.312 17.641 1 16.88 313 LEU A C 1
ATOM 2495 O O . LEU A 1 313 ? 42.594 -77.125 17.656 1 16.88 313 LEU A O 1
ATOM 2499 N N . SER A 1 314 ? 43.531 -78.812 16.625 1 18.52 314 SER A N 1
ATOM 2500 C CA . SER A 1 314 ? 44.938 -78.812 16.25 1 18.52 314 SER A CA 1
ATOM 2501 C C . SER A 1 314 ? 45.281 -77.75 15.273 1 18.52 314 SER A C 1
ATOM 2503 O O . SER A 1 314 ? 46.188 -76.938 15.516 1 18.52 314 SER A O 1
ATOM 2505 N N . ASP A 1 315 ? 45.5 -78 13.977 1 19.34 315 ASP A N 1
ATOM 2506 C CA . ASP A 1 315 ? 46.781 -77.812 13.312 1 19.34 315 ASP A CA 1
ATOM 2507 C C . ASP A 1 315 ? 46.781 -76.562 12.453 1 19.34 315 ASP A C 1
ATOM 2509 O O . ASP A 1 315 ? 47.5 -75.562 12.742 1 19.34 315 ASP A O 1
ATOM 2513 N N . SER A 1 316 ? 46.656 -76.688 11.039 1 22.94 316 SER A N 1
ATOM 2514 C CA . SER A 1 316 ? 47.688 -76.312 10.078 1 22.94 316 SER A CA 1
ATOM 2515 C C . SER A 1 316 ? 47.469 -75 9.453 1 22.94 316 SER A C 1
ATOM 2517 O O . SER A 1 316 ? 48.375 -74.125 9.43 1 22.94 316 SER A O 1
ATOM 2519 N N . PRO A 1 317 ? 46.625 -74.812 8.195 1 31.81 317 PRO A N 1
ATOM 2520 C CA . PRO A 1 317 ? 47.031 -74.375 6.863 1 31.81 317 PRO A CA 1
ATOM 2521 C C . PRO A 1 317 ? 46.719 -72.875 6.613 1 31.81 317 PRO A C 1
ATOM 2523 O O . PRO A 1 317 ? 45.562 -72.5 6.582 1 31.81 317 PRO A O 1
ATOM 2526 N N . SER A 1 318 ? 47.5 -71.938 6.926 1 28.25 318 SER A N 1
ATOM 2527 C CA . SER A 1 318 ? 47.25 -70.5 7.082 1 28.25 318 SER A CA 1
ATOM 2528 C C . SER A 1 318 ? 47.125 -69.812 5.727 1 28.25 318 SER A C 1
ATOM 2530 O O . SER A 1 318 ? 46.594 -68.75 5.633 1 28.25 318 SER A O 1
ATOM 2532 N N . LYS A 1 319 ? 47.844 -70.312 4.672 1 34.88 319 LYS A N 1
ATOM 2533 C CA . LYS A 1 319 ? 48.219 -69.312 3.641 1 34.88 319 LYS A CA 1
ATOM 2534 C C . LYS A 1 319 ? 47.062 -69 2.73 1 34.88 319 LYS A C 1
ATOM 2536 O O . LYS A 1 319 ? 46.969 -67.938 2.189 1 34.88 319 LYS A O 1
ATOM 2541 N N . ASP A 1 320 ? 46.25 -70.125 2.504 1 30.98 320 ASP A N 1
ATOM 2542 C CA . ASP A 1 320 ? 45.281 -70.062 1.397 1 30.98 320 ASP A CA 1
ATOM 2543 C C . ASP A 1 320 ? 44.188 -69 1.678 1 30.98 320 ASP A C 1
ATOM 2545 O O . ASP A 1 320 ? 43.406 -68.688 0.796 1 30.98 320 ASP A O 1
ATOM 2549 N N . MET A 1 321 ? 44.031 -68.562 2.965 1 38.91 321 MET A N 1
ATOM 2550 C CA . MET A 1 321 ? 42.875 -67.812 3.266 1 38.91 321 MET A CA 1
ATOM 2551 C C . MET A 1 321 ? 43 -66.375 2.711 1 38.91 321 MET A C 1
ATOM 2553 O O . MET A 1 321 ? 42.031 -65.625 2.576 1 38.91 321 MET A O 1
ATOM 2557 N N . GLU A 1 322 ? 44.406 -66 2.455 1 49.38 322 GLU A N 1
ATOM 2558 C CA . GLU A 1 322 ? 44.562 -64.562 2.127 1 49.38 322 GLU A CA 1
ATOM 2559 C C . GLU A 1 322 ? 44.125 -64.312 0.693 1 49.38 322 GLU A C 1
ATOM 2561 O O . GLU A 1 322 ? 43.594 -63.219 0.404 1 49.38 322 GLU A O 1
ATOM 2566 N N . LEU A 1 323 ? 44.438 -65.25 -0.343 1 53.66 323 LEU A N 1
ATOM 2567 C CA . LEU A 1 323 ? 44.125 -65 -1.744 1 53.66 323 LEU A CA 1
ATOM 2568 C C . LEU A 1 323 ? 42.625 -64.938 -1.943 1 53.66 323 LEU A C 1
ATOM 2570 O O . LEU A 1 323 ? 42.125 -64.062 -2.699 1 53.66 323 LEU A O 1
ATOM 2574 N N . GLU A 1 324 ? 41.844 -65.688 -1.128 1 53.25 324 GLU A N 1
ATOM 2575 C CA . GLU A 1 324 ? 40.406 -65.688 -1.288 1 53.25 324 GLU A CA 1
ATOM 2576 C C . GLU A 1 324 ? 39.812 -64.375 -0.835 1 53.25 324 GLU A C 1
ATOM 2578 O O . GLU A 1 324 ? 38.844 -63.844 -1.439 1 53.25 324 GLU A O 1
ATOM 2583 N N . ARG A 1 325 ? 40.531 -63.594 0.118 1 58.53 325 ARG A N 1
ATOM 2584 C CA . ARG A 1 325 ? 40 -62.312 0.569 1 58.53 325 ARG A CA 1
ATOM 2585 C C . ARG A 1 325 ? 40.188 -61.25 -0.502 1 58.53 325 ARG A C 1
ATOM 2587 O O . ARG A 1 325 ? 39.312 -60.406 -0.722 1 58.53 325 ARG A O 1
ATOM 2594 N N . ARG A 1 326 ? 41.375 -61.375 -1.286 1 62.41 326 ARG A N 1
ATOM 2595 C CA . ARG A 1 326 ? 41.594 -60.312 -2.268 1 62.41 326 ARG A CA 1
ATOM 2596 C C . ARG A 1 326 ? 40.656 -60.438 -3.453 1 62.41 326 ARG A C 1
ATOM 2598 O O . ARG A 1 326 ? 40.125 -59.438 -3.951 1 62.41 326 ARG A O 1
ATOM 2605 N N . GLU A 1 327 ? 40.344 -61.719 -3.902 1 58.12 327 GLU A N 1
ATOM 2606 C CA . GLU A 1 327 ? 39.438 -61.906 -5.023 1 58.12 327 GLU A CA 1
ATOM 2607 C C . GLU A 1 327 ? 38 -61.5 -4.633 1 58.12 327 GLU A C 1
ATOM 2609 O O . GLU A 1 327 ? 37.281 -60.938 -5.434 1 58.12 327 GLU A O 1
ATOM 2614 N N . ALA A 1 328 ? 37.594 -61.594 -3.307 1 62.03 328 ALA A N 1
ATOM 2615 C CA . ALA A 1 328 ? 36.281 -61.188 -2.873 1 62.03 328 ALA A CA 1
ATOM 2616 C C . ALA A 1 328 ? 36.156 -59.688 -2.846 1 62.03 328 ALA A C 1
ATOM 2618 O O . ALA A 1 328 ? 35.125 -59.125 -3.217 1 62.03 328 ALA A O 1
ATOM 2619 N N . LEU A 1 329 ? 37.375 -58.969 -2.496 1 66.81 329 LEU A N 1
ATOM 2620 C CA . LEU A 1 329 ? 37.312 -57.531 -2.502 1 66.81 329 LEU A CA 1
ATOM 2621 C C . LEU A 1 329 ? 37.25 -56.969 -3.928 1 66.81 329 LEU A C 1
ATOM 2623 O O . LEU A 1 329 ? 36.5 -56.031 -4.215 1 66.81 329 LEU A O 1
ATOM 2627 N N . GLN A 1 330 ? 38 -57.594 -4.902 1 63.81 330 GLN A N 1
ATOM 2628 C CA . GLN A 1 330 ? 37.969 -57.125 -6.281 1 63.81 330 GLN A CA 1
ATOM 2629 C C . GLN A 1 330 ? 36.594 -57.375 -6.922 1 63.81 330 GLN A C 1
ATOM 2631 O O . GLN A 1 330 ? 36.094 -56.531 -7.656 1 63.81 330 GLN A O 1
ATOM 2636 N N . LYS A 1 331 ? 35.875 -58.5 -6.605 1 63.22 331 LYS A N 1
ATOM 2637 C CA . LYS A 1 331 ? 34.531 -58.75 -7.121 1 63.22 331 LYS A CA 1
ATOM 2638 C C . LYS A 1 331 ? 33.531 -57.812 -6.531 1 63.22 331 LYS A C 1
ATOM 2640 O O . LYS A 1 331 ? 32.656 -57.281 -7.242 1 63.22 331 LYS A O 1
ATOM 2645 N N . ARG A 1 332 ? 33.656 -57.312 -5.211 1 63.47 332 ARG A N 1
ATOM 2646 C CA . ARG A 1 332 ? 32.75 -56.312 -4.645 1 63.47 332 ARG A CA 1
ATOM 2647 C C . ARG A 1 332 ? 32.938 -54.938 -5.285 1 63.47 332 ARG A C 1
ATOM 2649 O O . ARG A 1 332 ? 31.984 -54.219 -5.566 1 63.47 332 ARG A O 1
ATOM 2656 N N . LEU A 1 333 ? 34.281 -54.625 -5.586 1 66.06 333 LEU A N 1
ATOM 2657 C CA . LEU A 1 333 ? 34.5 -53.312 -6.23 1 66.06 333 LEU A CA 1
ATOM 2658 C C . LEU A 1 333 ? 33.938 -53.312 -7.652 1 66.06 333 LEU A C 1
ATOM 2660 O O . LEU A 1 333 ? 33.375 -52.312 -8.094 1 66.06 333 LEU A O 1
ATOM 2664 N N . ALA A 1 334 ? 34.062 -54.438 -8.5 1 60.12 334 ALA A N 1
ATOM 2665 C CA . ALA A 1 334 ? 33.5 -54.531 -9.844 1 60.12 334 ALA A CA 1
ATOM 2666 C C . ALA A 1 334 ? 31.969 -54.562 -9.789 1 60.12 334 ALA A C 1
ATOM 2668 O O . ALA A 1 334 ? 31.297 -53.938 -10.609 1 60.12 334 ALA A O 1
ATOM 2669 N N . GLU A 1 335 ? 31.297 -55.219 -8.758 1 57.91 335 GLU A N 1
ATOM 2670 C CA . GLU A 1 335 ? 29.859 -55.188 -8.602 1 57.91 335 GLU A CA 1
ATOM 2671 C C . GLU A 1 335 ? 29.359 -53.812 -8.219 1 57.91 335 GLU A C 1
ATOM 2673 O O . GLU A 1 335 ? 28.312 -53.344 -8.703 1 57.91 335 GLU A O 1
ATOM 2678 N N . GLU A 1 336 ? 30.156 -53.094 -7.379 1 58.03 336 GLU A N 1
ATOM 2679 C CA . GLU A 1 336 ? 29.766 -51.719 -7.043 1 58.03 336 GLU A CA 1
ATOM 2680 C C . GLU A 1 336 ? 29.891 -50.812 -8.242 1 58.03 336 GLU A C 1
ATOM 2682 O O . GLU A 1 336 ? 29.047 -49.938 -8.469 1 58.03 336 GLU A O 1
ATOM 2687 N N . ALA A 1 337 ? 30.938 -50.938 -9.094 1 55.97 337 ALA A N 1
ATOM 2688 C CA . ALA A 1 337 ? 31.062 -50.156 -10.312 1 55.97 337 ALA A CA 1
ATOM 2689 C C . ALA A 1 337 ? 29.984 -50.5 -11.32 1 55.97 337 ALA A C 1
ATOM 2691 O O . ALA A 1 337 ? 29.438 -49.625 -12 1 55.97 337 ALA A O 1
ATOM 2692 N N . GLU A 1 338 ? 29.625 -51.844 -11.5 1 52.56 338 GLU A N 1
ATOM 2693 C CA . GLU A 1 338 ? 28.516 -52.219 -12.359 1 52.56 338 GLU A CA 1
ATOM 2694 C C . GLU A 1 338 ? 27.188 -51.75 -11.781 1 52.56 338 GLU A C 1
ATOM 2696 O O . GLU A 1 338 ? 26.281 -51.375 -12.531 1 52.56 338 GLU A O 1
ATOM 2701 N N . ARG A 1 339 ? 26.953 -51.688 -10.469 1 48.72 339 ARG A N 1
ATOM 2702 C CA . ARG A 1 339 ? 25.75 -51.125 -9.883 1 48.72 339 ARG A CA 1
ATOM 2703 C C . ARG A 1 339 ? 25.672 -49.625 -10.125 1 48.72 339 ARG A C 1
ATOM 2705 O O . ARG A 1 339 ? 24.594 -49.094 -10.383 1 48.72 339 ARG A O 1
ATOM 2712 N N . LYS A 1 340 ? 26.75 -48.938 -10.086 1 49.94 340 LYS A N 1
ATOM 2713 C CA . LYS A 1 340 ? 26.734 -47.5 -10.43 1 49.94 340 LYS A CA 1
ATOM 2714 C C . LYS A 1 340 ? 26.453 -47.312 -11.914 1 49.94 340 LYS A C 1
ATOM 2716 O O . LYS A 1 340 ? 25.828 -46.344 -12.305 1 49.94 340 LYS A O 1
ATOM 2721 N N . LYS A 1 341 ? 26.922 -48.094 -12.883 1 48.84 341 LYS A N 1
ATOM 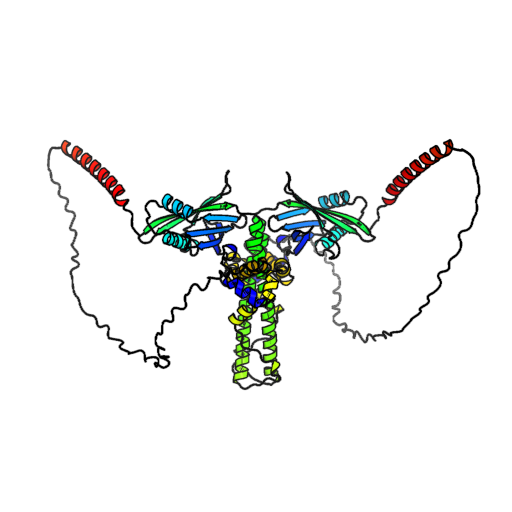2722 C CA . LYS A 1 341 ? 26.562 -48 -14.297 1 48.84 341 LYS A CA 1
ATOM 2723 C C . LYS A 1 341 ? 25.109 -48.438 -14.516 1 48.84 341 LYS A C 1
ATOM 2725 O O . LYS A 1 341 ? 24.422 -47.906 -15.391 1 48.84 341 LYS A O 1
ATOM 2730 N N . LYS A 1 342 ? 24.562 -49.5 -13.945 1 47.56 342 LYS A N 1
ATOM 2731 C CA . LYS A 1 342 ? 23.172 -49.906 -14.117 1 47.56 342 LYS A CA 1
ATOM 2732 C C . LYS A 1 342 ? 22.203 -48.906 -13.492 1 47.56 342 LYS A C 1
ATOM 2734 O O . LYS A 1 342 ? 21.031 -48.844 -13.859 1 47.56 342 LYS A O 1
ATOM 2739 N N . LYS A 1 343 ? 22.469 -48.156 -12.484 1 43.53 343 LYS A N 1
ATOM 2740 C CA . LYS A 1 343 ? 21.562 -47.188 -11.906 1 43.53 343 LYS A CA 1
ATOM 2741 C C . LYS A 1 343 ? 21.469 -45.938 -12.797 1 43.53 343 LYS A C 1
ATOM 2743 O O . LYS A 1 343 ? 20.766 -44.969 -12.453 1 43.53 343 LYS A O 1
ATOM 2748 N N . LYS A 1 344 ? 22.297 -45.75 -13.766 1 43.81 344 LYS A N 1
ATOM 2749 C CA . LYS A 1 344 ? 22.141 -44.719 -14.781 1 43.81 344 LYS A CA 1
ATOM 2750 C C . LYS A 1 344 ? 20.969 -45.031 -15.719 1 43.81 344 LYS A C 1
ATOM 2752 O O . LYS A 1 344 ? 20.969 -44.594 -16.875 1 43.81 344 LYS A O 1
ATOM 2757 N N . ARG A 1 345 ? 20.125 -45.969 -15.469 1 42.03 345 ARG A N 1
ATOM 2758 C CA . ARG A 1 345 ? 19 -46.188 -16.375 1 42.03 345 ARG A CA 1
ATOM 2759 C C . ARG A 1 345 ? 18.016 -45.031 -16.312 1 42.03 345 ARG A C 1
ATOM 2761 O O . ARG A 1 345 ? 17.641 -44.562 -15.234 1 42.03 345 ARG A O 1
ATOM 2768 N N . LYS A 1 346 ? 17.812 -44.375 -17.484 1 44.97 346 LYS A N 1
ATOM 2769 C CA . LYS A 1 346 ? 16.891 -43.281 -17.766 1 44.97 346 LYS A CA 1
ATOM 2770 C C . LYS A 1 346 ? 15.469 -43.625 -17.312 1 44.97 346 LYS A C 1
ATOM 2772 O O . LYS A 1 346 ? 14.906 -44.625 -17.719 1 44.97 346 LYS A O 1
ATOM 2777 N N . VAL A 1 347 ? 14.977 -43.312 -16.125 1 40.81 347 VAL A N 1
ATOM 2778 C CA . VAL A 1 347 ? 13.594 -43.5 -15.719 1 40.81 347 VAL A CA 1
ATOM 2779 C C . VAL A 1 347 ? 12.664 -42.656 -16.578 1 40.81 347 VAL A C 1
ATOM 2781 O O . VAL A 1 347 ? 12.773 -41.438 -16.578 1 40.81 347 VAL A O 1
ATOM 2784 N N . ASN A 1 348 ? 12.086 -43.156 -17.672 1 44.62 348 ASN A N 1
ATOM 2785 C CA . ASN A 1 348 ? 11 -42.594 -18.453 1 44.62 348 ASN A CA 1
ATOM 2786 C C . ASN A 1 348 ? 9.82 -42.188 -17.578 1 44.62 348 ASN A C 1
ATOM 2788 O O . ASN A 1 348 ? 9.242 -43.062 -16.906 1 44.62 348 ASN A O 1
ATOM 2792 N N . LEU A 1 349 ? 9.859 -41.094 -16.906 1 37.31 349 LEU A N 1
ATOM 2793 C CA . LEU A 1 349 ? 8.609 -40.656 -16.297 1 37.31 349 LEU A CA 1
ATOM 2794 C C . LEU A 1 349 ? 7.641 -40.125 -17.359 1 37.31 349 LEU A C 1
ATOM 2796 O O . LEU A 1 349 ? 8.062 -39.531 -18.344 1 37.31 349 LEU A O 1
ATOM 2800 N N . MET B 1 1 ? -4.516 -5.441 30.812 1 51.72 1 MET B N 1
ATOM 2801 C CA . MET B 1 1 ? -3.16 -5.078 31.203 1 51.72 1 MET B CA 1
ATOM 2802 C C . MET B 1 1 ? -2.35 -4.605 30 1 51.72 1 MET B C 1
ATOM 2804 O O . MET B 1 1 ? -1.705 -3.557 30.047 1 51.72 1 MET B O 1
ATOM 2808 N N . ALA B 1 2 ? -2.369 -5.375 28.891 1 54.78 2 ALA B N 1
ATOM 2809 C CA . ALA B 1 2 ? -1.629 -4.98 27.688 1 54.78 2 ALA B CA 1
ATOM 2810 C C . ALA B 1 2 ? -2.141 -3.65 27.141 1 54.78 2 ALA B C 1
ATOM 2812 O O . ALA B 1 2 ? -1.354 -2.795 26.734 1 54.78 2 ALA B O 1
ATOM 2813 N N . ALA B 1 3 ? -3.414 -3.396 27.172 1 64.25 3 ALA B N 1
ATOM 2814 C CA . ALA B 1 3 ? -4.004 -2.146 26.703 1 64.25 3 ALA B CA 1
ATOM 2815 C C . ALA B 1 3 ? -3.543 -0.965 27.547 1 64.25 3 ALA B C 1
ATOM 2817 O O . ALA B 1 3 ? -3.258 0.112 27.031 1 64.25 3 ALA B O 1
ATOM 2818 N N . SER B 1 4 ? -3.312 -1.26 28.719 1 76.44 4 SER B N 1
ATOM 2819 C CA . SER B 1 4 ? -2.881 -0.206 29.641 1 76.44 4 SER B CA 1
ATOM 2820 C C . SER B 1 4 ? -1.427 0.178 29.391 1 76.44 4 SER B C 1
ATOM 2822 O O . SER B 1 4 ? -1.084 1.362 29.391 1 76.44 4 SER B O 1
ATOM 2824 N N . LYS B 1 5 ? -0.63 -0.762 29.016 1 84.81 5 LYS B N 1
ATOM 2825 C CA . LYS B 1 5 ? 0.79 -0.522 28.766 1 84.81 5 LYS B CA 1
ATOM 2826 C C . LYS B 1 5 ? 1 0.311 27.516 1 84.81 5 LYS B C 1
ATOM 2828 O O . LYS B 1 5 ? 1.854 1.199 27.484 1 84.81 5 LYS B O 1
ATOM 2833 N N . GLU B 1 6 ? 0.216 -0.01 26.578 1 89.06 6 GLU B N 1
ATOM 2834 C CA . GLU B 1 6 ? 0.343 0.737 25.328 1 89.06 6 GLU B CA 1
ATOM 2835 C C . GLU B 1 6 ? -0.046 2.199 25.516 1 89.06 6 GLU B C 1
ATOM 2837 O O . GLU B 1 6 ? 0.583 3.094 24.938 1 89.06 6 GLU B O 1
ATOM 2842 N N . ILE B 1 7 ? -1.05 2.387 26.297 1 86.44 7 ILE B N 1
ATOM 2843 C CA . ILE B 1 7 ? -1.521 3.746 26.547 1 86.44 7 ILE B CA 1
ATOM 2844 C C . ILE B 1 7 ? -0.432 4.555 27.234 1 86.44 7 ILE B C 1
ATOM 2846 O O . ILE B 1 7 ? -0.184 5.711 26.891 1 86.44 7 ILE B O 1
ATOM 2850 N N . SER B 1 8 ? 0.168 3.959 28.234 1 87.12 8 SER B N 1
ATOM 2851 C CA . SER B 1 8 ? 1.265 4.617 28.938 1 87.12 8 SER B CA 1
ATOM 2852 C C . SER B 1 8 ? 2.428 4.914 28 1 87.12 8 SER B C 1
ATOM 2854 O O . SER B 1 8 ? 3.041 5.977 28.078 1 87.12 8 SER B O 1
ATOM 2856 N N . TRP B 1 9 ? 2.711 4.027 27.203 1 91 9 TRP B N 1
ATOM 2857 C CA . TRP B 1 9 ? 3.779 4.195 26.219 1 91 9 TRP B CA 1
ATOM 2858 C C . TRP B 1 9 ? 3.467 5.34 25.266 1 91 9 TRP B C 1
ATOM 2860 O O . TRP B 1 9 ? 4.34 6.152 24.953 1 91 9 TRP B O 1
ATOM 2870 N N . ARG B 1 10 ? 2.27 5.391 24.828 1 89.19 10 ARG B N 1
ATOM 2871 C CA . ARG B 1 10 ? 1.854 6.406 23.875 1 89.19 10 ARG B CA 1
ATOM 2872 C C . ARG B 1 10 ? 1.983 7.805 24.453 1 89.19 10 ARG B C 1
ATOM 2874 O O . ARG B 1 10 ? 2.266 8.766 23.734 1 89.19 10 ARG B O 1
ATOM 2881 N N . ARG B 1 11 ? 1.809 7.855 25.734 1 87.75 11 ARG B N 1
ATOM 2882 C CA . ARG B 1 11 ? 1.916 9.148 26.406 1 87.75 11 ARG B CA 1
ATOM 2883 C C . ARG B 1 11 ? 3.357 9.641 26.406 1 87.75 11 ARG B C 1
ATOM 2885 O O . ARG B 1 11 ? 3.605 10.852 26.375 1 87.75 11 ARG B O 1
ATOM 2892 N N . ARG B 1 12 ? 4.227 8.742 26.375 1 88.12 12 ARG B N 1
ATOM 2893 C CA . ARG B 1 12 ? 5.641 9.086 26.453 1 88.12 12 ARG B CA 1
ATOM 2894 C C . ARG B 1 12 ? 6.258 9.148 25.047 1 88.12 12 ARG B C 1
ATOM 2896 O O . ARG B 1 12 ? 7.305 9.766 24.859 1 88.12 12 ARG B O 1
ATOM 2903 N N . TRP B 1 13 ? 5.641 8.562 24.172 1 88.75 13 TRP B N 1
ATOM 2904 C CA . TRP B 1 13 ? 6.184 8.43 22.828 1 88.75 13 TRP B CA 1
ATOM 2905 C C . TRP B 1 13 ? 6.129 9.766 22.078 1 88.75 13 TRP B C 1
ATOM 2907 O O . TRP B 1 13 ? 5.109 10.453 22.109 1 88.75 13 TRP B O 1
ATOM 2917 N N . LYS B 1 14 ? 7.234 10.102 21.453 1 88.62 14 LYS B N 1
ATOM 2918 C CA . LYS B 1 14 ? 7.297 11.312 20.641 1 88.62 14 LYS B CA 1
ATOM 2919 C C . LYS B 1 14 ? 7.273 10.977 19.156 1 88.62 14 LYS B C 1
ATOM 2921 O O . LYS B 1 14 ? 8.047 10.133 18.688 1 88.62 14 LYS B O 1
ATOM 2926 N N . PRO B 1 15 ? 6.43 11.719 18.453 1 88.88 15 PRO B N 1
ATOM 2927 C CA . PRO B 1 15 ? 6.387 11.477 17.016 1 88.88 15 PRO B CA 1
ATOM 2928 C C . PRO B 1 15 ? 7.727 11.758 16.328 1 88.88 15 PRO B C 1
ATOM 2930 O O . PRO B 1 15 ? 8.469 12.648 16.75 1 88.88 15 PRO B O 1
ATOM 2933 N N . ASN B 1 16 ? 8.086 10.961 15.359 1 92.25 16 ASN B N 1
ATOM 2934 C CA . ASN B 1 16 ? 9.289 11.117 14.539 1 92.25 16 ASN B CA 1
ATOM 2935 C C . ASN B 1 16 ? 8.945 11.117 13.055 1 92.25 16 ASN B C 1
ATOM 2937 O O . ASN B 1 16 ? 7.777 11.062 12.68 1 92.25 16 ASN B O 1
ATOM 2941 N N . LEU B 1 17 ? 9.914 11.281 12.273 1 94.12 17 LEU B N 1
ATOM 2942 C CA . LEU B 1 17 ? 9.703 11.375 10.836 1 94.12 17 LEU B CA 1
ATOM 2943 C C . LEU B 1 17 ? 8.969 10.148 10.305 1 94.12 17 LEU B C 1
ATOM 2945 O O . LEU B 1 17 ? 8.133 10.25 9.406 1 94.12 17 LEU B O 1
ATOM 2949 N N . ASN B 1 18 ? 9.219 8.992 10.883 1 94.38 18 ASN B N 1
ATOM 2950 C CA . ASN B 1 18 ? 8.648 7.734 10.422 1 94.38 18 ASN B CA 1
ATOM 2951 C C . ASN B 1 18 ? 7.129 7.73 10.539 1 94.38 18 ASN B C 1
ATOM 2953 O O . ASN B 1 18 ? 6.438 7.141 9.703 1 94.38 18 ASN B O 1
ATOM 2957 N N . SER B 1 19 ? 6.586 8.367 11.508 1 94.88 19 SER B N 1
ATOM 2958 C CA . SER B 1 19 ? 5.152 8.328 11.766 1 94.88 19 SER B CA 1
ATOM 2959 C C . SER B 1 19 ? 4.422 9.414 10.977 1 94.88 19 SER B C 1
ATOM 2961 O O . SER B 1 19 ? 3.191 9.453 10.961 1 94.88 19 SER B O 1
ATOM 2963 N N . GLN B 1 20 ? 5.203 10.32 10.312 1 95.69 20 GLN B N 1
ATOM 2964 C CA . GLN B 1 20 ? 4.57 11.359 9.508 1 95.69 20 GLN B CA 1
ATOM 2965 C C . GLN B 1 20 ? 4.016 10.789 8.211 1 95.69 20 GLN B C 1
ATOM 2967 O O . GLN B 1 20 ? 4.637 9.922 7.59 1 95.69 20 GLN B O 1
ATOM 2972 N N . PRO B 1 21 ? 2.824 11.172 7.867 1 95.25 21 PRO B N 1
ATOM 2973 C CA . PRO B 1 21 ? 2.232 10.641 6.633 1 95.25 21 PRO B CA 1
ATOM 2974 C C . PRO B 1 21 ? 2.914 11.18 5.379 1 95.25 21 PRO B C 1
ATOM 2976 O O . PRO B 1 21 ? 3.578 12.219 5.43 1 95.25 21 PRO B O 1
ATOM 2979 N N . TRP B 1 22 ? 2.77 10.5 4.285 1 96.5 22 TRP B N 1
ATOM 2980 C CA . TRP B 1 22 ? 3.307 10.898 2.988 1 96.5 22 TRP B CA 1
ATOM 2981 C C . TRP B 1 22 ? 2.342 11.82 2.258 1 96.5 22 TRP B C 1
ATOM 2983 O O . TRP B 1 22 ? 1.123 11.672 2.369 1 96.5 22 TRP B O 1
ATOM 2993 N N . LYS B 1 23 ? 2.895 12.734 1.535 1 94.12 23 LYS B N 1
ATOM 2994 C CA . LYS B 1 23 ? 2.129 13.609 0.658 1 94.12 23 LYS B CA 1
ATOM 2995 C C . LYS B 1 23 ? 2.703 13.617 -0.756 1 94.12 23 LYS B C 1
ATOM 2997 O O . LYS B 1 23 ? 3.92 13.539 -0.939 1 94.12 23 LYS B O 1
ATOM 3002 N N . HIS B 1 24 ? 1.834 13.648 -1.691 1 94.06 24 HIS B N 1
ATOM 3003 C CA . HIS B 1 24 ? 2.266 13.773 -3.08 1 94.06 24 HIS B CA 1
ATOM 3004 C C . HIS B 1 24 ? 2.627 15.211 -3.422 1 94.06 24 HIS B C 1
ATOM 3006 O O . HIS B 1 24 ? 1.903 16.141 -3.057 1 94.06 24 HIS B O 1
ATOM 3012 N N . VAL B 1 25 ? 3.719 15.398 -4.074 1 91.19 25 VAL B N 1
ATOM 3013 C CA . VAL B 1 25 ? 4.137 16.734 -4.504 1 91.19 25 VAL B CA 1
ATOM 3014 C C . VAL B 1 25 ? 4.727 16.656 -5.91 1 91.19 25 VAL B C 1
ATOM 3016 O O . VAL B 1 25 ? 5.395 15.68 -6.262 1 91.19 25 VAL B O 1
ATOM 3019 N N . SER B 1 26 ? 4.441 17.609 -6.664 1 89.94 26 SER B N 1
ATOM 3020 C CA . SER B 1 26 ? 5.055 17.75 -7.98 1 89.94 26 SER B CA 1
ATOM 3021 C C . SER B 1 26 ? 6.141 18.812 -7.973 1 89.94 26 SER B C 1
ATOM 3023 O O . SER B 1 26 ? 5.875 19.969 -7.645 1 89.94 26 SER B O 1
ATOM 3025 N N . ILE B 1 27 ? 7.328 18.422 -8.266 1 90.12 27 ILE B N 1
ATOM 3026 C CA . ILE B 1 27 ? 8.469 19.328 -8.289 1 90.12 27 ILE B CA 1
ATOM 3027 C C . ILE B 1 27 ? 9.117 19.312 -9.672 1 90.12 27 ILE B C 1
ATOM 3029 O O . ILE B 1 27 ? 9.648 18.281 -10.102 1 90.12 27 ILE B O 1
ATOM 3033 N N . SER B 1 28 ? 9.148 20.453 -10.344 1 89.38 28 SER B N 1
ATOM 3034 C CA . SER B 1 28 ? 9.734 20.562 -11.672 1 89.38 28 SER B CA 1
ATOM 3035 C C . SER B 1 28 ? 9.156 19.516 -12.625 1 89.38 28 SER B C 1
ATOM 3037 O O . SER B 1 28 ? 9.906 18.859 -13.352 1 89.38 28 SER B O 1
ATOM 3039 N N . GLY B 1 29 ? 7.91 19.234 -12.492 1 86.5 29 GLY B N 1
ATOM 3040 C CA . GLY B 1 29 ? 7.23 18.312 -13.391 1 86.5 29 GLY B CA 1
ATOM 3041 C C . GLY B 1 29 ? 7.414 16.859 -13 1 86.5 29 GLY B C 1
ATOM 3042 O O . GLY B 1 29 ? 6.898 15.961 -13.672 1 86.5 29 GLY B O 1
ATOM 3043 N N . LYS B 1 30 ? 8.133 16.625 -11.961 1 90.56 30 LYS B N 1
ATOM 3044 C CA . LYS B 1 30 ? 8.359 15.25 -11.492 1 90.56 30 LYS B CA 1
ATOM 3045 C C . LYS B 1 30 ? 7.543 14.953 -10.242 1 90.56 30 LYS B C 1
ATOM 3047 O O . LYS B 1 30 ? 7.363 15.828 -9.391 1 90.56 30 LYS B O 1
ATOM 3052 N N . SER B 1 31 ? 7.062 13.758 -10.188 1 91.38 31 SER B N 1
ATOM 3053 C CA . SER B 1 31 ? 6.238 13.344 -9.055 1 91.38 31 SER B CA 1
ATOM 3054 C C . SER B 1 31 ? 7.098 12.805 -7.914 1 91.38 31 SER B C 1
ATOM 3056 O O . SER B 1 31 ? 8.016 12.008 -8.141 1 91.38 31 SER B O 1
ATOM 3058 N N . PHE B 1 32 ? 6.766 13.32 -6.707 1 93.62 32 PHE B N 1
ATOM 3059 C CA . PHE B 1 32 ? 7.465 12.867 -5.512 1 93.62 32 PHE B CA 1
ATOM 3060 C C . PHE B 1 32 ? 6.477 12.562 -4.387 1 93.62 32 PHE B C 1
ATOM 3062 O O . PHE B 1 32 ? 5.375 13.117 -4.355 1 93.62 32 PHE B O 1
ATOM 3069 N N . LEU B 1 33 ? 6.844 11.617 -3.596 1 96.06 33 LEU B N 1
ATOM 3070 C CA . LEU B 1 33 ? 6.25 11.508 -2.268 1 96.06 33 LEU B CA 1
ATOM 3071 C C . LEU B 1 33 ? 7.133 12.18 -1.221 1 96.06 33 LEU B C 1
ATOM 3073 O O . LEU B 1 33 ? 8.344 11.953 -1.192 1 96.06 33 LEU B O 1
ATOM 3077 N N . LEU B 1 34 ? 6.496 13.008 -0.409 1 95.69 34 LEU B N 1
ATOM 3078 C CA . LEU B 1 34 ? 7.258 13.805 0.546 1 95.69 34 LEU B CA 1
ATOM 3079 C C . LEU B 1 34 ? 6.691 13.656 1.954 1 95.69 34 LEU B C 1
ATOM 3081 O O . LEU B 1 34 ? 5.477 13.672 2.143 1 95.69 34 LEU B O 1
ATOM 3085 N N . LYS B 1 35 ? 7.477 13.406 2.885 1 95.94 35 LYS B N 1
ATOM 3086 C CA . LYS B 1 35 ? 7.129 13.562 4.293 1 95.94 35 LYS B CA 1
ATOM 3087 C C . LYS B 1 35 ? 8.195 14.359 5.039 1 95.94 35 LYS B C 1
ATOM 3089 O O . LYS B 1 35 ? 9.375 14.312 4.688 1 95.94 35 LYS B O 1
ATOM 3094 N N . SER B 1 36 ? 7.766 15.172 6.004 1 95.88 36 SER B N 1
ATOM 3095 C CA . SER B 1 36 ? 8.688 16.062 6.707 1 95.88 36 SER B CA 1
ATOM 3096 C C . SER B 1 36 ? 8.273 16.234 8.164 1 95.88 36 SER B C 1
ATOM 3098 O O . SER B 1 36 ? 7.133 15.961 8.531 1 95.88 36 SER B O 1
ATOM 3100 N N . MET B 1 37 ? 9.219 16.578 8.992 1 96 37 MET B N 1
ATOM 3101 C CA . MET B 1 37 ? 9.008 16.906 10.398 1 96 37 MET B CA 1
ATOM 3102 C C . MET B 1 37 ? 9.844 18.109 10.805 1 96 37 MET B C 1
ATOM 3104 O O . MET B 1 37 ? 11.062 18.125 10.625 1 96 37 MET B O 1
ATOM 3108 N N . PHE B 1 38 ? 9.164 19.109 11.211 1 95.44 38 PHE B N 1
ATOM 3109 C CA . PHE B 1 38 ? 9.805 20.328 11.688 1 95.44 38 PHE B CA 1
ATOM 3110 C C . PHE B 1 38 ? 9.641 20.469 13.195 1 95.44 38 PHE B C 1
ATOM 3112 O O . PHE B 1 38 ? 8.555 20.25 13.734 1 95.44 38 PHE B O 1
ATOM 3119 N N . VAL B 1 39 ? 10.695 20.703 13.859 1 94.81 39 VAL B N 1
ATOM 3120 C CA . VAL B 1 39 ? 10.695 20.828 15.312 1 94.81 39 VAL B CA 1
ATOM 3121 C C . VAL B 1 39 ? 11.094 22.266 15.695 1 94.81 39 VAL B C 1
ATOM 3123 O O . VAL B 1 39 ? 12.258 22.641 15.562 1 94.81 39 VAL B O 1
ATOM 3126 N N . GLU B 1 40 ? 10.25 22.953 16.203 1 92.31 40 GLU B N 1
ATOM 3127 C CA . GLU B 1 40 ? 10.43 24.375 16.484 1 92.31 40 GLU B CA 1
ATOM 3128 C C . GLU B 1 40 ? 11.406 24.594 17.625 1 92.31 40 GLU B C 1
ATOM 3130 O O . GLU B 1 40 ? 12.219 25.516 17.594 1 92.31 40 GLU B O 1
ATOM 3135 N N . VAL B 1 41 ? 11.312 23.766 18.688 1 90.12 41 VAL B N 1
ATOM 3136 C CA . VAL B 1 41 ? 12.094 23.953 19.906 1 90.12 41 VAL B CA 1
ATOM 3137 C C . VAL B 1 41 ? 13.578 23.953 19.578 1 90.12 41 VAL B C 1
ATOM 3139 O O . VAL B 1 41 ? 14.336 24.766 20.125 1 90.12 41 VAL B O 1
ATOM 3142 N N . ASP B 1 42 ? 14 23.172 18.625 1 91.75 42 ASP B N 1
ATOM 3143 C CA . ASP B 1 42 ? 15.414 23.062 18.281 1 91.75 42 ASP B CA 1
ATOM 3144 C C . ASP B 1 42 ? 15.688 23.641 16.891 1 91.75 42 ASP B C 1
ATOM 3146 O O . ASP B 1 42 ? 16.812 23.547 16.391 1 91.75 42 ASP B O 1
ATOM 3150 N N . CYS B 1 43 ? 14.648 24.188 16.266 1 94.56 43 CYS B N 1
ATOM 3151 C CA . CYS B 1 43 ? 14.742 24.766 14.93 1 94.56 43 CYS B CA 1
ATOM 3152 C C . CYS B 1 43 ? 15.43 23.797 13.977 1 94.56 43 CYS B C 1
ATOM 3154 O O . CYS B 1 43 ? 16.406 24.156 13.312 1 94.56 43 CYS B O 1
ATOM 3156 N N . SER B 1 44 ? 14.977 22.625 13.984 1 96.69 44 SER B N 1
ATOM 3157 C CA . SER B 1 44 ? 15.508 21.547 13.148 1 96.69 44 SER B CA 1
ATOM 3158 C C . SER B 1 44 ? 14.414 20.938 12.289 1 96.69 44 SER B C 1
ATOM 3160 O O . SER B 1 44 ? 13.227 21.172 12.523 1 96.69 44 SER B O 1
ATOM 3162 N N . TYR B 1 45 ? 14.82 20.281 11.219 1 97.12 45 TYR B N 1
ATOM 3163 C CA . TYR B 1 45 ? 13.828 19.547 10.438 1 97.12 45 TYR B CA 1
ATOM 3164 C C . TYR B 1 45 ? 14.445 18.312 9.781 1 97.12 45 TYR B C 1
ATOM 3166 O O . TYR B 1 45 ? 15.672 18.188 9.719 1 97.12 45 TYR B O 1
ATOM 3174 N N . GLU B 1 46 ? 13.609 17.422 9.484 1 97 46 GLU B N 1
ATOM 3175 C CA . GLU B 1 46 ? 13.922 16.25 8.672 1 97 46 GLU B CA 1
ATOM 3176 C C . GLU B 1 46 ? 12.984 16.156 7.469 1 97 46 GLU B C 1
ATOM 3178 O O . GLU B 1 46 ? 11.781 16.422 7.59 1 97 46 GLU B O 1
ATOM 3183 N N . LEU B 1 47 ? 13.609 15.836 6.387 1 96.06 47 LEU B N 1
ATOM 3184 C CA . LEU B 1 47 ? 12.859 15.758 5.137 1 96.06 47 LEU B CA 1
ATOM 3185 C C . LEU B 1 47 ? 13.195 14.484 4.375 1 96.06 47 LEU B C 1
ATOM 3187 O O . LEU B 1 47 ? 14.367 14.094 4.301 1 96.06 47 LEU B O 1
ATOM 3191 N N . CYS B 1 48 ? 12.164 13.836 3.922 1 96.31 48 CYS B N 1
ATOM 3192 C CA . CYS B 1 48 ? 12.32 12.625 3.131 1 96.31 48 CYS B CA 1
ATOM 3193 C C . CYS B 1 48 ? 11.5 12.695 1.854 1 96.31 48 CYS B C 1
ATOM 3195 O O . CYS B 1 48 ? 10.312 13.039 1.891 1 96.31 48 CYS B O 1
ATOM 3197 N N . LEU B 1 49 ? 12.117 12.406 0.736 1 95.5 49 LEU B N 1
ATOM 3198 C CA . LEU B 1 49 ? 11.461 12.383 -0.567 1 95.5 49 LEU B CA 1
ATOM 3199 C C . LEU B 1 49 ? 11.68 11.047 -1.263 1 95.5 49 LEU B C 1
ATOM 3201 O O . LEU B 1 49 ? 12.742 10.43 -1.114 1 95.5 49 LEU B O 1
ATOM 3205 N N . TRP B 1 50 ? 10.727 10.625 -1.953 1 95.31 50 TRP B N 1
ATOM 3206 C CA . TRP B 1 50 ? 10.844 9.438 -2.789 1 95.31 50 TRP B CA 1
ATOM 3207 C C . TRP B 1 50 ? 10.359 9.711 -4.207 1 95.31 50 TRP B C 1
ATOM 3209 O O . TRP B 1 50 ? 9.242 10.211 -4.398 1 95.31 50 TRP B O 1
ATOM 3219 N N . ASP B 1 51 ? 11.18 9.477 -5.203 1 93 51 ASP B N 1
ATOM 3220 C CA . ASP B 1 51 ? 10.859 9.789 -6.594 1 93 51 ASP B CA 1
ATOM 3221 C C . ASP B 1 51 ? 10.383 8.547 -7.34 1 93 51 ASP B C 1
ATOM 3223 O O . ASP B 1 51 ? 10.547 8.445 -8.555 1 93 51 ASP B O 1
ATOM 3227 N N . PHE B 1 52 ? 9.961 7.496 -6.637 1 92.38 52 PHE B N 1
ATOM 3228 C CA . PHE B 1 52 ? 9.469 6.234 -7.164 1 92.38 52 PHE B CA 1
ATOM 3229 C C . PHE B 1 52 ? 10.617 5.336 -7.602 1 92.38 52 PHE B C 1
ATOM 3231 O O . PHE B 1 52 ? 10.414 4.375 -8.352 1 92.38 52 PHE B O 1
ATOM 3238 N N . SER B 1 53 ? 11.812 5.711 -7.184 1 89.75 53 SER B N 1
ATOM 3239 C CA . SER B 1 53 ? 13 4.906 -7.445 1 89.75 53 SER B CA 1
ATOM 3240 C C . SER B 1 53 ? 14.008 5.023 -6.305 1 89.75 53 SER B C 1
ATOM 3242 O O . SER B 1 53 ? 14.461 4.016 -5.762 1 89.75 53 SER B O 1
ATOM 3244 N N . THR B 1 54 ? 14.195 6.273 -5.941 1 90.38 54 THR B N 1
ATOM 3245 C CA . THR B 1 54 ? 15.25 6.555 -4.977 1 90.38 54 THR B CA 1
ATOM 3246 C C . THR B 1 54 ? 14.727 7.418 -3.832 1 90.38 54 THR B C 1
ATOM 3248 O O . THR B 1 54 ? 13.93 8.328 -4.051 1 90.38 54 THR B O 1
ATOM 3251 N N . PHE B 1 55 ? 15.258 7.086 -2.658 1 93.25 55 PHE B N 1
ATOM 3252 C CA . PHE B 1 55 ? 14.961 7.91 -1.493 1 93.25 55 PHE B CA 1
ATOM 3253 C C . PHE B 1 55 ? 15.984 9.031 -1.35 1 93.25 55 PHE B C 1
ATOM 3255 O O . PHE B 1 55 ? 17.188 8.812 -1.555 1 93.25 55 PHE B O 1
ATOM 3262 N N . TRP B 1 56 ? 15.469 10.18 -1.051 1 94.19 56 TRP B N 1
ATOM 3263 C CA . TRP B 1 56 ? 16.281 11.344 -0.733 1 94.19 56 TRP B CA 1
ATOM 3264 C C . TRP B 1 56 ? 15.992 11.852 0.675 1 94.19 56 TRP B C 1
ATOM 3266 O O . TRP B 1 56 ? 14.828 11.961 1.069 1 94.19 56 TRP B O 1
ATOM 3276 N N . TYR B 1 57 ? 17.078 12.086 1.344 1 94.94 57 TYR B N 1
ATOM 3277 C CA . TYR B 1 57 ? 16.906 12.391 2.758 1 94.94 57 TYR B CA 1
ATOM 3278 C C . TYR B 1 57 ? 17.812 13.539 3.184 1 94.94 57 TYR B C 1
ATOM 3280 O O . TYR B 1 57 ? 18.953 13.648 2.715 1 94.94 57 TYR B O 1
ATOM 3288 N N . GLU B 1 58 ? 17.281 14.43 4.07 1 96.56 58 GLU B N 1
ATOM 3289 C CA . GLU B 1 58 ? 18.062 15.484 4.688 1 96.56 58 GLU B CA 1
ATOM 3290 C C . GLU B 1 58 ? 17.641 15.719 6.133 1 96.56 58 GLU B C 1
ATOM 3292 O O . GLU B 1 58 ? 16.453 15.75 6.441 1 96.56 58 GLU B O 1
ATOM 3297 N N . LYS B 1 59 ? 18.578 15.828 6.945 1 97.12 59 LYS B N 1
ATOM 3298 C CA . LYS B 1 59 ? 18.391 16.25 8.328 1 97.12 59 LYS B CA 1
ATOM 3299 C C . LYS B 1 59 ? 19.219 17.484 8.656 1 97.12 59 LYS B C 1
ATOM 3301 O O . LYS B 1 59 ? 20.422 17.5 8.43 1 97.12 59 LYS B O 1
ATOM 3306 N N . VAL B 1 60 ? 18.594 18.5 9.086 1 97.56 60 VAL B N 1
ATOM 3307 C CA . VAL B 1 60 ? 19.266 19.766 9.391 1 97.56 60 VAL B CA 1
ATOM 3308 C C . VAL B 1 60 ? 19.016 20.141 10.844 1 97.56 60 VAL B C 1
ATOM 3310 O O . VAL B 1 60 ? 17.859 20.219 11.289 1 97.56 60 VAL B O 1
ATOM 3313 N N . GLU B 1 61 ? 20.047 20.359 11.562 1 97.31 61 GLU B N 1
ATOM 3314 C CA . GLU B 1 61 ? 19.969 20.797 12.953 1 97.31 61 GLU B CA 1
ATOM 3315 C C . GLU B 1 61 ? 20.062 22.328 13.039 1 97.31 61 GLU B C 1
ATOM 3317 O O . GLU B 1 61 ? 20.25 23 12.031 1 97.31 61 GLU B O 1
ATOM 3322 N N . GLN B 1 62 ? 19.953 22.828 14.188 1 96.62 62 GLN B N 1
ATOM 3323 C CA . GLN B 1 62 ? 19.812 24.266 14.406 1 96.62 62 GLN B CA 1
ATOM 3324 C C . GLN B 1 62 ? 20.984 25.031 13.812 1 96.62 62 GLN B C 1
ATOM 3326 O O . GLN B 1 62 ? 20.781 26.031 13.109 1 96.62 62 GLN B O 1
ATOM 3331 N N . ASP B 1 63 ? 22.188 24.656 14.102 1 96.75 63 ASP B N 1
ATOM 3332 C CA . ASP B 1 63 ? 23.359 25.391 13.664 1 96.75 63 ASP B CA 1
ATOM 3333 C C . ASP B 1 63 ? 23.453 25.438 12.141 1 96.75 63 ASP B C 1
ATOM 3335 O O . ASP B 1 63 ? 23.75 26.484 11.562 1 96.75 63 ASP B O 1
ATOM 3339 N N . LYS B 1 64 ? 23.234 24.281 11.617 1 97.19 64 LYS B N 1
ATOM 3340 C CA . LYS B 1 64 ? 23.266 24.203 10.156 1 97.19 64 LYS B CA 1
ATOM 3341 C C . LYS B 1 64 ? 22.125 25.031 9.547 1 97.19 64 LYS B C 1
ATOM 3343 O O . LYS B 1 64 ? 22.297 25.641 8.492 1 97.19 64 LYS B O 1
ATOM 3348 N N . PHE B 1 65 ? 21 25.016 10.164 1 97.44 65 PHE B N 1
ATOM 3349 C CA . PHE B 1 65 ? 19.859 25.797 9.688 1 97.44 65 PHE B CA 1
ATOM 3350 C C . PHE B 1 65 ? 20.188 27.281 9.711 1 97.44 65 PHE B C 1
ATOM 3352 O O . PHE B 1 65 ? 19.906 28 8.742 1 97.44 65 PHE B O 1
ATOM 3359 N N . ARG B 1 66 ? 20.672 27.703 10.773 1 96.12 66 ARG B N 1
ATOM 3360 C CA . ARG B 1 66 ? 21.062 29.109 10.93 1 96.12 66 ARG B CA 1
ATOM 3361 C C . ARG B 1 66 ? 22.078 29.516 9.875 1 96.12 66 ARG B C 1
ATOM 3363 O O . ARG B 1 66 ? 21.938 30.562 9.234 1 96.12 66 ARG B O 1
ATOM 3370 N N . ALA B 1 67 ? 23.109 28.719 9.758 1 97.31 67 ALA B N 1
ATOM 3371 C CA . ALA B 1 67 ? 24.172 29.016 8.812 1 97.31 67 ALA B CA 1
ATOM 3372 C C . ALA B 1 67 ? 23.641 29.109 7.387 1 97.31 67 ALA B C 1
ATOM 3374 O O . ALA B 1 67 ? 24 30.016 6.637 1 97.31 67 ALA B O 1
ATOM 3375 N N . ARG B 1 68 ? 22.734 28.141 7.047 1 97.06 68 ARG B N 1
ATOM 3376 C CA . ARG B 1 68 ? 22.172 28.109 5.699 1 97.06 68 ARG B CA 1
ATOM 3377 C C . ARG B 1 68 ? 21.25 29.312 5.473 1 97.06 68 ARG B C 1
ATOM 3379 O O . ARG B 1 68 ? 21.25 29.906 4.387 1 97.06 68 ARG B O 1
ATOM 3386 N N . ALA B 1 69 ? 20.469 29.672 6.465 1 95.81 69 ALA B N 1
ATOM 3387 C CA . ALA B 1 69 ? 19.594 30.828 6.359 1 95.81 69 ALA B CA 1
ATOM 3388 C C . ALA B 1 69 ? 20.375 32.125 6.121 1 95.81 69 ALA B C 1
ATOM 3390 O O . ALA B 1 69 ? 20 32.938 5.293 1 95.81 69 ALA B O 1
ATOM 3391 N N . LYS B 1 70 ? 21.453 32.219 6.781 1 95.75 70 LYS B N 1
ATOM 3392 C CA . LYS B 1 70 ? 22.297 33.406 6.641 1 95.75 70 LYS B CA 1
ATOM 3393 C C . LYS B 1 70 ? 22.969 33.438 5.27 1 95.75 70 LYS B C 1
ATOM 3395 O O . LYS B 1 70 ? 23.078 34.5 4.652 1 95.75 70 LYS B O 1
ATOM 3400 N N . GLU B 1 71 ? 23.453 32.344 4.891 1 96.62 71 GLU B N 1
ATOM 3401 C CA . GLU B 1 71 ? 24.172 32.219 3.615 1 96.62 71 GLU B CA 1
ATOM 3402 C C . GLU B 1 71 ? 23.234 32.562 2.445 1 96.62 71 GLU B C 1
ATOM 3404 O O . GLU B 1 71 ? 23.609 33.281 1.533 1 96.62 71 GLU B O 1
ATOM 3409 N N . LEU B 1 72 ? 22.047 31.969 2.445 1 95.75 72 LEU B N 1
ATOM 3410 C CA . LEU B 1 72 ? 21.125 32.094 1.318 1 95.75 72 LEU B CA 1
ATOM 3411 C C . LEU B 1 72 ? 20.359 33.406 1.377 1 95.75 72 LEU B C 1
ATOM 3413 O O . LEU B 1 72 ? 19.859 33.875 0.356 1 95.75 72 LEU B O 1
ATOM 3417 N N . ASN B 1 73 ? 20.188 33.906 2.617 1 95.31 73 ASN B N 1
ATOM 3418 C CA . ASN B 1 73 ? 19.422 35.156 2.828 1 95.31 73 ASN B CA 1
ATOM 3419 C C . ASN B 1 73 ? 20.188 36.125 3.705 1 95.31 73 ASN B C 1
ATOM 3421 O O . ASN B 1 73 ? 19.75 36.469 4.805 1 95.31 73 ASN B O 1
ATOM 3425 N N . PRO B 1 74 ? 21.219 36.719 3.209 1 93.69 74 PRO B N 1
ATOM 3426 C CA . PRO B 1 74 ? 22.078 37.594 4.027 1 93.69 74 PRO B CA 1
ATOM 3427 C C . PRO B 1 74 ? 21.359 38.844 4.508 1 93.69 74 PRO B C 1
ATOM 3429 O O . PRO B 1 74 ? 21.703 39.406 5.551 1 93.69 74 PRO B O 1
ATOM 3432 N N . ASN B 1 75 ? 20.328 39.281 3.844 1 91.25 75 ASN B N 1
ATOM 3433 C CA . ASN B 1 75 ? 19.656 40.531 4.176 1 91.25 75 ASN B CA 1
ATOM 3434 C C . ASN B 1 75 ? 18.422 40.281 5.039 1 91.25 75 ASN B C 1
ATOM 3436 O O . ASN B 1 75 ? 17.688 41.219 5.344 1 91.25 75 ASN B O 1
ATOM 3440 N N . VAL B 1 76 ? 18.188 39.094 5.391 1 91.25 76 VAL B N 1
ATOM 3441 C CA . VAL B 1 76 ? 17.016 38.75 6.176 1 91.25 76 VAL B CA 1
ATOM 3442 C C . VAL B 1 76 ? 17.391 38.562 7.641 1 91.25 76 VAL B C 1
ATOM 3444 O O . VAL B 1 76 ? 18.297 37.781 7.957 1 91.25 76 VAL B O 1
ATOM 3447 N N . GLU B 1 77 ? 16.844 39.406 8.492 1 89.56 77 GLU B N 1
ATOM 3448 C CA . GLU B 1 77 ? 17 39.25 9.938 1 89.56 77 GLU B CA 1
ATOM 3449 C C . GLU B 1 77 ? 15.672 38.875 10.594 1 89.56 77 GLU B C 1
ATOM 3451 O O . GLU B 1 77 ? 14.742 39.688 10.648 1 89.56 77 GLU B O 1
ATOM 3456 N N . ALA B 1 78 ? 15.523 37.719 11.031 1 91.31 78 ALA B N 1
ATOM 3457 C CA . ALA B 1 78 ? 14.32 37.219 11.688 1 91.31 78 ALA B CA 1
ATOM 3458 C C . ALA B 1 78 ? 14.672 36.094 12.656 1 91.31 78 ALA B C 1
ATOM 3460 O O . ALA B 1 78 ? 15.758 35.5 12.586 1 91.31 78 ALA B O 1
ATOM 3461 N N . LYS B 1 79 ? 13.758 35.875 13.578 1 93.94 79 LYS B N 1
ATOM 3462 C CA . LYS B 1 79 ? 13.922 34.719 14.469 1 93.94 79 LYS B CA 1
ATOM 3463 C C . LYS B 1 79 ? 13.984 33.438 13.688 1 93.94 79 LYS B C 1
ATOM 3465 O O . LYS B 1 79 ? 13.227 33.219 12.734 1 93.94 79 LYS B O 1
ATOM 3470 N N . LEU B 1 80 ? 14.859 32.594 14.141 1 95 80 LEU B N 1
ATOM 3471 C CA . LEU B 1 80 ? 15.047 31.312 13.445 1 95 80 LEU B CA 1
ATOM 3472 C C . LEU B 1 80 ? 13.75 30.516 13.422 1 95 80 LEU B C 1
ATOM 3474 O O . LEU B 1 80 ? 13.445 29.859 12.43 1 95 80 LEU B O 1
ATOM 3478 N N . SER B 1 81 ? 13.039 30.547 14.555 1 95.5 81 SER B N 1
ATOM 3479 C CA . SER B 1 81 ? 11.773 29.812 14.648 1 95.5 81 SER B CA 1
ATOM 3480 C C . SER B 1 81 ? 10.773 30.312 13.609 1 95.5 81 SER B C 1
ATOM 3482 O O . SER B 1 81 ? 10 29.531 13.055 1 95.5 81 SER B O 1
ATOM 3484 N N . PHE B 1 82 ? 10.828 31.562 13.383 1 94.69 82 PHE B N 1
ATOM 3485 C CA . PHE B 1 82 ? 9.969 32.156 12.367 1 94.69 82 PHE B CA 1
ATOM 3486 C C . PHE B 1 82 ? 10.328 31.656 10.977 1 94.69 82 PHE B C 1
ATOM 3488 O O . PHE B 1 82 ? 9.453 31.297 10.188 1 94.69 82 PHE B O 1
ATOM 3495 N N . LEU B 1 83 ? 11.555 31.641 10.68 1 94.81 83 LEU B N 1
ATOM 3496 C CA . LEU B 1 83 ? 12.023 31.172 9.375 1 94.81 83 LEU B CA 1
ATOM 3497 C C . LEU B 1 83 ? 11.703 29.703 9.18 1 94.81 83 LEU B C 1
ATOM 3499 O O . LEU B 1 83 ? 11.312 29.281 8.086 1 94.81 83 LEU B O 1
ATOM 3503 N N . LEU B 1 84 ? 11.914 28.953 10.242 1 96.31 84 LEU B N 1
ATOM 3504 C CA . LEU B 1 84 ? 11.625 27.531 10.172 1 96.31 84 L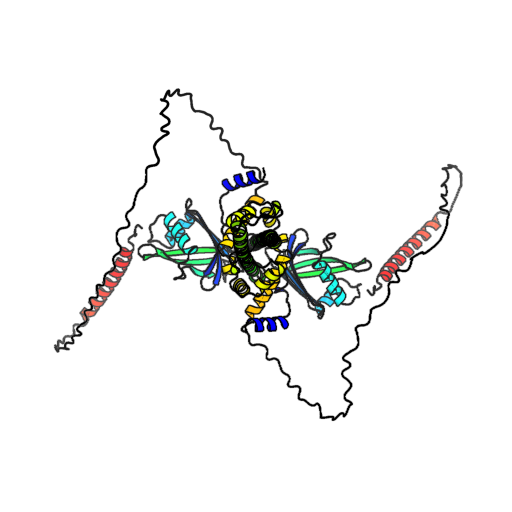EU B CA 1
ATOM 3505 C C . LEU B 1 84 ? 10.156 27.281 9.859 1 96.31 84 LEU B C 1
ATOM 3507 O O . LEU B 1 84 ? 9.828 26.453 9.008 1 96.31 84 LEU B O 1
ATOM 3511 N N . LYS B 1 85 ? 9.281 27.969 10.547 1 94.19 85 LYS B N 1
ATOM 3512 C CA . LYS B 1 85 ? 7.848 27.844 10.32 1 94.19 85 LYS B CA 1
ATOM 3513 C C . LYS B 1 85 ? 7.48 28.25 8.898 1 94.19 85 LYS B C 1
ATOM 3515 O O . LYS B 1 85 ? 6.578 27.672 8.289 1 94.19 85 LYS B O 1
ATOM 3520 N N . PHE B 1 86 ? 8.156 29.234 8.445 1 92 86 PHE B N 1
ATOM 3521 C CA . PHE B 1 86 ? 7.91 29.719 7.098 1 92 86 PHE B CA 1
ATOM 3522 C C . PHE B 1 86 ? 8.281 28.656 6.066 1 92 86 PHE B C 1
ATOM 3524 O O . PHE B 1 86 ? 7.539 28.422 5.113 1 92 86 PHE B O 1
ATOM 3531 N N . VAL B 1 87 ? 9.414 28.047 6.258 1 93.12 87 VAL B N 1
ATOM 3532 C CA . VAL B 1 87 ? 9.859 26.984 5.363 1 93.12 87 VAL B CA 1
ATOM 3533 C C . VAL B 1 87 ? 8.867 25.828 5.41 1 93.12 87 VAL B C 1
ATOM 3535 O O . VAL B 1 87 ? 8.484 25.281 4.371 1 93.12 87 VAL B O 1
ATOM 3538 N N . GLU B 1 88 ? 8.484 25.453 6.555 1 93.19 88 GLU B N 1
ATOM 3539 C CA . GLU B 1 88 ? 7.527 24.359 6.75 1 93.19 88 GLU B CA 1
ATOM 3540 C C . GLU B 1 88 ? 6.23 24.641 5.996 1 93.19 88 GLU B C 1
ATOM 3542 O O . GLU B 1 88 ? 5.727 23.766 5.285 1 93.19 88 GLU B O 1
ATOM 3547 N N . LYS B 1 89 ? 5.684 25.797 6.145 1 89.62 89 LYS B N 1
ATOM 3548 C CA . LYS B 1 89 ? 4.418 26.188 5.523 1 89.62 89 LYS B CA 1
ATOM 3549 C C . LYS B 1 89 ? 4.5 26.078 4 1 89.62 89 LYS B C 1
ATOM 3551 O O . LYS B 1 89 ? 3.537 25.672 3.35 1 89.62 89 LYS B O 1
ATOM 3556 N N . ASN B 1 90 ? 5.617 26.406 3.484 1 88.56 90 ASN B N 1
ATOM 3557 C CA . ASN B 1 90 ? 5.762 26.438 2.031 1 88.56 90 ASN B CA 1
ATOM 3558 C C . ASN B 1 90 ? 6.02 25.047 1.457 1 88.56 90 ASN B C 1
ATOM 3560 O O . ASN B 1 90 ? 5.855 24.828 0.256 1 88.56 90 ASN B O 1
ATOM 3564 N N . ILE B 1 91 ? 6.465 24.125 2.248 1 86.88 91 ILE B N 1
ATOM 3565 C CA . ILE B 1 91 ? 6.695 22.766 1.78 1 86.88 91 ILE B CA 1
ATOM 3566 C C . ILE B 1 91 ? 5.426 21.938 1.959 1 86.88 91 ILE B C 1
ATOM 3568 O O . ILE B 1 91 ? 5.082 21.125 1.1 1 86.88 91 ILE B O 1
ATOM 3572 N N . VAL B 1 92 ? 4.75 22.031 3.062 1 77.75 92 VAL B N 1
ATOM 3573 C CA . VAL B 1 92 ? 3.6 21.219 3.424 1 77.75 92 VAL B CA 1
ATOM 3574 C C . VAL B 1 92 ? 2.363 21.703 2.666 1 77.75 92 VAL B C 1
ATOM 3576 O O . VAL B 1 92 ? 1.55 20.891 2.215 1 77.75 92 VAL B O 1
ATOM 3579 N N . LYS B 1 93 ? 2.088 22.906 2.559 1 72.19 93 LYS B N 1
ATOM 3580 C CA . LYS B 1 93 ? 0.949 23.484 1.851 1 72.19 93 LYS B CA 1
ATOM 3581 C C . LYS B 1 93 ? 1.41 24.422 0.742 1 72.19 93 LYS B C 1
ATOM 3583 O O . LYS B 1 93 ? 1.307 25.656 0.873 1 72.19 93 LYS B O 1
ATOM 3588 N N . PRO B 1 94 ? 2.01 23.703 -0.378 1 60.72 94 PRO B N 1
ATOM 3589 C CA . PRO B 1 94 ? 2.504 24.641 -1.393 1 60.72 94 PRO B CA 1
ATOM 3590 C C . PRO B 1 94 ? 1.396 25.5 -1.988 1 60.72 94 PRO B C 1
ATOM 3592 O O . PRO B 1 94 ? 0.246 25.062 -2.08 1 60.72 94 PRO B O 1
ATOM 3595 N N . ASN B 1 95 ? 1.49 26.719 -1.929 1 54.31 95 ASN B N 1
ATOM 3596 C CA . ASN B 1 95 ? 0.547 27.609 -2.594 1 54.31 95 ASN B CA 1
ATOM 3597 C C . ASN B 1 95 ? 0.32 27.203 -4.047 1 54.31 95 ASN B C 1
ATOM 3599 O O . ASN B 1 95 ? 1.272 26.906 -4.766 1 54.31 95 ASN B O 1
ATOM 3603 N N . GLU B 1 96 ? -0.836 26.547 -4.324 1 55.97 96 GLU B N 1
ATOM 3604 C CA . GLU B 1 96 ? -1.265 26.047 -5.625 1 55.97 96 GLU B CA 1
ATOM 3605 C C . GLU B 1 96 ? -0.744 26.922 -6.758 1 55.97 96 GLU B C 1
ATOM 3607 O O . GLU B 1 96 ? -0.485 26.438 -7.859 1 55.97 96 GLU B O 1
ATOM 3612 N N . LYS B 1 97 ? -0.64 28.188 -6.59 1 53.06 97 LYS B N 1
ATOM 3613 C CA . LYS B 1 97 ? -0.459 29.078 -7.727 1 53.06 97 LYS B CA 1
ATOM 3614 C C . LYS B 1 97 ? 1.003 29.125 -8.164 1 53.06 97 LYS B C 1
ATOM 3616 O O . LYS B 1 97 ? 1.303 29.422 -9.32 1 53.06 97 LYS B O 1
ATOM 3621 N N . GLU B 1 98 ? 1.971 28.906 -7.328 1 57.16 98 GLU B N 1
ATOM 3622 C CA . GLU B 1 98 ? 3.355 29.062 -7.762 1 57.16 98 GLU B CA 1
ATOM 3623 C C . GLU B 1 98 ? 4.219 27.891 -7.293 1 57.16 98 GLU B C 1
ATOM 3625 O O . GLU B 1 98 ? 4.16 27.5 -6.129 1 57.16 98 GLU B O 1
ATOM 3630 N N . GLU B 1 99 ? 4.617 27.078 -8.328 1 61.78 99 GLU B N 1
ATOM 3631 C CA . GLU B 1 99 ? 5.613 26.062 -8.008 1 61.78 99 GLU B CA 1
ATOM 3632 C C . GLU B 1 99 ? 6.801 26.672 -7.262 1 61.78 99 GLU B C 1
ATOM 3634 O O . GLU B 1 99 ? 7.637 27.344 -7.867 1 61.78 99 GLU B O 1
ATOM 3639 N N . THR B 1 100 ? 6.754 26.656 -5.918 1 71.12 100 THR B N 1
ATOM 3640 C CA . THR B 1 100 ? 7.785 27.312 -5.121 1 71.12 100 THR B CA 1
ATOM 3641 C C . THR B 1 100 ? 9.031 26.422 -5.02 1 71.12 100 THR B C 1
ATOM 3643 O O . THR B 1 100 ? 10.148 26.938 -4.91 1 71.12 100 THR B O 1
ATOM 3646 N N . LEU B 1 101 ? 8.898 25.109 -5.305 1 82.5 101 LEU B N 1
ATOM 3647 C CA . LEU B 1 101 ? 10.039 24.219 -5.172 1 82.5 101 LEU B CA 1
ATOM 3648 C C . LEU B 1 101 ? 10.531 23.75 -6.539 1 82.5 101 LEU B C 1
ATOM 3650 O O . LEU B 1 101 ? 9.727 23.328 -7.379 1 82.5 101 LEU B O 1
ATOM 3654 N N . LEU B 1 102 ? 11.828 23.922 -6.797 1 83.81 102 LEU B N 1
ATOM 3655 C CA . LEU B 1 102 ? 12.438 23.516 -8.062 1 83.81 102 LEU B CA 1
ATOM 3656 C C . LEU B 1 102 ? 13.633 22.609 -7.816 1 83.81 102 LEU B C 1
ATOM 3658 O O . LEU B 1 102 ? 14.344 22.766 -6.828 1 83.81 102 LEU B O 1
ATOM 3662 N N . ILE B 1 103 ? 13.805 21.703 -8.75 1 83.94 103 ILE B N 1
ATOM 3663 C CA . ILE B 1 103 ? 14.984 20.859 -8.703 1 83.94 103 ILE B CA 1
ATOM 3664 C C . ILE B 1 103 ? 16.172 21.562 -9.359 1 83.94 103 ILE B C 1
ATOM 3666 O O . ILE B 1 103 ? 16.094 21.938 -10.539 1 83.94 103 ILE B O 1
ATOM 3670 N N . ILE B 1 104 ? 17.141 21.766 -8.633 1 79.88 104 ILE B N 1
ATOM 3671 C CA . ILE B 1 104 ? 18.312 22.453 -9.156 1 79.88 104 ILE B CA 1
ATOM 3672 C C . ILE B 1 104 ? 19.391 21.438 -9.531 1 79.88 104 ILE B C 1
ATOM 3674 O O . ILE B 1 104 ? 20.156 21.656 -10.469 1 79.88 104 ILE B O 1
ATOM 3678 N N . ASN B 1 105 ? 19.578 20.453 -8.812 1 74.12 105 ASN B N 1
ATOM 3679 C CA . ASN B 1 105 ? 20.562 19.406 -9.062 1 74.12 105 ASN B CA 1
ATOM 3680 C C . ASN B 1 105 ? 20 18.031 -8.711 1 74.12 105 ASN B C 1
ATOM 3682 O O . ASN B 1 105 ? 19.375 17.844 -7.668 1 74.12 105 ASN B O 1
ATOM 3686 N N . GLN B 1 106 ? 19.953 17.25 -9.695 1 63.88 106 GLN B N 1
ATOM 3687 C CA . GLN B 1 106 ? 19.672 15.844 -9.414 1 63.88 106 GLN B CA 1
ATOM 3688 C C . GLN B 1 106 ? 20.797 14.945 -9.898 1 63.88 106 GLN B C 1
ATOM 3690 O O . GLN B 1 106 ? 21.031 14.828 -11.102 1 63.88 106 GLN B O 1
ATOM 3695 N N . GLY B 1 107 ? 21.938 14.609 -9.07 1 57.12 107 GLY B N 1
ATOM 3696 C CA . GLY B 1 107 ? 23.203 13.891 -9.156 1 57.12 107 GLY B CA 1
ATOM 3697 C C . GLY B 1 107 ? 23.391 13.164 -10.469 1 57.12 107 GLY B C 1
ATOM 3698 O O . GLY B 1 107 ? 22.703 12.172 -10.742 1 57.12 107 GLY B O 1
ATOM 3699 N N . SER B 1 108 ? 23.219 13.688 -11.719 1 49.69 108 SER B N 1
ATOM 3700 C CA . SER B 1 108 ? 23.828 12.836 -12.734 1 49.69 108 SER B CA 1
ATOM 3701 C C . SER B 1 108 ? 25.172 12.273 -12.258 1 49.69 108 SER B C 1
ATOM 3703 O O . SER B 1 108 ? 25.562 11.18 -12.664 1 49.69 108 SER B O 1
ATOM 3705 N N . THR B 1 109 ? 26.359 13.234 -12.188 1 43.5 109 THR B N 1
ATOM 3706 C CA . THR B 1 109 ? 27.781 12.984 -12 1 43.5 109 THR B CA 1
ATOM 3707 C C . THR B 1 109 ? 28.047 12.281 -10.672 1 43.5 109 THR B C 1
ATOM 3709 O O . THR B 1 109 ? 27.109 11.992 -9.922 1 43.5 109 THR B O 1
ATOM 3712 N N . THR B 1 110 ? 29.359 12.773 -9.977 1 45 110 THR B N 1
ATOM 3713 C CA . THR B 1 110 ? 30.141 12.188 -8.891 1 45 110 THR B CA 1
ATOM 3714 C C . THR B 1 110 ? 29.266 12 -7.645 1 45 110 THR B C 1
ATOM 3716 O O . THR B 1 110 ? 29.516 11.086 -6.852 1 45 110 THR B O 1
ATOM 3719 N N . GLU B 1 111 ? 28.594 13.211 -7.023 1 53.53 111 GLU B N 1
ATOM 3720 C CA . GLU B 1 111 ? 28.062 13.117 -5.672 1 53.53 111 GLU B CA 1
ATOM 3721 C C . GLU B 1 111 ? 26.547 12.898 -5.699 1 53.53 111 GLU B C 1
ATOM 3723 O O . GLU B 1 111 ? 25.812 13.703 -6.266 1 53.53 111 GLU B O 1
ATOM 3728 N N . ASP B 1 112 ? 25.766 11.75 -5.625 1 73.62 112 ASP B N 1
ATOM 3729 C CA . ASP B 1 112 ? 24.422 11.18 -5.504 1 73.62 112 ASP B CA 1
ATOM 3730 C C . ASP B 1 112 ? 23.531 12.031 -4.605 1 73.62 112 ASP B C 1
ATOM 3732 O O . ASP B 1 112 ? 23.188 11.617 -3.5 1 73.62 112 ASP B O 1
ATOM 3736 N N . GLU B 1 113 ? 23.438 13.422 -4.98 1 87.69 113 GLU B N 1
ATOM 3737 C CA . GLU B 1 113 ? 22.672 14.344 -4.148 1 87.69 113 GLU B CA 1
ATOM 3738 C C . GLU B 1 113 ? 21.516 14.969 -4.938 1 87.69 113 GLU B C 1
ATOM 3740 O O . GLU B 1 113 ? 21.656 15.219 -6.137 1 87.69 113 GLU B O 1
ATOM 3745 N N . LEU B 1 114 ? 20.391 15.203 -4.297 1 92.5 114 LEU B N 1
ATOM 3746 C CA . LEU B 1 114 ? 19.25 15.953 -4.801 1 92.5 114 LEU B CA 1
ATOM 3747 C C . LEU B 1 114 ? 19.125 17.297 -4.105 1 92.5 114 LEU B C 1
ATOM 3749 O O . LEU B 1 114 ? 19 17.359 -2.879 1 92.5 114 LEU B O 1
ATOM 3753 N N . VAL B 1 115 ? 19.281 18.375 -4.859 1 94.44 115 VAL B N 1
ATOM 3754 C CA . VAL B 1 115 ? 19.156 19.719 -4.289 1 94.44 115 VAL B CA 1
ATOM 3755 C C . VAL B 1 115 ? 17.859 20.375 -4.77 1 94.44 115 VAL B C 1
ATOM 3757 O O . VAL B 1 115 ? 17.625 20.484 -5.977 1 94.44 115 VAL B O 1
ATOM 3760 N N . LEU B 1 116 ? 17.031 20.766 -3.863 1 93.81 116 LEU B N 1
ATOM 3761 C CA . LEU B 1 116 ? 15.789 21.469 -4.141 1 93.81 116 LEU B CA 1
ATOM 3762 C C . LEU B 1 116 ? 15.883 22.922 -3.713 1 93.81 116 LEU B C 1
ATOM 3764 O O . LEU B 1 116 ? 16.391 23.234 -2.629 1 93.81 116 LEU B O 1
ATOM 3768 N N . ARG B 1 117 ? 15.453 23.75 -4.566 1 93.06 117 ARG B N 1
ATOM 3769 C CA . ARG B 1 117 ? 15.484 25.172 -4.266 1 93.06 117 ARG B CA 1
ATOM 3770 C C . ARG B 1 117 ? 14.078 25.75 -4.164 1 93.06 117 ARG B C 1
ATOM 3772 O O . ARG B 1 117 ? 13.234 25.484 -5.02 1 93.06 117 ARG B O 1
ATOM 3779 N N . MET B 1 118 ? 13.844 26.422 -3.148 1 91.94 118 MET B N 1
ATOM 3780 C CA . MET B 1 118 ? 12.586 27.125 -2.912 1 91.94 118 MET B CA 1
ATOM 3781 C C . MET B 1 118 ? 12.789 28.625 -2.984 1 91.94 118 MET B C 1
ATOM 3783 O O . MET B 1 118 ? 13.656 29.188 -2.303 1 91.94 118 MET B O 1
ATOM 3787 N N . LYS B 1 119 ? 12.086 29.266 -3.855 1 89.56 119 LYS B N 1
ATOM 3788 C CA . LYS B 1 119 ? 12.078 30.719 -3.957 1 89.56 119 LYS B CA 1
ATOM 3789 C C . LYS B 1 119 ? 10.695 31.281 -3.645 1 89.56 119 LYS B C 1
ATOM 3791 O O . LYS B 1 119 ? 9.719 30.953 -4.309 1 89.56 119 LYS B O 1
ATOM 3796 N N . THR B 1 120 ? 10.664 32.062 -2.576 1 88.38 120 THR B N 1
ATOM 3797 C CA . THR B 1 120 ? 9.391 32.656 -2.168 1 88.38 120 THR B CA 1
ATOM 3798 C C . THR B 1 120 ? 9.617 34.031 -1.566 1 88.38 120 THR B C 1
ATOM 3800 O O . THR B 1 120 ? 10.672 34.656 -1.757 1 88.38 120 THR B O 1
ATOM 3803 N N . LYS B 1 121 ? 8.547 34.625 -1.076 1 88.75 121 LYS B N 1
ATOM 3804 C CA . LYS B 1 121 ? 8.625 35.938 -0.477 1 88.75 121 LYS B CA 1
ATOM 3805 C C . LYS B 1 121 ? 8.07 35.938 0.944 1 88.75 121 LYS B C 1
ATOM 3807 O O . LYS B 1 121 ? 7.055 35.312 1.218 1 88.75 121 LYS B O 1
ATOM 3812 N N . LEU B 1 122 ? 8.82 36.562 1.834 1 88.88 122 LEU B N 1
ATOM 3813 C CA . LEU B 1 122 ? 8.336 36.781 3.193 1 88.88 122 LEU B CA 1
ATOM 3814 C C . LEU B 1 122 ? 7.32 37.906 3.234 1 88.88 122 LEU B C 1
ATOM 3816 O O . LEU B 1 122 ? 6.965 38.469 2.195 1 88.88 122 LEU B O 1
ATOM 3820 N N . GLN B 1 123 ? 6.762 38.031 4.453 1 83.81 123 GLN B N 1
ATOM 3821 C CA . GLN B 1 123 ? 5.879 39.188 4.641 1 83.81 123 GLN B CA 1
ATOM 3822 C C . GLN B 1 123 ? 6.551 40.469 4.195 1 83.81 123 GLN B C 1
ATOM 3824 O O . GLN B 1 123 ? 7.742 40.688 4.445 1 83.81 123 GLN B O 1
ATOM 3829 N N . GLY B 1 124 ? 5.812 41.375 3.465 1 84 124 GLY B N 1
ATOM 3830 C CA . GLY B 1 124 ? 6.355 42.656 2.982 1 84 124 GLY B CA 1
ATOM 3831 C C . GLY B 1 124 ? 7.016 42.531 1.621 1 84 124 GLY B C 1
ATOM 3832 O O . GLY B 1 124 ? 7.57 43.5 1.109 1 84 124 GLY B O 1
ATOM 3833 N N . GLY B 1 125 ? 7.094 41.281 1.1 1 85.81 125 GLY B N 1
ATOM 3834 C CA . GLY B 1 125 ? 7.609 41.094 -0.246 1 85.81 125 GLY B CA 1
ATOM 3835 C C . GLY B 1 125 ? 9.102 40.844 -0.279 1 85.81 125 GLY B C 1
ATOM 3836 O O . GLY B 1 125 ? 9.734 40.938 -1.33 1 85.81 125 GLY B O 1
ATOM 3837 N N . VAL B 1 126 ? 9.773 40.531 0.87 1 89.31 126 VAL B N 1
ATOM 3838 C CA . VAL B 1 126 ? 11.203 40.281 0.952 1 89.31 126 VAL B CA 1
ATOM 3839 C C . VAL B 1 126 ? 11.492 38.875 0.37 1 89.31 126 VAL B C 1
ATOM 3841 O O . VAL B 1 126 ? 10.945 37.875 0.827 1 89.31 126 VAL B O 1
ATOM 3844 N N . PRO B 1 127 ? 12.336 38.938 -0.582 1 91.5 127 PRO B N 1
ATOM 3845 C CA . PRO B 1 127 ? 12.656 37.625 -1.175 1 91.5 127 PRO B CA 1
ATOM 3846 C C . PRO B 1 127 ? 13.289 36.656 -0.176 1 91.5 127 PRO B C 1
ATOM 3848 O O . PRO B 1 127 ? 14.102 37.062 0.66 1 91.5 127 PRO B O 1
ATOM 3851 N N . PHE B 1 128 ? 12.914 35.406 -0.202 1 92.62 128 PHE B N 1
ATOM 3852 C CA . PHE B 1 128 ? 13.438 34.344 0.658 1 92.62 128 PHE B CA 1
ATOM 3853 C C . PHE B 1 128 ? 13.758 33.094 -0.152 1 92.62 128 PHE B C 1
ATOM 3855 O O . PHE B 1 128 ? 12.93 32.625 -0.938 1 92.62 128 PHE B O 1
ATOM 3862 N N . MET B 1 129 ? 14.969 32.688 0.068 1 93.75 129 MET B N 1
ATOM 3863 C CA . MET B 1 129 ? 15.414 31.5 -0.649 1 93.75 129 MET B CA 1
ATOM 3864 C C . MET B 1 129 ? 15.82 30.406 0.324 1 93.75 129 MET B C 1
ATOM 3866 O O . MET B 1 129 ? 16.438 30.672 1.358 1 93.75 129 MET B O 1
ATOM 3870 N N . TRP B 1 130 ? 15.477 29.203 -0.033 1 94.94 130 TRP B N 1
ATOM 3871 C CA . TRP B 1 130 ? 15.922 28.047 0.737 1 94.94 130 TRP B CA 1
ATOM 3872 C C . TRP B 1 130 ? 16.297 26.891 -0.185 1 94.94 130 TRP B C 1
ATOM 3874 O O . TRP B 1 130 ? 15.711 26.719 -1.252 1 94.94 130 TRP B O 1
ATOM 3884 N N . GLU B 1 131 ? 17.312 26.141 0.299 1 95.25 131 GLU B N 1
ATOM 3885 C CA . GLU B 1 131 ? 17.734 24.953 -0.449 1 95.25 131 GLU B CA 1
ATOM 3886 C C . GLU B 1 131 ? 17.734 23.719 0.433 1 95.25 131 GLU B C 1
ATOM 3888 O O . GLU B 1 131 ? 18.25 23.734 1.552 1 95.25 131 GLU B O 1
ATOM 3893 N N . PHE B 1 132 ? 17.109 22.719 -0.058 1 96 132 PHE B N 1
ATOM 3894 C CA . PHE B 1 132 ? 17.219 21.406 0.576 1 96 132 PHE B CA 1
ATOM 3895 C C . PHE B 1 132 ? 18.312 20.562 -0.081 1 96 132 PHE B C 1
ATOM 3897 O O . PHE B 1 132 ? 18.312 20.391 -1.301 1 96 132 PHE B O 1
ATOM 3904 N N . HIS B 1 133 ? 19.219 20.125 0.688 1 95.19 133 HIS B N 1
ATOM 3905 C CA . HIS B 1 133 ? 20.312 19.266 0.213 1 95.19 133 HIS B CA 1
ATOM 3906 C C . HIS B 1 133 ? 20.125 17.828 0.665 1 95.19 133 HIS B C 1
ATOM 3908 O O . HIS B 1 133 ? 20.547 17.453 1.762 1 95.19 133 HIS B O 1
ATOM 3914 N N . CYS B 1 134 ? 19.562 17.078 -0.227 1 95.25 134 CYS B N 1
ATOM 3915 C CA . CYS B 1 134 ? 19.188 15.719 0.143 1 95.25 134 CYS B CA 1
ATOM 3916 C C . CYS B 1 134 ? 20.203 14.711 -0.388 1 95.25 134 CYS B C 1
ATOM 3918 O O . CYS B 1 134 ? 20.656 14.82 -1.528 1 95.25 134 CYS B O 1
ATOM 3920 N N . SER B 1 135 ? 20.562 13.805 0.489 1 94.25 135 SER B N 1
ATOM 3921 C CA . SER B 1 135 ? 21.422 12.695 0.092 1 94.25 135 SER B CA 1
ATOM 3922 C C . SER B 1 135 ? 20.625 11.414 -0.126 1 94.25 135 SER B C 1
ATOM 3924 O O . SER B 1 135 ? 19.5 11.297 0.347 1 94.25 135 SER B O 1
ATOM 3926 N N . GLU B 1 136 ? 21.219 10.508 -0.826 1 92.88 136 GLU B N 1
ATOM 3927 C CA . GLU B 1 136 ? 20.531 9.242 -1.109 1 92.88 136 GLU B CA 1
ATOM 3928 C C . GLU B 1 136 ? 20.344 8.422 0.162 1 92.88 136 GLU B C 1
ATOM 3930 O O . GLU B 1 136 ? 21.281 8.273 0.958 1 92.88 136 GLU B O 1
ATOM 3935 N N . GLY B 1 137 ? 19.125 8.008 0.325 1 91.38 137 GLY B N 1
ATOM 3936 C CA . GLY B 1 137 ? 18.812 7.18 1.479 1 91.38 137 GLY B CA 1
ATOM 3937 C C . GLY B 1 137 ? 19.125 5.715 1.262 1 91.38 137 GLY B C 1
ATOM 3938 O O . GLY B 1 137 ? 19.5 5.309 0.158 1 91.38 137 GLY B O 1
ATOM 3939 N N . GLU B 1 138 ? 18.906 4.988 2.324 1 91.56 138 GLU B N 1
ATOM 3940 C CA . GLU B 1 138 ? 19.141 3.545 2.273 1 91.56 138 GLU B CA 1
ATOM 3941 C C . GLU B 1 138 ? 18.062 2.852 1.427 1 91.56 138 GLU B C 1
ATOM 3943 O O . GLU B 1 138 ? 16.891 3.23 1.459 1 91.56 138 GLU B O 1
ATOM 3948 N N . LYS B 1 139 ? 18.5 1.808 0.779 1 88.38 139 LYS B N 1
ATOM 3949 C CA . LYS B 1 139 ? 17.594 1.054 -0.084 1 88.38 139 LYS B CA 1
ATOM 3950 C C . LYS B 1 139 ? 16.469 0.411 0.725 1 88.38 139 LYS B C 1
ATOM 3952 O O . LYS B 1 139 ? 15.352 0.255 0.229 1 88.38 139 LYS B O 1
ATOM 3957 N N . ARG B 1 140 ? 16.703 0.081 1.894 1 90.81 140 ARG B N 1
ATOM 3958 C CA . ARG B 1 140 ? 15.75 -0.646 2.727 1 90.81 140 ARG B CA 1
ATOM 3959 C C . ARG B 1 140 ? 14.617 0.262 3.176 1 90.81 140 ARG B C 1
ATOM 3961 O O . ARG B 1 140 ? 13.594 -0.215 3.674 1 90.81 140 ARG B O 1
ATOM 3968 N N . MET B 1 141 ? 14.75 1.506 2.992 1 93.25 141 MET B N 1
ATOM 3969 C CA . MET B 1 141 ? 13.75 2.459 3.459 1 93.25 141 MET B CA 1
ATOM 3970 C C . MET B 1 141 ? 12.438 2.285 2.699 1 93.25 141 MET B C 1
ATOM 3972 O O . MET B 1 141 ? 11.359 2.529 3.246 1 93.25 141 MET B O 1
ATOM 3976 N N . VAL B 1 142 ? 12.539 1.898 1.488 1 93.88 142 VAL B N 1
ATOM 3977 C CA . VAL B 1 142 ? 11.32 1.71 0.701 1 93.88 142 VAL B CA 1
ATOM 3978 C C . VAL B 1 142 ? 10.445 0.645 1.353 1 93.88 142 VAL B C 1
ATOM 3980 O O . VAL B 1 142 ? 9.219 0.778 1.386 1 93.88 142 VAL B O 1
ATOM 3983 N N . GLY B 1 143 ? 11.023 -0.355 1.861 1 94.62 143 GLY B N 1
ATOM 3984 C CA . GLY B 1 143 ? 10.297 -1.403 2.559 1 94.62 143 GLY B CA 1
ATOM 3985 C C . GLY B 1 143 ? 9.703 -0.942 3.875 1 94.62 143 GLY B C 1
ATOM 3986 O O . GLY B 1 143 ? 8.5 -1.096 4.105 1 94.62 143 GLY B O 1
ATOM 3987 N N . SER B 1 144 ? 10.477 -0.285 4.648 1 94.44 144 SER B N 1
ATOM 3988 C CA . SER B 1 144 ? 10.078 0.053 6.008 1 94.44 144 SER B CA 1
ATOM 3989 C C . SER B 1 144 ? 9.156 1.271 6.031 1 94.44 144 SER B C 1
ATOM 3991 O O . SER B 1 144 ? 8.305 1.4 6.914 1 94.44 144 SER B O 1
ATOM 3993 N N . GLN B 1 145 ? 9.281 2.137 5.016 1 95.75 145 GLN B N 1
ATOM 3994 C CA . GLN B 1 145 ? 8.562 3.406 5.078 1 95.75 145 GLN B CA 1
ATOM 3995 C C . GLN B 1 145 ? 7.363 3.406 4.137 1 95.75 145 GLN B C 1
ATOM 3997 O O . GLN B 1 145 ? 6.465 4.238 4.27 1 95.75 145 GLN B O 1
ATOM 4002 N N . LEU B 1 146 ? 7.359 2.527 3.182 1 96.88 146 LEU B N 1
ATOM 4003 C CA . LEU B 1 146 ? 6.285 2.576 2.193 1 96.88 146 LEU B CA 1
ATOM 4004 C C . LEU B 1 146 ? 5.586 1.227 2.08 1 96.88 146 LEU B C 1
ATOM 4006 O O . LEU B 1 146 ? 4.453 1.07 2.541 1 96.88 146 LEU B O 1
ATOM 4010 N N . VAL B 1 147 ? 6.254 0.215 1.684 1 97.25 147 VAL B N 1
ATOM 4011 C CA . VAL B 1 147 ? 5.625 -1.042 1.289 1 97.25 147 VAL B CA 1
ATOM 4012 C C . VAL B 1 147 ? 5.027 -1.729 2.516 1 97.25 147 VAL B C 1
ATOM 4014 O O . VAL B 1 147 ? 3.844 -2.08 2.523 1 97.25 147 VAL B O 1
ATOM 4017 N N . GLN B 1 148 ? 5.785 -1.913 3.551 1 97.06 148 GLN B N 1
ATOM 4018 C CA . GLN B 1 148 ? 5.297 -2.631 4.723 1 97.06 148 GLN B CA 1
ATOM 4019 C C . GLN B 1 148 ? 4.145 -1.885 5.383 1 97.06 148 GLN B C 1
ATOM 4021 O O . GLN B 1 148 ? 3.105 -2.479 5.688 1 97.06 148 GLN B O 1
ATOM 4026 N N . PRO B 1 149 ? 4.285 -0.589 5.578 1 98 149 PRO B N 1
ATOM 4027 C CA . PRO B 1 149 ? 3.129 0.137 6.109 1 98 149 PRO B CA 1
ATOM 4028 C C . PRO B 1 149 ? 1.906 0.042 5.199 1 98 149 PRO B C 1
ATOM 4030 O O . PRO B 1 149 ? 0.779 -0.087 5.684 1 98 149 PRO B O 1
ATOM 4033 N N . MET B 1 150 ? 2.121 0.121 3.941 1 98.38 150 MET B N 1
ATOM 4034 C CA . MET B 1 150 ? 1.004 0.043 3.004 1 98.38 150 MET B CA 1
ATOM 4035 C C . MET B 1 150 ? 0.339 -1.328 3.064 1 98.38 150 MET B C 1
ATOM 4037 O O . MET B 1 150 ? -0.886 -1.433 2.979 1 98.38 150 MET B O 1
ATOM 4041 N N . LEU B 1 151 ? 1.134 -2.34 3.203 1 98.31 151 LEU B N 1
ATOM 4042 C CA . LEU B 1 151 ? 0.581 -3.68 3.363 1 98.31 151 LEU B CA 1
ATOM 4043 C C . LEU B 1 151 ? -0.257 -3.773 4.633 1 98.31 151 LEU B C 1
ATOM 4045 O O . LEU B 1 151 ? -1.325 -4.391 4.633 1 98.31 151 LEU B O 1
ATOM 4049 N N . ALA B 1 152 ? 0.259 -3.186 5.676 1 98.5 152 ALA B N 1
ATOM 4050 C CA . ALA B 1 152 ? -0.5 -3.156 6.922 1 98.5 152 ALA B CA 1
ATOM 4051 C C . ALA B 1 152 ? -1.816 -2.404 6.746 1 98.5 152 ALA B C 1
ATOM 4053 O O . ALA B 1 152 ? -2.85 -2.816 7.281 1 98.5 152 ALA B O 1
ATOM 4054 N N . MET B 1 153 ? -1.749 -1.331 6.055 1 98.62 153 MET B N 1
ATOM 4055 C CA . MET B 1 153 ? -2.957 -0.557 5.777 1 98.62 153 MET B CA 1
ATOM 4056 C C . MET B 1 153 ? -3.965 -1.384 4.988 1 98.62 153 MET B C 1
ATOM 4058 O O . MET B 1 153 ? -5.156 -1.387 5.309 1 98.62 153 MET B O 1
ATOM 4062 N N . ILE B 1 154 ? -3.506 -2.014 3.986 1 98.62 154 ILE B N 1
ATOM 4063 C CA . ILE B 1 154 ? -4.367 -2.852 3.16 1 98.62 154 ILE B CA 1
ATOM 4064 C C . ILE B 1 154 ? -4.996 -3.945 4.016 1 98.62 154 ILE B C 1
ATOM 4066 O O . ILE B 1 154 ? -6.203 -4.191 3.93 1 98.62 154 ILE B O 1
ATOM 4070 N N . ALA B 1 155 ? -4.176 -4.562 4.836 1 98.25 155 ALA B N 1
ATOM 4071 C CA . ALA B 1 155 ? -4.676 -5.594 5.742 1 98.25 155 ALA B CA 1
ATOM 4072 C C . ALA B 1 155 ? -5.773 -5.047 6.648 1 98.25 155 ALA B C 1
ATOM 4074 O O . ALA B 1 155 ? -6.82 -5.676 6.816 1 98.25 155 ALA B O 1
ATOM 4075 N N . GLU B 1 156 ? -5.508 -3.912 7.207 1 98.25 156 GLU B N 1
ATOM 4076 C CA . GLU B 1 156 ? -6.457 -3.311 8.141 1 98.25 156 GLU B CA 1
ATOM 4077 C C . GLU B 1 156 ? -7.742 -2.896 7.426 1 98.25 156 GLU B C 1
ATOM 4079 O O . GLU B 1 156 ? -8.836 -3.117 7.941 1 98.25 156 GLU B O 1
ATOM 4084 N N . LEU B 1 157 ? -7.59 -2.297 6.285 1 98.19 157 LEU B N 1
ATOM 4085 C CA . LEU B 1 157 ? -8.766 -1.874 5.527 1 98.19 157 LEU B CA 1
ATOM 4086 C C . LEU B 1 157 ? -9.617 -3.074 5.133 1 98.19 157 LEU B C 1
ATOM 4088 O O . LEU B 1 157 ? -10.852 -2.996 5.137 1 98.19 157 LEU B O 1
ATOM 4092 N N . ASN B 1 158 ? -8.984 -4.145 4.781 1 97.38 158 ASN B N 1
ATOM 4093 C CA . ASN B 1 158 ? -9.719 -5.375 4.496 1 97.38 158 ASN B CA 1
ATOM 4094 C C . ASN B 1 158 ? -10.469 -5.883 5.73 1 97.38 158 ASN B C 1
ATOM 4096 O O . ASN B 1 158 ? -11.594 -6.359 5.621 1 97.38 158 ASN B O 1
ATOM 4100 N N . ARG B 1 159 ? -9.836 -5.824 6.824 1 97.25 159 ARG B N 1
ATOM 4101 C CA . ARG B 1 159 ? -10.492 -6.207 8.07 1 97.25 159 ARG B CA 1
ATOM 4102 C C . ARG B 1 159 ? -11.711 -5.336 8.344 1 97.25 159 ARG B C 1
ATOM 4104 O O . ARG B 1 159 ? -12.766 -5.836 8.742 1 97.25 159 ARG B O 1
ATOM 4111 N N . TRP B 1 160 ? -11.523 -4.004 8.133 1 97.5 160 TRP B N 1
ATOM 4112 C CA . TRP B 1 160 ? -12.648 -3.086 8.266 1 97.5 160 TRP B CA 1
ATOM 4113 C C . TRP B 1 160 ? -13.812 -3.518 7.387 1 97.5 160 TRP B C 1
ATOM 4115 O O . TRP B 1 160 ? -14.961 -3.537 7.832 1 97.5 160 TRP B O 1
ATOM 4125 N N . GLN B 1 161 ? -13.531 -3.855 6.16 1 97.12 161 GLN B N 1
ATOM 4126 C CA . GLN B 1 161 ? -14.562 -4.293 5.223 1 97.12 161 GLN B CA 1
ATOM 4127 C C . GLN B 1 161 ? -15.312 -5.508 5.762 1 97.12 161 GLN B C 1
ATOM 4129 O O . GLN B 1 161 ? -16.547 -5.559 5.703 1 97.12 161 GLN B O 1
ATOM 4134 N N . GLY B 1 162 ? -14.5 -6.418 6.242 1 96.88 162 GLY B N 1
ATOM 4135 C CA . GLY B 1 162 ? -15.125 -7.609 6.797 1 96.88 162 GLY B CA 1
ATOM 4136 C C . GLY B 1 162 ? -16.094 -7.309 7.926 1 96.88 162 GLY B C 1
ATOM 4137 O O . GLY B 1 162 ? -17.188 -7.855 7.969 1 96.88 162 GLY B O 1
ATOM 4138 N N . GLU B 1 163 ? -15.719 -6.441 8.797 1 97.81 163 GLU B N 1
ATOM 4139 C CA . GLU B 1 163 ? -16.562 -6.086 9.938 1 97.81 163 GLU B CA 1
ATOM 4140 C C . GLU B 1 163 ? -17.797 -5.301 9.492 1 97.81 163 GLU B C 1
ATOM 4142 O O . GLU B 1 163 ? -18.875 -5.492 10.031 1 97.81 163 GLU B O 1
ATOM 4147 N N . LEU B 1 164 ? -17.594 -4.418 8.539 1 98.38 164 LEU B N 1
ATOM 4148 C CA . LEU B 1 164 ? -18.719 -3.641 8.031 1 98.38 164 LEU B CA 1
ATOM 4149 C C . LEU B 1 164 ? -19.75 -4.547 7.348 1 98.38 164 LEU B C 1
ATOM 4151 O O . LEU B 1 164 ? -20.953 -4.355 7.5 1 98.38 164 LEU B O 1
ATOM 4155 N N . CYS B 1 165 ? -19.25 -5.52 6.594 1 98.25 165 CYS B N 1
ATOM 4156 C CA . CYS B 1 165 ? -20.141 -6.473 5.934 1 98.25 165 CYS B CA 1
ATOM 4157 C C . CYS B 1 165 ? -20.922 -7.281 6.957 1 98.25 165 CYS B C 1
ATOM 4159 O O . CYS B 1 165 ? -22.125 -7.535 6.773 1 98.25 165 CYS B O 1
ATOM 4161 N N . LYS B 1 166 ? -20.281 -7.652 8 1 97.88 166 LYS B N 1
ATOM 4162 C CA . LYS B 1 166 ? -20.969 -8.367 9.078 1 97.88 166 LYS B CA 1
ATOM 4163 C C . LYS B 1 166 ? -22.094 -7.523 9.68 1 97.88 166 LYS B C 1
ATOM 4165 O O . LYS B 1 166 ? -23.188 -8.023 9.945 1 97.88 166 LYS B O 1
ATOM 4170 N N . LEU B 1 167 ? -21.781 -6.258 9.922 1 98.06 167 LEU B N 1
ATOM 4171 C CA . LEU B 1 167 ? -22.781 -5.34 10.477 1 98.06 167 LEU B CA 1
ATOM 4172 C C . LEU B 1 167 ? -23.969 -5.207 9.531 1 98.06 167 LEU B C 1
ATOM 4174 O O . LEU B 1 167 ? -25.125 -5.176 9.977 1 98.06 167 LEU B O 1
ATOM 4178 N N . LEU B 1 168 ? -23.703 -5.121 8.258 1 98.5 168 LEU B N 1
ATOM 4179 C CA . LEU B 1 168 ? -24.766 -5.012 7.266 1 98.5 168 LEU B CA 1
ATOM 4180 C C . LEU B 1 168 ? -25.672 -6.242 7.293 1 98.5 168 LEU B C 1
ATOM 4182 O O . LEU B 1 168 ? -26.891 -6.121 7.242 1 98.5 168 LEU B O 1
ATOM 4186 N N . LYS B 1 169 ? -25.062 -7.41 7.398 1 98.25 169 LYS B N 1
ATOM 4187 C CA . LYS B 1 169 ? -25.828 -8.656 7.445 1 98.25 169 LYS B CA 1
ATOM 4188 C C . LYS B 1 169 ? -26.688 -8.727 8.703 1 98.25 169 LYS B C 1
ATOM 4190 O O . LYS B 1 169 ? -27.828 -9.203 8.664 1 98.25 169 LYS B O 1
ATOM 4195 N N . LYS B 1 170 ? -26.203 -8.25 9.773 1 98.06 170 LYS B N 1
ATOM 4196 C CA . LYS B 1 170 ? -26.969 -8.219 11.016 1 98.06 170 LYS B CA 1
ATOM 4197 C C . LYS B 1 170 ? -28.172 -7.285 10.898 1 98.06 170 LYS B C 1
ATOM 4199 O O . LYS B 1 170 ? -29.266 -7.609 11.359 1 98.06 170 LYS B O 1
ATOM 4204 N N . LYS B 1 171 ? -27.922 -6.145 10.336 1 98.06 171 LYS B N 1
ATOM 4205 C CA . LYS B 1 171 ? -29.016 -5.203 10.164 1 98.06 171 LYS B CA 1
ATOM 4206 C C . LYS B 1 171 ? -30.078 -5.754 9.203 1 98.06 171 LYS B C 1
ATOM 4208 O O . LYS B 1 171 ? -31.266 -5.512 9.383 1 98.06 171 LYS B O 1
ATOM 4213 N N . ASP B 1 172 ? -29.594 -6.449 8.258 1 98 172 ASP B N 1
ATOM 4214 C CA . ASP B 1 172 ? -30.531 -7.094 7.348 1 98 172 ASP B CA 1
ATOM 4215 C C . ASP B 1 172 ? -31.406 -8.109 8.078 1 98 172 ASP B C 1
ATOM 4217 O O . ASP B 1 172 ? -32.594 -8.258 7.773 1 98 172 ASP B O 1
ATOM 4221 N N . GLN B 1 173 ? -30.859 -8.797 9 1 97.69 173 GLN B N 1
ATOM 4222 C CA . GLN B 1 173 ? -31.641 -9.742 9.797 1 97.69 173 GLN B CA 1
ATOM 4223 C C . GLN B 1 173 ? -32.688 -9.016 10.617 1 97.69 173 GLN B C 1
ATOM 4225 O O . GLN B 1 173 ? -33.844 -9.492 10.727 1 97.69 173 GLN B O 1
ATOM 4230 N N . GLU B 1 174 ? -32.344 -7.926 11.188 1 97.56 174 GLU B N 1
ATOM 4231 C CA . GLU B 1 174 ? -33.281 -7.117 11.945 1 97.56 174 GLU B CA 1
ATOM 4232 C C . GLU B 1 174 ? -34.406 -6.617 11.039 1 97.56 174 GLU B C 1
ATOM 4234 O O . GLU B 1 174 ? -35.594 -6.699 11.406 1 97.56 174 GLU B O 1
ATOM 4239 N N . ILE B 1 175 ? -34.094 -6.16 9.914 1 97.25 175 ILE B N 1
ATOM 4240 C CA . ILE B 1 175 ? -35.094 -5.648 8.953 1 97.25 175 ILE B CA 1
ATOM 4241 C C . ILE B 1 175 ? -36 -6.773 8.508 1 97.25 175 ILE B C 1
ATOM 4243 O O . ILE B 1 175 ? -37.219 -6.582 8.422 1 97.25 175 ILE B O 1
ATOM 4247 N N . MET B 1 176 ? -35.406 -7.938 8.25 1 96.5 176 MET B N 1
ATOM 4248 C CA . MET B 1 176 ? -36.188 -9.086 7.824 1 96.5 176 MET B CA 1
ATOM 4249 C C . MET B 1 176 ? -37.188 -9.484 8.898 1 96.5 176 MET B C 1
ATOM 4251 O O . MET B 1 176 ? -38.312 -9.859 8.586 1 96.5 176 MET B O 1
ATOM 4255 N N . ASP B 1 177 ? -36.781 -9.398 10.125 1 96.38 177 ASP B N 1
ATOM 4256 C CA . ASP B 1 177 ? -37.688 -9.711 11.227 1 96.38 177 ASP B CA 1
ATOM 4257 C C . ASP B 1 177 ? -38.875 -8.75 11.258 1 96.38 177 ASP B C 1
ATOM 4259 O O . ASP B 1 177 ? -40 -9.164 11.484 1 96.38 177 ASP B O 1
ATOM 4263 N N . TYR B 1 178 ? -38.656 -7.461 11.039 1 95.69 178 TYR B N 1
ATOM 4264 C CA . TYR B 1 178 ? -39.75 -6.488 10.969 1 95.69 178 TYR B CA 1
ATOM 4265 C C . TYR B 1 178 ? -40.656 -6.789 9.797 1 95.69 178 TYR B C 1
ATOM 4267 O O . TYR B 1 178 ? -41.906 -6.77 9.945 1 95.69 178 TYR B O 1
ATOM 4275 N N . LYS B 1 179 ? -40.125 -7.129 8.727 1 93.81 179 LYS B N 1
ATOM 4276 C CA . LYS B 1 179 ? -40.906 -7.434 7.535 1 93.81 179 LYS B CA 1
ATOM 4277 C C . LYS B 1 179 ? -41.781 -8.68 7.746 1 93.81 179 LYS B C 1
ATOM 4279 O O . LYS B 1 179 ? -42.938 -8.703 7.359 1 93.81 179 LYS B O 1
ATOM 4284 N N . ASP B 1 180 ? -41.156 -9.641 8.352 1 94.06 180 ASP B N 1
ATOM 4285 C CA . ASP B 1 180 ? -41.844 -10.906 8.602 1 94.06 180 ASP B CA 1
ATOM 4286 C C . ASP B 1 180 ? -43 -10.711 9.578 1 94.06 180 ASP B C 1
ATOM 4288 O O . ASP B 1 180 ? -43.969 -11.469 9.57 1 94.06 180 ASP B O 1
ATOM 4292 N N . SER B 1 181 ? -42.938 -9.711 10.477 1 91.19 181 SER B N 1
ATOM 4293 C CA . SER B 1 181 ? -43.969 -9.43 11.461 1 91.19 181 SER B CA 1
ATOM 4294 C C . SER B 1 181 ? -45.094 -8.609 10.844 1 91.19 181 SER B C 1
ATOM 4296 O O . SER B 1 181 ? -46.094 -8.344 11.5 1 91.19 181 SER B O 1
ATOM 4298 N N . GLY B 1 182 ? -44.938 -8.172 9.555 1 90.69 182 GLY B N 1
ATOM 4299 C CA . GLY B 1 182 ? -45.969 -7.453 8.836 1 90.69 182 GLY B CA 1
ATOM 4300 C C . GLY B 1 182 ? -45.875 -5.949 8.969 1 90.69 182 GLY B C 1
ATOM 4301 O O . GLY B 1 182 ? -46.781 -5.215 8.578 1 90.69 182 GLY B O 1
ATOM 4302 N N . ALA B 1 183 ? -44.75 -5.512 9.539 1 91.06 183 ALA B N 1
ATOM 4303 C CA . ALA B 1 183 ? -44.531 -4.07 9.672 1 91.06 183 ALA B CA 1
ATOM 4304 C C . ALA B 1 183 ? -44.375 -3.414 8.305 1 91.06 183 ALA B C 1
ATOM 4306 O O . ALA B 1 183 ? -43.812 -4.02 7.383 1 91.06 183 ALA B O 1
ATOM 4307 N N . CYS B 1 184 ? -44.906 -2.137 8.195 1 90.06 184 CYS B N 1
ATOM 4308 C CA . CYS B 1 184 ? -44.812 -1.415 6.934 1 90.06 184 CYS B CA 1
ATOM 4309 C C . CYS B 1 184 ? -44.062 -0.112 7.102 1 90.06 184 CYS B C 1
ATOM 4311 O O . CYS B 1 184 ? -44.062 0.495 8.172 1 90.06 184 CYS B O 1
ATOM 4313 N N . LEU B 1 185 ? -43.438 0.317 6.07 1 92.5 185 LEU B N 1
ATOM 4314 C CA . LEU B 1 185 ? -42.656 1.561 6.062 1 92.5 185 LEU B CA 1
ATOM 4315 C C . LEU B 1 185 ? -43.562 2.756 5.801 1 92.5 185 LEU B C 1
ATOM 4317 O O . LEU B 1 185 ? -44.594 2.621 5.148 1 92.5 185 LEU B O 1
ATOM 4321 N N . SER B 1 186 ? -43.188 3.826 6.367 1 92.38 186 SER B N 1
ATOM 4322 C CA . SER B 1 186 ? -43.938 5.047 6.117 1 92.38 186 SER B CA 1
ATOM 4323 C C . SER B 1 186 ? -43.75 5.523 4.676 1 92.38 186 SER B C 1
ATOM 4325 O O . SER B 1 186 ? -44.688 6.055 4.074 1 92.38 186 SER B O 1
ATOM 4327 N N . ARG B 1 187 ? -42.531 5.434 4.188 1 93.75 187 ARG B N 1
ATOM 4328 C CA . ARG B 1 187 ? -42.188 5.738 2.807 1 93.75 187 ARG B CA 1
ATOM 4329 C C . ARG B 1 187 ? -41.5 4.551 2.141 1 93.75 187 ARG B C 1
ATOM 4331 O O . ARG B 1 187 ? -40.531 4.008 2.674 1 93.75 187 ARG B O 1
ATOM 4338 N N . LYS B 1 188 ? -41.938 4.27 0.986 1 91.44 188 LYS B N 1
ATOM 4339 C CA . LYS B 1 188 ? -41.406 3.121 0.261 1 91.44 188 LYS B CA 1
ATOM 4340 C C . LYS B 1 188 ? -39.969 3.342 -0.124 1 91.44 188 LYS B C 1
ATOM 4342 O O . LYS B 1 188 ? -39.188 2.385 -0.246 1 91.44 188 LYS B O 1
ATOM 4347 N N . SER B 1 189 ? -39.5 4.582 -0.282 1 93.94 189 SER B N 1
ATOM 4348 C CA . SER B 1 189 ? -38.156 4.93 -0.727 1 93.94 189 SER B CA 1
ATOM 4349 C C . SER B 1 189 ? -37.125 4.586 0.334 1 93.94 189 SER B C 1
ATOM 4351 O O . SER B 1 189 ? -35.938 4.535 0.044 1 93.94 189 SER B O 1
ATOM 4353 N N . LEU B 1 190 ? -37.562 4.242 1.563 1 95.25 190 LEU B N 1
ATOM 4354 C CA . LEU B 1 190 ? -36.656 3.938 2.67 1 95.25 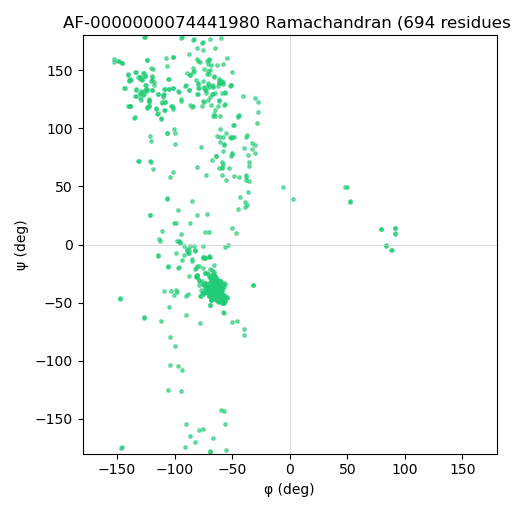190 LEU B CA 1
ATOM 4355 C C . LEU B 1 190 ? -36.219 2.48 2.621 1 95.25 190 LEU B C 1
ATOM 4357 O O . LEU B 1 190 ? -35.25 2.098 3.303 1 95.25 190 LEU B O 1
ATOM 4361 N N . ALA B 1 191 ? -36.906 1.733 1.799 1 95.69 191 ALA B N 1
ATOM 4362 C CA . ALA B 1 191 ? -36.594 0.306 1.733 1 95.69 191 ALA B CA 1
ATOM 4363 C C . ALA B 1 191 ? -35.219 0.066 1.152 1 95.69 191 ALA B C 1
ATOM 4365 O O . ALA B 1 191 ? -34.812 0.732 0.196 1 95.69 191 ALA B O 1
ATOM 4366 N N . THR B 1 192 ? -34.438 -0.795 1.728 1 96.75 192 THR B N 1
ATOM 4367 C CA . THR B 1 192 ? -33.094 -1.151 1.271 1 96.75 192 THR B CA 1
ATOM 4368 C C . THR B 1 192 ? -33.031 -2.627 0.891 1 96.75 192 THR B C 1
ATOM 4370 O O . THR B 1 192 ? -33.625 -3.473 1.552 1 96.75 192 THR B O 1
ATOM 4373 N N . PRO B 1 193 ? -32.344 -2.895 -0.165 1 96.25 193 PRO B N 1
ATOM 4374 C CA . PRO B 1 193 ? -32.188 -4.305 -0.526 1 96.25 193 PRO B CA 1
ATOM 4375 C C . PRO B 1 193 ? -31.266 -5.059 0.429 1 96.25 193 PRO B C 1
ATOM 4377 O O . PRO B 1 193 ? -30.453 -4.441 1.114 1 96.25 193 PRO B O 1
ATOM 4380 N N . GLU B 1 194 ? -31.484 -6.406 0.49 1 97.44 194 GLU B N 1
ATOM 4381 C CA . GLU B 1 194 ? -30.562 -7.234 1.273 1 97.44 194 GLU B CA 1
ATOM 4382 C C . GLU B 1 194 ? -29.141 -7.133 0.751 1 97.44 194 GLU B C 1
ATOM 4384 O O . GLU B 1 194 ? -28.906 -7.137 -0.461 1 97.44 194 GLU B O 1
ATOM 4389 N N . PHE B 1 195 ? -28.25 -7.094 1.682 1 98.12 195 PHE B N 1
ATOM 4390 C CA . PHE B 1 195 ? -26.859 -6.871 1.322 1 98.12 195 PHE B CA 1
ATOM 4391 C C . PHE B 1 195 ? -26.219 -8.164 0.84 1 98.12 195 PHE B C 1
ATOM 4393 O O . PHE B 1 195 ? -26.344 -9.211 1.485 1 98.12 195 PHE B O 1
ATOM 4400 N N . ASN B 1 196 ? -25.594 -8.047 -0.299 1 97.88 196 ASN B N 1
ATOM 4401 C CA . ASN B 1 196 ? -24.797 -9.125 -0.867 1 97.88 196 ASN B CA 1
ATOM 4402 C C . ASN B 1 196 ? -23.359 -8.664 -1.153 1 97.88 196 ASN B C 1
ATOM 4404 O O . ASN B 1 196 ? -23.141 -7.801 -2 1 97.88 196 ASN B O 1
ATOM 4408 N N . GLU B 1 197 ? -22.5 -9.289 -0.479 1 96.62 197 GLU B N 1
ATOM 4409 C CA . GLU B 1 197 ? -21.094 -8.867 -0.529 1 96.62 197 GLU B CA 1
ATOM 4410 C C . GLU B 1 197 ? -20.531 -9.023 -1.935 1 96.62 197 GLU B C 1
ATOM 4412 O O . GLU B 1 197 ? -19.812 -8.141 -2.422 1 96.62 197 GLU B O 1
ATOM 4417 N N . ASP B 1 198 ? -20.766 -10.102 -2.613 1 95.75 198 ASP B N 1
ATOM 4418 C CA . ASP B 1 198 ? -20.219 -10.359 -3.943 1 95.75 198 ASP B CA 1
ATOM 4419 C C . ASP B 1 198 ? -20.75 -9.359 -4.961 1 95.75 198 ASP B C 1
ATOM 4421 O O . ASP B 1 198 ? -20 -8.859 -5.805 1 95.75 198 ASP B O 1
ATOM 4425 N N . THR B 1 199 ? -22.031 -9.117 -4.863 1 96.81 199 THR B N 1
ATOM 4426 C CA . THR B 1 199 ? -22.641 -8.125 -5.746 1 96.81 199 THR B CA 1
ATOM 4427 C C . THR B 1 199 ? -22.031 -6.742 -5.496 1 96.81 199 THR B C 1
ATOM 4429 O O . THR B 1 199 ? -21.797 -5.984 -6.441 1 96.81 199 THR B O 1
ATOM 4432 N N . PHE B 1 200 ? -21.875 -6.508 -4.23 1 97.5 200 PHE B N 1
ATOM 4433 C CA . PHE B 1 200 ? -21.281 -5.23 -3.861 1 97.5 200 PHE B CA 1
ATOM 4434 C C . PHE B 1 200 ? -19.891 -5.086 -4.484 1 97.5 200 PHE B C 1
ATOM 4436 O O . PHE B 1 200 ? -19.594 -4.062 -5.102 1 97.5 200 PHE B O 1
ATOM 4443 N N . LYS B 1 201 ? -19 -6.051 -4.355 1 95.94 201 LYS B N 1
ATOM 4444 C CA . LYS B 1 201 ? -17.641 -6.016 -4.887 1 95.94 201 LYS B CA 1
ATOM 4445 C C . LYS B 1 201 ? -17.641 -5.852 -6.402 1 95.94 201 LYS B C 1
ATOM 4447 O O . LYS B 1 201 ? -16.875 -5.051 -6.949 1 95.94 201 LYS B O 1
ATOM 4452 N N . SER B 1 202 ? -18.531 -6.574 -7.051 1 95.25 202 SER B N 1
ATOM 4453 C CA . SER B 1 202 ? -18.641 -6.496 -8.508 1 95.25 202 SER B CA 1
ATOM 4454 C C . SER B 1 202 ? -19.031 -5.09 -8.953 1 95.25 202 SER B C 1
ATOM 4456 O O . SER B 1 202 ? -18.453 -4.559 -9.914 1 95.25 202 SER B O 1
ATOM 4458 N N . LYS B 1 203 ? -19.953 -4.539 -8.25 1 95.94 203 LYS B N 1
ATOM 4459 C CA . LYS B 1 203 ? -20.391 -3.18 -8.562 1 95.94 203 LYS B CA 1
ATOM 4460 C C . LYS B 1 203 ? -19.25 -2.186 -8.383 1 95.94 203 LYS B C 1
ATOM 4462 O O . LYS B 1 203 ? -19.094 -1.264 -9.188 1 95.94 203 LYS B O 1
ATOM 4467 N N . MET B 1 204 ? -18.547 -2.369 -7.32 1 96.56 204 MET B N 1
ATOM 4468 C CA . MET B 1 204 ? -17.422 -1.476 -7.039 1 96.56 204 MET B CA 1
ATOM 4469 C C . MET B 1 204 ? -16.375 -1.562 -8.141 1 96.56 204 MET B C 1
ATOM 4471 O O . MET B 1 204 ? -15.875 -0.537 -8.609 1 96.56 204 MET B O 1
ATOM 4475 N N . PHE B 1 205 ? -16 -2.736 -8.641 1 94 205 PHE B N 1
ATOM 4476 C CA . PHE B 1 205 ? -14.969 -2.943 -9.648 1 94 205 PHE B CA 1
ATOM 4477 C C . PHE B 1 205 ? -15.406 -2.383 -11 1 94 205 PHE B C 1
ATOM 4479 O O . PHE B 1 205 ? -14.578 -1.939 -11.789 1 94 205 PHE B O 1
ATOM 4486 N N . LEU B 1 206 ? -16.688 -2.418 -11.258 1 93.44 206 LEU B N 1
ATOM 4487 C CA . LEU B 1 206 ? -17.203 -2.018 -12.562 1 93.44 206 LEU B CA 1
ATOM 4488 C C . LEU B 1 206 ? -17.5 -0.521 -12.594 1 93.44 206 LEU B C 1
ATOM 4490 O O . LEU B 1 206 ? -17.734 0.048 -13.664 1 93.44 206 LEU B O 1
ATOM 4494 N N . SER B 1 207 ? -17.375 0.106 -11.516 1 95.38 207 SER B N 1
ATOM 4495 C CA . SER B 1 207 ? -17.734 1.516 -11.406 1 95.38 207 SER B CA 1
ATOM 4496 C C . SER B 1 207 ? -16.641 2.412 -11.977 1 95.38 207 SER B C 1
ATOM 4498 O O . SER B 1 207 ? -15.484 2.006 -12.062 1 95.38 207 SER B O 1
ATOM 4500 N N . GLN B 1 208 ? -17.016 3.588 -12.328 1 95.06 208 GLN B N 1
ATOM 4501 C CA . GLN B 1 208 ? -16.062 4.617 -12.734 1 95.06 208 GLN B CA 1
ATOM 4502 C C . GLN B 1 208 ? -15.133 4.996 -11.586 1 95.06 208 GLN B C 1
ATOM 4504 O O . GLN B 1 208 ? -13.977 5.359 -11.812 1 95.06 208 GLN B O 1
ATOM 4509 N N . GLY B 1 209 ? -15.656 4.832 -10.422 1 96.5 209 GLY B N 1
ATOM 4510 C CA . GLY B 1 209 ? -14.859 5.141 -9.25 1 96.5 209 GLY B CA 1
ATOM 4511 C C . GLY B 1 209 ? -13.602 4.297 -9.148 1 96.5 209 GLY B C 1
ATOM 4512 O O . GLY B 1 209 ? -12.555 4.777 -8.711 1 96.5 209 GLY B O 1
ATOM 4513 N N . PHE B 1 210 ? -13.742 3.113 -9.586 1 97.62 210 PHE B N 1
ATOM 4514 C CA . PHE B 1 210 ? -12.578 2.232 -9.562 1 97.62 210 PHE B CA 1
ATOM 4515 C C . PHE B 1 210 ? -11.516 2.705 -10.547 1 97.62 210 PHE B C 1
ATOM 4517 O O . PHE B 1 210 ? -10.336 2.756 -10.219 1 97.62 210 PHE B O 1
ATOM 4524 N N . GLU B 1 211 ? -11.922 3.039 -11.68 1 96.62 211 GLU B N 1
ATOM 4525 C CA . GLU B 1 211 ? -10.992 3.566 -12.68 1 96.62 211 GLU B CA 1
ATOM 4526 C C . GLU B 1 211 ? -10.305 4.828 -12.172 1 96.62 211 GLU B C 1
ATOM 4528 O O . GLU B 1 211 ? -9.094 4.992 -12.352 1 96.6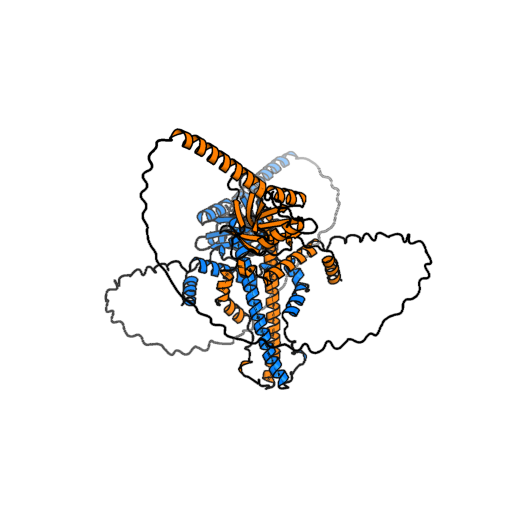2 211 GLU B O 1
ATOM 4533 N N . ASP B 1 212 ? -11.047 5.656 -11.516 1 97.5 212 ASP B N 1
ATOM 4534 C CA . ASP B 1 212 ? -10.492 6.887 -10.961 1 97.5 212 ASP B CA 1
ATOM 4535 C C . ASP B 1 212 ? -9.477 6.59 -9.867 1 97.5 212 ASP B C 1
ATOM 4537 O O . ASP B 1 212 ? -8.438 7.25 -9.781 1 97.5 212 ASP B O 1
ATOM 4541 N N . ALA B 1 213 ? -9.828 5.613 -9.023 1 97.25 213 ALA B N 1
ATOM 4542 C CA . ALA B 1 213 ? -8.938 5.219 -7.934 1 97.25 213 ALA B CA 1
ATOM 4543 C C . ALA B 1 213 ? -7.594 4.734 -8.477 1 97.25 213 ALA B C 1
ATOM 4545 O O . ALA B 1 213 ? -6.539 5.035 -7.902 1 97.25 213 ALA B O 1
ATOM 4546 N N . VAL B 1 214 ? -7.633 4.008 -9.562 1 97.75 214 VAL B N 1
ATOM 4547 C CA . VAL B 1 214 ? -6.41 3.477 -10.164 1 97.75 214 VAL B CA 1
ATOM 4548 C C . VAL B 1 214 ? -5.656 4.594 -10.883 1 97.75 214 VAL B C 1
ATOM 4550 O O . VAL B 1 214 ? -4.438 4.711 -10.742 1 97.75 214 VAL B O 1
ATOM 4553 N N . GLN B 1 215 ? -6.34 5.43 -11.578 1 96.38 215 GLN B N 1
ATOM 4554 C CA . GLN B 1 215 ? -5.73 6.516 -12.336 1 96.38 215 GLN B CA 1
ATOM 4555 C C . GLN B 1 215 ? -5.078 7.535 -11.406 1 96.38 215 GLN B C 1
ATOM 4557 O O . GLN B 1 215 ? -3.975 8.008 -11.68 1 96.38 215 GLN B O 1
ATOM 4562 N N . ASP B 1 216 ? -5.785 7.852 -10.328 1 96.38 216 ASP B N 1
ATOM 4563 C CA . ASP B 1 216 ? -5.316 8.852 -9.375 1 96.38 216 ASP B CA 1
ATOM 4564 C C . ASP B 1 216 ? -4.828 8.195 -8.086 1 96.38 216 ASP B C 1
ATOM 4566 O O . ASP B 1 216 ? -5.07 8.703 -6.996 1 96.38 216 ASP B O 1
ATOM 4570 N N . ALA B 1 217 ? -4.172 7.086 -8.258 1 96.12 217 ALA B N 1
ATOM 4571 C CA . ALA B 1 217 ? -3.77 6.238 -7.141 1 96.12 217 ALA B CA 1
ATOM 4572 C C . ALA B 1 217 ? -2.934 7.023 -6.129 1 96.12 217 ALA B C 1
ATOM 4574 O O . ALA B 1 217 ? -3.17 6.941 -4.922 1 96.12 217 ALA B O 1
ATOM 4575 N N . VAL B 1 218 ? -2.008 7.809 -6.609 1 94.44 218 VAL B N 1
ATOM 4576 C CA . VAL B 1 218 ? -1.063 8.5 -5.738 1 94.44 218 VAL B CA 1
ATOM 4577 C C . VAL B 1 218 ? -1.798 9.547 -4.91 1 94.44 218 VAL B C 1
ATOM 4579 O O . VAL B 1 218 ? -1.612 9.633 -3.693 1 94.44 218 VAL B O 1
ATOM 4582 N N . THR B 1 219 ? -2.658 10.289 -5.52 1 93.31 219 THR B N 1
ATOM 4583 C CA . THR B 1 219 ? -3.379 11.344 -4.82 1 93.31 219 THR B CA 1
ATOM 4584 C C . THR B 1 219 ? -4.465 10.758 -3.922 1 93.31 219 THR B C 1
ATOM 4586 O O . THR B 1 219 ? -4.598 11.156 -2.762 1 93.31 219 THR B O 1
ATOM 4589 N N . GLN B 1 220 ? -5.145 9.773 -4.41 1 95.19 220 GLN B N 1
ATOM 4590 C CA . GLN B 1 220 ? -6.254 9.195 -3.656 1 95.19 220 GLN B CA 1
ATOM 4591 C C . GLN B 1 220 ? -5.746 8.25 -2.574 1 95.19 220 GLN B C 1
ATOM 4593 O O . GLN B 1 220 ? -6.371 8.109 -1.521 1 95.19 220 GLN B O 1
ATOM 4598 N N . GLY B 1 221 ? -4.637 7.605 -2.82 1 97.06 221 GLY B N 1
ATOM 4599 C CA . GLY B 1 221 ? -4.07 6.676 -1.857 1 97.06 221 GLY B CA 1
ATOM 4600 C C . GLY B 1 221 ? -3.41 7.367 -0.678 1 97.06 221 GLY B C 1
ATOM 4601 O O . GLY B 1 221 ? -3.068 6.723 0.315 1 97.06 221 GLY B O 1
ATOM 4602 N N . LEU B 1 222 ? -3.264 8.656 -0.814 1 96.19 222 LEU B N 1
ATOM 4603 C CA . LEU B 1 222 ? -2.635 9.438 0.243 1 96.19 222 LEU B CA 1
ATOM 4604 C C . LEU B 1 222 ? -3.578 10.523 0.754 1 96.19 222 LEU B C 1
ATOM 4606 O O . LEU B 1 222 ? -3.131 11.57 1.23 1 96.19 222 LEU B O 1
ATOM 4610 N N . ASP B 1 223 ? -4.828 10.273 0.586 1 94.88 223 ASP B N 1
ATOM 4611 C CA . ASP B 1 223 ? -5.805 11.25 1.061 1 94.88 223 ASP B CA 1
ATOM 4612 C C . ASP B 1 223 ? -5.832 11.305 2.586 1 94.88 223 ASP B C 1
ATOM 4614 O O . ASP B 1 223 ? -5.031 10.641 3.25 1 94.88 223 ASP B O 1
ATOM 4618 N N . ASN B 1 224 ? -6.664 12.086 3.16 1 94.06 224 ASN B N 1
ATOM 4619 C CA . ASN B 1 224 ? -6.672 12.328 4.598 1 94.06 224 ASN B CA 1
ATOM 4620 C C . ASN B 1 224 ? -6.922 11.047 5.383 1 94.06 224 ASN B C 1
ATOM 4622 O O . ASN B 1 224 ? -6.277 10.805 6.406 1 94.06 224 ASN B O 1
ATOM 4626 N N . ASP B 1 225 ? -7.867 10.219 4.91 1 94.44 225 ASP B N 1
ATOM 4627 C CA . ASP B 1 225 ? -8.164 8.969 5.594 1 94.44 225 ASP B CA 1
ATOM 4628 C C . ASP B 1 225 ? -6.961 8.023 5.555 1 94.44 225 ASP B C 1
ATOM 4630 O O . ASP B 1 225 ? -6.613 7.41 6.566 1 94.44 225 ASP B O 1
ATOM 4634 N N . ALA B 1 226 ? -6.406 7.957 4.43 1 96.5 226 ALA B N 1
ATOM 4635 C CA . ALA B 1 226 ? -5.23 7.105 4.266 1 96.5 226 ALA B CA 1
ATOM 4636 C C . ALA B 1 226 ? -4.066 7.609 5.109 1 96.5 226 ALA B C 1
ATOM 4638 O O . ALA B 1 226 ? -3.334 6.82 5.711 1 96.5 226 ALA B O 1
ATOM 4639 N N . SER B 1 227 ? -3.906 8.898 5.141 1 96.38 227 SER B N 1
ATOM 4640 C CA . SER B 1 227 ? -2.832 9.508 5.922 1 96.38 227 SER B CA 1
ATOM 4641 C C . SER B 1 227 ? -2.984 9.203 7.406 1 96.38 227 SER B C 1
ATOM 4643 O O . SER B 1 227 ? -2.004 8.898 8.086 1 96.38 227 SER B O 1
ATOM 4645 N N . GLU B 1 228 ? -4.172 9.32 7.855 1 96.19 228 GLU B N 1
ATOM 4646 C CA . GLU B 1 228 ? -4.43 9 9.258 1 96.19 228 GLU B CA 1
ATOM 4647 C C . GLU B 1 228 ? -4.145 7.527 9.547 1 96.19 228 GLU B C 1
ATOM 4649 O O . GLU B 1 228 ? -3.545 7.199 10.578 1 96.19 228 GLU B O 1
ATOM 4654 N N . LEU B 1 229 ? -4.613 6.672 8.703 1 97.69 229 LEU B N 1
ATOM 4655 C CA . LEU B 1 229 ? -4.355 5.25 8.875 1 97.69 229 LEU B CA 1
ATOM 4656 C C . LEU B 1 229 ? -2.855 4.965 8.867 1 97.69 229 LEU B C 1
ATOM 4658 O O . LEU B 1 229 ? -2.369 4.16 9.664 1 97.69 229 LEU B O 1
ATOM 4662 N N . TYR B 1 230 ? -2.094 5.605 7.965 1 98.25 230 TYR B N 1
ATOM 4663 C CA . TYR B 1 230 ? -0.644 5.449 7.918 1 98.25 230 TYR B CA 1
ATOM 4664 C C . TYR B 1 230 ? -0.014 5.82 9.258 1 98.25 230 TYR B C 1
ATOM 4666 O O . TYR B 1 230 ? 0.831 5.086 9.773 1 98.25 230 TYR B O 1
ATOM 4674 N N . LYS B 1 231 ? -0.444 6.941 9.758 1 96.94 231 LYS B N 1
ATOM 4675 C CA . LYS B 1 231 ? 0.077 7.395 11.047 1 96.94 231 LYS B CA 1
ATOM 4676 C C . LYS B 1 231 ? -0.168 6.359 12.133 1 96.94 231 LYS B C 1
ATOM 4678 O O . LYS B 1 231 ? 0.739 6.031 12.898 1 96.94 231 LYS B O 1
ATOM 4683 N N . GLN B 1 232 ? -1.398 5.84 12.18 1 97 232 GLN B N 1
ATOM 4684 C CA . GLN B 1 232 ? -1.744 4.848 13.188 1 97 232 GLN B CA 1
ATOM 4685 C C . GLN B 1 232 ? -0.916 3.578 13.023 1 97 232 GLN B C 1
ATOM 4687 O O . GLN B 1 232 ? -0.481 2.98 14.008 1 97 232 GLN B O 1
ATOM 4692 N N . VAL B 1 233 ? -0.713 3.18 11.844 1 98.19 233 VAL B N 1
ATOM 4693 C CA . VAL B 1 233 ? 0.076 1.989 11.547 1 98.19 233 VAL B CA 1
ATOM 4694 C C . VAL B 1 233 ? 1.514 2.191 12.023 1 98.19 233 VAL B C 1
ATOM 4696 O O . VAL B 1 233 ? 2.092 1.309 12.656 1 98.19 233 VAL B O 1
ATOM 4699 N N . MET B 1 234 ? 2.086 3.34 11.688 1 97.62 234 MET B N 1
ATOM 4700 C CA . MET B 1 234 ? 3.479 3.602 12.039 1 97.62 234 MET B CA 1
ATOM 4701 C C . MET B 1 234 ? 3.643 3.729 13.547 1 97.62 234 MET B C 1
ATOM 4703 O O . MET B 1 234 ? 4.66 3.311 14.102 1 97.62 234 MET B O 1
ATOM 4707 N N . ILE B 1 235 ? 2.658 4.316 14.211 1 96.06 235 ILE B N 1
ATOM 4708 C CA . ILE B 1 235 ? 2.689 4.398 15.664 1 96.06 235 ILE B CA 1
ATOM 4709 C C . ILE B 1 235 ? 2.625 2.994 16.266 1 96.06 235 ILE B C 1
ATOM 4711 O O . ILE B 1 235 ? 3.391 2.664 17.172 1 96.06 235 ILE B O 1
ATOM 4715 N N . LYS B 1 236 ? 1.719 2.18 15.789 1 96.62 236 LYS B N 1
ATOM 4716 C CA . LYS B 1 236 ? 1.599 0.805 16.266 1 96.62 236 LYS B CA 1
ATOM 4717 C C . LYS B 1 236 ? 2.875 0.014 16 1 96.62 236 LYS B C 1
ATOM 4719 O O . LYS B 1 236 ? 3.279 -0.822 16.812 1 96.62 236 LYS B O 1
ATOM 4724 N N . THR B 1 237 ? 3.447 0.245 14.844 1 96.44 237 THR B N 1
ATOM 4725 C CA . THR B 1 237 ? 4.715 -0.392 14.508 1 96.44 237 THR B CA 1
ATOM 4726 C C . THR B 1 237 ? 5.789 -0.027 15.523 1 96.44 237 THR B C 1
ATOM 4728 O O . THR B 1 237 ? 6.559 -0.888 15.961 1 96.44 237 THR B O 1
ATOM 4731 N N . ALA B 1 238 ? 5.867 1.244 15.859 1 95.19 238 ALA B N 1
ATOM 4732 C CA . ALA B 1 238 ? 6.824 1.7 16.859 1 95.19 238 ALA B CA 1
ATOM 4733 C C . ALA B 1 238 ? 6.562 1.035 18.203 1 95.19 238 ALA B C 1
ATOM 4735 O O . ALA B 1 238 ? 7.5 0.635 18.906 1 95.19 238 ALA B O 1
ATOM 4736 N N . TRP B 1 239 ? 5.301 0.912 18.609 1 94.44 239 TRP B N 1
ATOM 4737 C CA . TRP B 1 239 ? 4.91 0.25 19.844 1 94.44 239 TRP B CA 1
ATOM 4738 C C . TRP B 1 239 ? 5.371 -1.204 19.859 1 94.44 239 TRP B C 1
ATOM 4740 O O . TRP B 1 239 ? 5.965 -1.667 20.844 1 94.44 239 TRP B O 1
ATOM 4750 N N . LEU B 1 240 ? 5.137 -1.901 18.75 1 94.62 240 LEU B N 1
ATOM 4751 C CA . LEU B 1 240 ? 5.473 -3.316 18.656 1 94.62 240 LEU B CA 1
ATOM 4752 C C . LEU B 1 240 ? 6.98 -3.525 18.734 1 94.62 240 LEU B C 1
ATOM 4754 O O . LEU B 1 240 ? 7.441 -4.551 19.234 1 94.62 240 LEU B O 1
ATOM 4758 N N . ALA B 1 241 ? 7.707 -2.598 18.266 1 92.38 241 ALA B N 1
ATOM 4759 C CA . ALA B 1 241 ? 9.164 -2.691 18.312 1 92.38 241 ALA B CA 1
ATOM 4760 C C . ALA B 1 241 ? 9.688 -2.467 19.734 1 92.38 241 ALA B C 1
ATOM 4762 O O . ALA B 1 241 ? 10.758 -2.963 20.094 1 92.38 241 ALA B O 1
ATOM 4763 N N . GLU B 1 242 ? 8.938 -1.757 20.625 1 90.81 242 GLU B N 1
ATOM 4764 C CA . GLU B 1 242 ? 9.445 -1.335 21.938 1 90.81 242 GLU B CA 1
ATOM 4765 C C . GLU B 1 242 ? 8.695 -2.027 23.062 1 90.81 242 GLU B C 1
ATOM 4767 O O . GLU B 1 242 ? 9.086 -1.933 24.234 1 90.81 242 GLU B O 1
ATOM 4772 N N . LYS B 1 243 ? 7.68 -2.689 22.781 1 88.56 243 LYS B N 1
ATOM 4773 C CA . LYS B 1 243 ? 6.773 -3.205 23.812 1 88.56 243 LYS B CA 1
ATOM 4774 C C . LYS B 1 243 ? 7.5 -4.16 24.75 1 88.56 243 LYS B C 1
ATOM 4776 O O . LYS B 1 243 ? 7.172 -4.238 25.938 1 88.56 243 LYS B O 1
ATOM 4781 N N . ASP B 1 244 ? 8.5 -4.879 24.219 1 85.25 244 ASP B N 1
ATOM 4782 C CA . ASP B 1 244 ? 9.164 -5.871 25.047 1 85.25 244 ASP B CA 1
ATOM 4783 C C . ASP B 1 244 ? 10.43 -5.293 25.688 1 85.25 244 ASP B C 1
ATOM 4785 O O . ASP B 1 244 ? 11.148 -5.992 26.406 1 85.25 244 ASP B O 1
ATOM 4789 N N . LEU B 1 245 ? 10.703 -4.027 25.422 1 83.12 245 LEU B N 1
ATOM 4790 C CA . LEU B 1 245 ? 11.844 -3.373 26.062 1 83.12 245 LEU B CA 1
ATOM 4791 C C . LEU B 1 245 ? 11.508 -2.941 27.484 1 83.12 245 LEU B C 1
ATOM 4793 O O . LEU B 1 245 ? 10.352 -2.641 27.781 1 83.12 245 LEU B O 1
ATOM 4797 N N . PRO B 1 246 ? 12.398 -3.123 28.375 1 77.81 246 PRO B N 1
ATOM 4798 C CA . PRO B 1 246 ? 12.117 -2.742 29.75 1 77.81 246 PRO B CA 1
ATOM 4799 C C . PRO B 1 246 ? 11.727 -1.273 29.891 1 77.81 246 PRO B C 1
ATOM 4801 O O . PRO B 1 246 ? 12.227 -0.424 29.156 1 77.81 246 PRO B O 1
ATOM 4804 N N . GLU B 1 247 ? 10.688 -1.018 30.562 1 70.75 247 GLU B N 1
ATOM 4805 C CA . GLU B 1 247 ? 10.227 0.349 30.781 1 70.75 247 GLU B CA 1
ATOM 4806 C C . GLU B 1 247 ? 11.312 1.194 31.438 1 70.75 247 GLU B C 1
ATOM 4808 O O . GLU B 1 247 ? 12.031 0.714 32.312 1 70.75 247 GLU B O 1
ATOM 4813 N N . PRO B 1 248 ? 11.742 2.246 30.797 1 63.34 248 PRO B N 1
ATOM 4814 C CA . PRO B 1 248 ? 12.727 3.078 31.5 1 63.34 248 PRO B CA 1
ATOM 4815 C C . PRO B 1 248 ? 12.359 3.326 32.969 1 63.34 248 PRO B C 1
ATOM 4817 O O . PRO B 1 248 ? 11.18 3.424 33.312 1 63.34 248 PRO B O 1
ATOM 4820 N N . GLU B 1 249 ? 13.078 2.785 33.781 1 56.19 249 GLU B N 1
ATOM 4821 C CA . GLU B 1 249 ? 12.906 3.016 35.219 1 56.19 249 GLU B CA 1
ATOM 4822 C C . GLU B 1 249 ? 12.531 4.469 35.5 1 56.19 249 GLU B C 1
ATOM 4824 O O . GLU B 1 249 ? 13.141 5.391 34.938 1 56.19 249 GLU B O 1
ATOM 4829 N N . GLU B 1 250 ? 11.391 4.707 35.562 1 53.06 250 GLU B N 1
ATOM 4830 C CA . GLU B 1 250 ? 11.094 6.031 36.094 1 53.06 250 GLU B CA 1
ATOM 4831 C C . GLU B 1 250 ? 12.164 6.477 37.094 1 53.06 250 GLU B C 1
ATOM 4833 O O . GLU B 1 250 ? 12.438 5.781 38.062 1 53.06 250 GLU B O 1
ATOM 4838 N N . ASP B 1 251 ? 13.305 6.941 36.656 1 45.94 251 ASP B N 1
ATOM 4839 C CA . ASP B 1 251 ? 14.078 7.59 37.719 1 45.94 251 ASP B CA 1
ATOM 4840 C C . ASP B 1 251 ? 13.164 8.32 38.719 1 45.94 251 ASP B C 1
ATOM 4842 O O . ASP B 1 251 ? 12.625 9.383 38.375 1 45.94 251 ASP B O 1
ATOM 4846 N N . VAL B 1 252 ? 12.43 7.664 39.438 1 43.69 252 VAL B N 1
ATOM 4847 C CA . VAL B 1 252 ? 11.969 8.281 40.688 1 43.69 252 VAL B CA 1
ATOM 4848 C C . VAL B 1 252 ? 13.133 8.977 41.375 1 43.69 252 VAL B C 1
ATOM 4850 O O . VAL B 1 252 ? 14.031 8.312 41.906 1 43.69 252 VAL B O 1
ATOM 4853 N N . GLU B 1 253 ? 13.82 9.938 40.75 1 39.03 253 GLU B N 1
ATOM 4854 C CA . GLU B 1 253 ? 14.547 10.781 41.688 1 39.03 253 GLU B CA 1
ATOM 4855 C C . GLU B 1 253 ? 13.82 10.859 43.031 1 39.03 253 GLU B C 1
ATOM 4857 O O . GLU B 1 253 ? 12.664 11.297 43.094 1 39.03 253 GLU B O 1
ATOM 4862 N N . ASP B 1 254 ? 14.055 9.961 43.844 1 37.5 254 ASP B N 1
ATOM 4863 C CA . ASP B 1 254 ? 13.852 10.203 45.281 1 37.5 254 ASP B CA 1
ATOM 4864 C C . ASP B 1 254 ? 14.266 11.617 45.656 1 37.5 254 ASP B C 1
ATOM 4866 O O . ASP B 1 254 ? 15.453 11.906 45.781 1 37.5 254 ASP B O 1
ATOM 4870 N N . VAL B 1 255 ? 13.688 12.68 45.062 1 35 255 VAL B N 1
ATOM 4871 C CA . VAL B 1 255 ? 13.805 13.961 45.75 1 35 255 VAL B CA 1
ATOM 4872 C C . VAL B 1 255 ? 13.734 13.742 47.25 1 35 255 VAL B C 1
ATOM 4874 O O . VAL B 1 255 ? 12.703 13.305 47.781 1 35 255 VAL B O 1
ATOM 4877 N N . ASP B 1 256 ? 14.711 13.312 47.812 1 33.69 256 ASP B N 1
ATOM 4878 C CA . ASP B 1 256 ? 14.898 13.484 49.25 1 33.69 256 ASP B CA 1
ATOM 4879 C C . ASP B 1 256 ? 14.211 14.75 49.75 1 33.69 256 ASP B C 1
ATOM 4881 O O . ASP B 1 256 ? 14.352 15.82 49.125 1 33.69 256 ASP B O 1
ATOM 4885 N N . ASP B 1 257 ? 13.055 14.562 50.438 1 33.12 257 ASP B N 1
ATOM 4886 C CA . ASP B 1 257 ? 12.32 15.516 51.25 1 33.12 257 ASP B CA 1
ATOM 4887 C C . ASP B 1 257 ? 13.273 16.453 52 1 33.12 257 ASP B C 1
ATOM 4889 O O . ASP B 1 257 ? 13.727 16.125 53.094 1 33.12 257 ASP B O 1
ATOM 4893 N N . ILE B 1 258 ? 14.234 16.953 51.344 1 30.55 258 ILE B N 1
ATOM 4894 C CA . ILE B 1 258 ? 14.961 17.953 52.125 1 30.55 258 ILE B CA 1
ATOM 4895 C C . ILE B 1 258 ? 13.992 19.047 52.594 1 30.55 258 ILE B C 1
ATOM 4897 O O . ILE B 1 258 ? 14.305 20.234 52.5 1 30.55 258 ILE B O 1
ATOM 4901 N N . TYR B 1 259 ? 12.609 19.016 52.219 1 27.16 259 TYR B N 1
ATOM 4902 C CA . TYR B 1 259 ? 11.836 20.031 52.938 1 27.16 259 TYR B CA 1
ATOM 4903 C C . TYR B 1 259 ? 11.984 19.844 54.438 1 27.16 259 TYR B C 1
ATOM 4905 O O . TYR B 1 259 ? 11.672 18.766 54.969 1 27.16 259 TYR B O 1
ATOM 4913 N N . GLY B 1 260 ? 12.938 20.359 55.062 1 25.58 260 GLY B N 1
ATOM 4914 C CA . GLY B 1 260 ? 12.891 20.75 56.438 1 25.58 260 GLY B CA 1
ATOM 4915 C C . GLY B 1 260 ? 11.508 21.188 56.906 1 25.58 260 GLY B C 1
ATOM 4916 O O . GLY B 1 260 ? 10.688 21.609 56.094 1 25.58 260 GLY B O 1
ATOM 4917 N N . SER B 1 261 ? 10.906 20.656 57.969 1 25.22 261 SER B N 1
ATOM 4918 C CA . SER B 1 261 ? 9.695 20.906 58.75 1 25.22 261 SER B CA 1
ATOM 4919 C C . SER B 1 261 ? 9.43 22.406 58.875 1 25.22 261 SER B C 1
ATOM 4921 O O . SER B 1 261 ? 9.672 23 59.938 1 25.22 261 SER B O 1
ATOM 4923 N N . VAL B 1 262 ? 9.711 23.297 57.938 1 24.48 262 VAL B N 1
ATOM 4924 C CA . VAL B 1 262 ? 9.234 24.562 58.469 1 24.48 262 VAL B CA 1
ATOM 4925 C C . VAL B 1 262 ? 7.715 24.531 58.625 1 24.48 262 VAL B C 1
ATOM 4927 O O . VAL B 1 262 ? 6.996 24.172 57.688 1 24.48 262 VAL B O 1
ATOM 4930 N N . ALA B 1 263 ? 7.152 24.516 59.875 1 25.48 263 ALA B N 1
ATOM 4931 C CA . ALA B 1 263 ? 5.863 24.656 60.531 1 25.48 263 ALA B CA 1
ATOM 4932 C C . ALA B 1 263 ? 5.07 25.828 59.969 1 25.48 263 ALA B C 1
ATOM 4934 O O . ALA B 1 263 ? 4.91 26.859 60.594 1 25.48 263 ALA B O 1
ATOM 4935 N N . VAL B 1 264 ? 5.199 26.219 58.656 1 22.95 264 VAL B N 1
ATOM 4936 C CA . VAL B 1 264 ? 4.398 27.422 58.5 1 22.95 264 VAL B CA 1
ATOM 4937 C C . VAL B 1 264 ? 2.92 27.094 58.688 1 22.95 264 VAL B C 1
ATOM 4939 O O . VAL B 1 264 ? 2.4 26.188 58.031 1 22.95 264 VAL B O 1
ATOM 4942 N N . GLY B 1 265 ? 2.219 27.547 59.75 1 21.73 265 GLY B N 1
ATOM 4943 C CA . GLY B 1 265 ? 0.872 27.656 60.281 1 21.73 265 GLY B CA 1
ATOM 4944 C C . GLY B 1 265 ? -0.118 28.25 59.312 1 21.73 265 GLY B C 1
ATOM 4945 O O . GLY B 1 265 ? -1.205 28.688 59.688 1 21.73 265 GLY B O 1
ATOM 4946 N N . GLY B 1 266 ? 0.16 28.375 57.969 1 22.02 266 GLY B N 1
ATOM 4947 C CA . GLY B 1 266 ? -0.741 29.344 57.344 1 22.02 266 GLY B CA 1
ATOM 4948 C C . GLY B 1 266 ? -2.17 28.859 57.25 1 22.02 266 GLY B C 1
ATOM 4949 O O . GLY B 1 266 ? -2.424 27.656 57.344 1 22.02 266 GLY B O 1
ATOM 4950 N N . PRO B 1 267 ? -3.195 29.812 57.281 1 23.77 267 PRO B N 1
ATOM 4951 C CA . PRO B 1 267 ? -4.645 29.734 57.469 1 23.77 267 PRO B CA 1
ATOM 4952 C C . PRO B 1 267 ? -5.348 29.031 56.312 1 23.77 267 PRO B C 1
ATOM 4954 O O . PRO B 1 267 ? -4.812 29 55.188 1 23.77 267 PRO B O 1
ATOM 4957 N N . SER B 1 268 ? -6.32 28.141 56.531 1 21.66 268 SER B N 1
ATOM 4958 C CA . SER B 1 268 ? -7.262 27.25 55.844 1 21.66 268 SER B CA 1
ATOM 4959 C C . SER B 1 268 ? -8.18 28.047 54.906 1 21.66 268 SER B C 1
ATOM 4961 O O . SER B 1 268 ? -9.094 28.734 55.375 1 21.66 268 SER B O 1
ATOM 4963 N N . ALA B 1 269 ? -7.633 28.688 53.75 1 23.22 269 ALA B N 1
ATOM 4964 C CA . ALA B 1 269 ? -8.5 29.547 52.969 1 23.22 269 ALA B CA 1
ATOM 4965 C C . ALA B 1 269 ? -9.734 28.781 52.469 1 23.22 269 ALA B C 1
ATOM 4967 O O . ALA B 1 269 ? -9.656 27.594 52.156 1 23.22 269 ALA B O 1
ATOM 4968 N N . PRO B 1 270 ? -10.984 29.422 52.531 1 22.08 270 PRO B N 1
ATOM 4969 C CA . PRO B 1 270 ? -12.359 28.938 52.438 1 22.08 270 PRO B CA 1
ATOM 4970 C C . PRO B 1 270 ? -12.719 28.484 51.031 1 22.08 270 PRO B C 1
ATOM 4972 O O . PRO B 1 270 ? -12.086 28.906 50.062 1 22.08 270 PRO B O 1
ATOM 4975 N N . SER B 1 271 ? -13.398 27.312 50.812 1 21.45 271 SER B N 1
ATOM 4976 C CA . SER B 1 271 ? -13.922 26.469 49.75 1 21.45 271 SER B CA 1
ATOM 4977 C C . SER B 1 271 ? -14.969 27.219 48.938 1 21.45 271 SER B C 1
ATOM 4979 O O . SER B 1 271 ? -16.094 27.406 49.375 1 21.45 271 SER B O 1
ATOM 4981 N N . TRP B 1 272 ? -14.562 28.375 48.156 1 20.42 272 TRP B N 1
ATOM 4982 C CA . TRP B 1 272 ? -15.516 29.203 47.438 1 20.42 272 TRP B CA 1
ATOM 4983 C C . TRP B 1 272 ? -16.297 28.391 46.438 1 20.42 272 TRP B C 1
ATOM 4985 O O . TRP B 1 272 ? -15.781 28.031 45.375 1 20.42 272 TRP B O 1
ATOM 4995 N N . THR B 1 273 ? -17.234 27.484 46.875 1 21.17 273 THR B N 1
ATOM 4996 C CA . THR B 1 273 ? -18.141 26.594 46.156 1 21.17 273 THR B CA 1
ATOM 4997 C C . THR B 1 273 ? -18.922 27.359 45.094 1 21.17 273 THR B C 1
ATOM 4999 O O . THR B 1 273 ? -19.141 26.844 44 1 21.17 273 THR B O 1
ATOM 5002 N N . ASP B 1 274 ? -19.859 28.328 45.375 1 21.47 274 ASP B N 1
ATOM 5003 C CA . ASP B 1 274 ? -21.266 28.281 44.969 1 21.47 274 ASP B CA 1
ATOM 5004 C C . ASP B 1 274 ? -21.5 29.109 43.719 1 21.47 274 ASP B C 1
ATOM 5006 O O . ASP B 1 274 ? -22.641 29.469 43.406 1 21.47 274 ASP B O 1
ATOM 5010 N N . LEU B 1 275 ? -20.547 29.922 43.156 1 21.61 275 LEU B N 1
ATOM 5011 C CA . LEU B 1 275 ? -21.203 31.047 42.5 1 21.61 275 LEU B CA 1
ATOM 5012 C C . LEU B 1 275 ? -21.922 30.594 41.25 1 21.61 275 LEU B C 1
ATOM 5014 O O . LEU B 1 275 ? -21.391 29.781 40.5 1 21.61 275 LEU B O 1
ATOM 5018 N N . PRO B 1 276 ? -23.234 31.078 40.938 1 23.59 276 PRO B N 1
ATOM 5019 C CA . PRO B 1 276 ? -24.344 30.719 40.031 1 23.59 276 PRO B CA 1
ATOM 5020 C C . PRO B 1 276 ? -24.047 31.062 38.562 1 23.59 276 PRO B C 1
ATOM 5022 O O . PRO B 1 276 ? -23.25 31.953 38.281 1 23.59 276 PRO B O 1
ATOM 5025 N N . PRO B 1 277 ? -24.219 30.188 37.625 1 23 277 PRO B N 1
ATOM 5026 C CA . PRO B 1 277 ? -23.859 30.156 36.219 1 23 277 PRO B CA 1
ATOM 5027 C C . PRO B 1 277 ? -24.562 31.234 35.406 1 23 277 PRO B C 1
ATOM 5029 O O . PRO B 1 277 ? -25.797 31.266 35.312 1 23 277 PRO B O 1
ATOM 5032 N N . PRO B 1 278 ? -24.094 32.594 35.5 1 19.91 278 PRO B N 1
ATOM 5033 C CA . PRO B 1 278 ? -24.875 33.688 34.938 1 19.91 278 PRO B CA 1
ATOM 5034 C C . PRO B 1 278 ? -25.297 33.438 33.5 1 19.91 278 PRO B C 1
ATOM 5036 O O . PRO B 1 278 ? -24.672 32.625 32.781 1 19.91 278 PRO B O 1
ATOM 5039 N N . SER B 1 279 ? -26.531 33.969 33.031 1 20.98 279 SER B N 1
ATOM 5040 C CA . SER B 1 279 ? -27.578 34.031 32 1 20.98 279 SER B CA 1
ATOM 5041 C C . SER B 1 279 ? -27.094 34.781 30.75 1 20.98 279 SER B C 1
ATOM 5043 O O . SER B 1 279 ? -26.938 36 30.781 1 20.98 279 SER B O 1
ATOM 5045 N N . LEU B 1 280 ? -26.062 34.344 30.078 1 19.47 280 LEU B N 1
ATOM 5046 C CA . LEU B 1 280 ? -25.438 35.031 28.938 1 19.47 280 LEU B CA 1
ATOM 5047 C C . LEU B 1 280 ? -26.484 35.406 27.891 1 19.47 280 LEU B C 1
ATOM 5049 O O . LEU B 1 280 ? -27 34.531 27.188 1 19.47 280 LEU B O 1
ATOM 5053 N N . PHE B 1 281 ? -27.281 36.469 28.156 1 19.77 281 PHE B N 1
ATOM 5054 C CA . PHE B 1 281 ? -28.438 36.906 27.391 1 19.77 281 PHE B CA 1
ATOM 5055 C C . PHE B 1 281 ? -28.062 37.156 25.938 1 19.77 281 PHE B C 1
ATOM 5057 O O . PHE B 1 281 ? -26.891 37.25 25.594 1 19.77 281 PHE B O 1
ATOM 5064 N N . GLY B 1 282 ? -28.906 38.125 25.203 1 19.55 282 GLY B N 1
ATOM 5065 C CA . GLY B 1 282 ? -29.766 38.281 24.047 1 19.55 282 GLY B CA 1
ATOM 5066 C C . GLY B 1 282 ? -29.109 39.031 22.906 1 19.55 282 GLY B C 1
ATOM 5067 O O . GLY B 1 282 ? -28.922 40.25 22.969 1 19.55 282 GLY B O 1
ATOM 5068 N N . LYS B 1 283 ? -28.031 38.625 22.375 1 20.17 283 LYS B N 1
ATOM 5069 C CA . LYS B 1 283 ? -27.281 39.438 21.422 1 20.17 283 LYS B CA 1
ATOM 5070 C C . LYS B 1 283 ? -28.156 39.812 20.219 1 20.17 283 LYS B C 1
ATOM 5072 O O . LYS B 1 283 ? -28.609 38.969 19.469 1 20.17 283 LYS B O 1
ATOM 5077 N N . GLU B 1 284 ? -28.844 41 20.281 1 19.22 284 GLU B N 1
ATOM 5078 C CA . GLU B 1 284 ? -29.75 41.469 19.234 1 19.22 284 GLU B CA 1
ATOM 5079 C C . GLU B 1 284 ? -28.984 41.781 17.953 1 19.22 284 GLU B C 1
ATOM 5081 O O . GLU B 1 284 ? -27.969 42.5 17.969 1 19.22 284 GLU B O 1
ATOM 5086 N N . ASP B 1 285 ? -29.078 41.062 16.859 1 19.06 285 ASP B N 1
ATOM 5087 C CA . ASP B 1 285 ? -28.516 40.938 15.508 1 19.06 285 ASP B CA 1
ATOM 5088 C C . ASP B 1 285 ? -28.828 42.188 14.68 1 19.06 285 ASP B C 1
ATOM 5090 O O . ASP B 1 285 ? -29.984 42.5 14.445 1 19.06 285 ASP B O 1
ATOM 5094 N N . GLU B 1 286 ? -28.109 43.344 14.906 1 19.09 286 GLU B N 1
ATOM 5095 C CA . GLU B 1 286 ? -28.422 44.562 14.156 1 19.09 286 GLU B CA 1
ATOM 5096 C C . GLU B 1 286 ? -28.375 44.281 12.648 1 19.09 286 GLU B C 1
ATOM 5098 O O . GLU B 1 286 ? -27.625 43.438 12.18 1 19.09 286 GLU B O 1
ATOM 5103 N N . PRO B 1 287 ? -29.062 45.219 11.758 1 19.03 287 PRO B N 1
ATOM 5104 C CA . PRO B 1 287 ? -29.703 45.156 10.438 1 19.03 287 PRO B CA 1
ATOM 5105 C C . PRO B 1 287 ? -28.719 45.375 9.289 1 19.03 287 PRO B C 1
ATOM 5107 O O . PRO B 1 287 ? -27.781 46.156 9.43 1 19.03 287 PRO B O 1
ATOM 5110 N N . PHE B 1 288 ? -28.391 44.562 8.258 1 17.97 288 PHE B N 1
ATOM 5111 C CA . PHE B 1 288 ? -27.516 44.375 7.105 1 17.97 288 PHE B CA 1
ATOM 5112 C C . PHE B 1 288 ? -27.891 45.312 5.98 1 17.97 288 PHE B C 1
ATOM 5114 O O . PHE B 1 288 ? -27.344 45.25 4.879 1 17.97 288 PHE B O 1
ATOM 5121 N N . THR B 1 289 ? -28.516 46.531 6.117 1 16.78 289 THR B N 1
ATOM 5122 C CA . THR B 1 289 ? -29.188 46.812 4.848 1 16.78 289 THR B CA 1
ATOM 5123 C C . THR B 1 289 ? -28.172 47.094 3.748 1 16.78 289 THR B C 1
ATOM 5125 O O . THR B 1 289 ? -27.031 47.5 4.035 1 16.78 289 THR B O 1
ATOM 5128 N N . THR B 1 290 ? -28.609 47.344 2.281 1 16.77 290 THR B N 1
ATOM 5129 C CA . THR B 1 290 ? -28.5 46.969 0.872 1 16.77 290 THR B CA 1
ATOM 5130 C C . THR B 1 290 ? -27.75 48.062 0.098 1 16.77 290 THR B C 1
ATOM 5132 O O . THR B 1 290 ? -26.922 47.75 -0.758 1 16.77 290 THR B O 1
ATOM 5135 N N . SER B 1 291 ? -27.781 49.531 0.166 1 16.22 291 SER B N 1
ATOM 5136 C CA . SER B 1 291 ? -28.281 50.125 -1.082 1 16.22 291 SER B CA 1
ATOM 5137 C C . SER B 1 291 ? -27.141 50.312 -2.074 1 16.22 291 SER B C 1
ATOM 5139 O O . SER B 1 291 ? -25.969 50.344 -1.689 1 16.22 291 SER B O 1
ATOM 5141 N N . PRO B 1 292 ? -27.359 51.25 -3.32 1 17.33 292 PRO B N 1
ATOM 5142 C CA . PRO B 1 292 ? -27.328 51.25 -4.785 1 17.33 292 PRO B CA 1
ATOM 5143 C C . PRO B 1 292 ? -26.172 52.062 -5.363 1 17.33 292 PRO B C 1
ATOM 5145 O O . PRO B 1 292 ? -25.969 52.062 -6.578 1 17.33 292 PRO B O 1
ATOM 5148 N N . ARG B 1 293 ? -25.125 52.562 -4.711 1 16.22 293 ARG B N 1
ATOM 5149 C CA . ARG B 1 293 ? -24.828 53.875 -5.289 1 16.22 293 ARG B CA 1
ATOM 5150 C C . ARG B 1 293 ? -24.125 53.719 -6.633 1 16.22 293 ARG B C 1
ATOM 5152 O O . ARG B 1 293 ? -23.062 53.094 -6.723 1 16.22 293 ARG B O 1
ATOM 5159 N N . VAL B 1 294 ? -24.656 54.188 -7.77 1 16.48 294 VAL B N 1
ATOM 5160 C CA . VAL B 1 294 ? -24.562 54.031 -9.219 1 16.48 294 VAL B CA 1
ATOM 5161 C C . VAL B 1 294 ? -23.469 54.938 -9.766 1 16.48 294 VAL B C 1
ATOM 5163 O O . VAL B 1 294 ? -22.938 54.719 -10.852 1 16.48 294 VAL B O 1
ATOM 5166 N N . SER B 1 295 ? -22.625 55.844 -9.156 1 15.99 295 SER B N 1
ATOM 5167 C CA . SER B 1 295 ? -22.562 57 -10.062 1 15.99 295 SER B CA 1
ATOM 5168 C C . SER B 1 295 ? -21.578 56.75 -11.195 1 15.99 295 SER B C 1
ATOM 5170 O O . SER B 1 295 ? -20.484 56.219 -10.969 1 15.99 295 SER B O 1
ATOM 5172 N N . PRO B 1 296 ? -21.859 57.188 -12.453 1 16.06 296 PRO B N 1
ATOM 5173 C CA . PRO B 1 296 ? -21.469 56.844 -13.82 1 16.06 296 PRO B CA 1
ATOM 5174 C C . PRO B 1 296 ? -20.203 57.562 -14.281 1 16.06 296 PRO B C 1
ATOM 5176 O O . PRO B 1 296 ? -19.422 57 -15.055 1 16.06 296 PRO B O 1
ATOM 5179 N N . ARG B 1 297 ? -19.734 58.781 -13.836 1 16.17 297 ARG B N 1
ATOM 5180 C CA . ARG B 1 297 ? -19.672 59.688 -14.977 1 16.17 297 ARG B CA 1
ATOM 5181 C C . ARG B 1 297 ? -18.375 59.5 -15.758 1 16.17 297 ARG B C 1
ATOM 5183 O O . ARG B 1 297 ? -17.312 59.375 -15.172 1 16.17 297 ARG B O 1
ATOM 5190 N N . LYS B 1 298 ? -18.375 59.781 -17.094 1 16.22 298 LYS B N 1
ATOM 5191 C CA . LYS B 1 298 ? -17.828 59.406 -18.406 1 16.22 298 LYS B CA 1
ATOM 5192 C C . LYS B 1 298 ? -16.562 60.156 -18.719 1 16.22 298 LYS B C 1
ATOM 5194 O O . LYS B 1 298 ? -15.547 59.562 -19.109 1 16.22 298 LYS B O 1
ATOM 5199 N N . THR B 1 299 ? -16.484 61.562 -18.812 1 15.11 299 THR B N 1
ATOM 5200 C CA . THR B 1 299 ? -16.359 61.875 -20.234 1 15.11 299 THR B CA 1
ATOM 5201 C C . THR B 1 299 ? -14.883 62 -20.625 1 15.11 299 THR B C 1
ATOM 5203 O O . THR B 1 299 ? -14.453 61.375 -21.609 1 15.11 299 THR B O 1
ATOM 5206 N N . PRO B 1 300 ? -14.234 63.344 -20.953 1 15.89 300 PRO B N 1
ATOM 5207 C CA . PRO B 1 300 ? -13.906 63.781 -22.312 1 15.89 300 PRO B CA 1
ATOM 5208 C C . PRO B 1 300 ? -12.406 63.75 -22.594 1 15.89 300 PRO B C 1
ATOM 5210 O O . PRO B 1 300 ? -11.594 63.844 -21.672 1 15.89 300 PRO B O 1
ATOM 5213 N N . VAL B 1 301 ? -11.945 63.594 -23.828 1 16.27 301 VAL B N 1
ATOM 5214 C CA . VAL B 1 301 ? -10.898 63.094 -24.734 1 16.27 301 VAL B CA 1
ATOM 5215 C C . VAL B 1 301 ? -9.906 64.25 -25.016 1 16.27 301 VAL B C 1
ATOM 5217 O O . VAL B 1 301 ? -8.859 64 -25.625 1 16.27 301 VAL B O 1
ATOM 5220 N N . THR B 1 302 ? -9.875 65.438 -24.406 1 15.76 302 THR B N 1
ATOM 5221 C CA . THR B 1 302 ? -9.586 66.375 -25.484 1 15.76 302 THR B CA 1
ATOM 5222 C C . THR B 1 302 ? -8.117 66.312 -25.891 1 15.76 302 THR B C 1
ATOM 5224 O O . THR B 1 302 ? -7.266 65.938 -25.094 1 15.76 302 THR B O 1
ATOM 5227 N N . SER B 1 303 ? -7.648 66.938 -27.109 1 15.59 303 SER B N 1
ATOM 5228 C CA . SER B 1 303 ? -6.891 66.812 -28.344 1 15.59 303 SER B CA 1
ATOM 5229 C C . SER B 1 303 ? -5.504 67.438 -28.219 1 15.59 303 SER B C 1
ATOM 5231 O O . SER B 1 303 ? -4.535 66.938 -28.781 1 15.59 303 SER B O 1
ATOM 5233 N N . PRO B 1 304 ? -5.191 68.688 -27.609 1 16.12 304 PRO B N 1
ATOM 5234 C CA . PRO B 1 304 ? -4.676 69.562 -28.672 1 16.12 304 PRO B CA 1
ATOM 5235 C C . PRO B 1 304 ? -3.211 69.25 -29 1 16.12 304 PRO B C 1
ATOM 5237 O O . PRO B 1 304 ? -2.518 68.625 -28.234 1 16.12 304 PRO B O 1
ATOM 5240 N N . ALA B 1 305 ? -2.5 70.375 -29.688 1 17.16 305 ALA B N 1
ATOM 5241 C CA . ALA B 1 305 ? -1.802 70.75 -30.922 1 17.16 305 ALA B CA 1
ATOM 5242 C C . ALA B 1 305 ? -0.3 70.875 -30.688 1 17.16 305 ALA B C 1
ATOM 5244 O O . ALA B 1 305 ? 0.139 71.125 -29.562 1 17.16 305 ALA B O 1
ATOM 5245 N N . LYS B 1 306 ? 0.464 70.812 -31.688 1 17.34 306 LYS B N 1
ATOM 5246 C CA . LYS B 1 306 ? 1.756 70.375 -32.25 1 17.34 306 LYS B CA 1
ATOM 5247 C C . LYS B 1 306 ? 2.74 71.562 -32.219 1 17.34 306 LYS B C 1
ATOM 5249 O O . LYS B 1 306 ? 3.822 71.5 -32.812 1 17.34 306 LYS B O 1
ATOM 5254 N N . SER B 1 307 ? 2.697 72.5 -31.328 1 15.22 307 SER B N 1
ATOM 5255 C CA . SER B 1 307 ? 3.291 73.688 -31.984 1 15.22 307 SER B CA 1
ATOM 5256 C C . SER B 1 307 ? 4.773 73.438 -32.25 1 15.22 307 SER B C 1
ATOM 5258 O O . SER B 1 307 ? 5.395 72.562 -31.688 1 15.22 307 SER B O 1
ATOM 5260 N N . SER B 1 308 ? 5.535 74.625 -32.594 1 16.05 308 SER B N 1
ATOM 5261 C CA . SER B 1 308 ? 6.328 75.125 -33.719 1 16.05 308 SER B CA 1
ATOM 5262 C C . SER B 1 308 ? 7.82 75.062 -33.406 1 16.05 308 SER B C 1
ATOM 5264 O O . SER B 1 308 ? 8.602 74.688 -34.281 1 16.05 308 SER B O 1
ATOM 5266 N N . GLY B 1 309 ? 8.461 75.562 -32.375 1 16.39 309 GLY B N 1
ATOM 5267 C CA . GLY B 1 309 ? 9.414 76.625 -32.719 1 16.39 309 GLY B CA 1
ATOM 5268 C C . GLY B 1 309 ? 10.805 76.062 -33.031 1 16.39 309 GLY B C 1
ATOM 5269 O O . GLY B 1 309 ? 11.18 75 -32.562 1 16.39 309 GLY B O 1
ATOM 5270 N N . MET B 1 310 ? 11.617 76.688 -33.969 1 17.8 310 MET B N 1
ATOM 5271 C CA . MET B 1 310 ? 12.641 76.438 -34.969 1 17.8 310 MET B CA 1
ATOM 5272 C C . MET B 1 310 ? 14.039 76.562 -34.375 1 17.8 310 MET B C 1
ATOM 5274 O O . MET B 1 310 ? 15.031 76.25 -35.031 1 17.8 310 MET B O 1
ATOM 5278 N N . SER B 1 311 ? 14.297 76.875 -33.125 1 18.25 311 SER B N 1
ATOM 5279 C CA . SER B 1 311 ? 15.453 77.75 -33.156 1 18.25 311 SER B CA 1
ATOM 5280 C C . SER B 1 311 ? 16.734 77 -33.438 1 18.25 311 SER B C 1
ATOM 5282 O O . SER B 1 311 ? 16.828 75.812 -33.156 1 18.25 311 SER B O 1
ATOM 5284 N N . SER B 1 312 ? 17.719 77.688 -34.062 1 18.19 312 SER B N 1
ATOM 5285 C CA . SER B 1 312 ? 18.828 77.375 -34.969 1 18.19 312 SER B CA 1
ATOM 5286 C C . SER B 1 312 ? 20.078 77 -34.219 1 18.19 312 SER B C 1
ATOM 5288 O O . SER B 1 312 ? 21.109 76.625 -34.812 1 18.19 312 SER B O 1
ATOM 5290 N N . LEU B 1 313 ? 20.125 77.062 -32.906 1 19.19 313 LEU B N 1
ATOM 5291 C CA . LEU B 1 313 ? 21.438 77.562 -32.5 1 19.19 313 LEU B CA 1
ATOM 5292 C C . LEU B 1 313 ? 22.516 76.5 -32.75 1 19.19 313 LEU B C 1
ATOM 5294 O O . LEU B 1 313 ? 22.281 75.312 -32.562 1 19.19 313 LEU B O 1
ATOM 5298 N N . SER B 1 314 ? 23.609 76.938 -33.219 1 18.97 314 SER B N 1
ATOM 5299 C CA . SER B 1 314 ? 24.719 76.438 -34 1 18.97 314 SER B CA 1
ATOM 5300 C C . SER B 1 314 ? 25.656 75.625 -33.156 1 18.97 314 SER B C 1
ATOM 5302 O O . SER B 1 314 ? 26.047 74.5 -33.562 1 18.97 314 SER B O 1
ATOM 5304 N N . ASP B 1 315 ? 26.375 76.25 -32.188 1 22.78 315 ASP B N 1
ATOM 5305 C CA . ASP B 1 315 ? 27.844 76.125 -32.25 1 22.78 315 ASP B CA 1
ATOM 5306 C C . ASP B 1 315 ? 28.328 74.812 -31.672 1 22.78 315 ASP B C 1
ATOM 5308 O O . ASP B 1 315 ? 27.609 74.188 -30.906 1 22.78 315 ASP B O 1
ATOM 5312 N N . SER B 1 316 ? 29.719 74.438 -31.875 1 25.83 316 SER B N 1
ATOM 5313 C CA . SER B 1 316 ? 30.516 73.25 -32.031 1 25.83 316 SER B CA 1
ATOM 5314 C C . SER B 1 316 ? 30.953 72.688 -30.688 1 25.83 316 SER B C 1
ATOM 5316 O O . SER B 1 316 ? 31.812 71.812 -30.625 1 25.83 316 SER B O 1
ATOM 5318 N N . PRO B 1 317 ? 30.375 73 -29.547 1 30.83 317 PRO B N 1
ATOM 5319 C CA . PRO B 1 317 ? 31.156 72.75 -28.328 1 30.83 317 PRO B CA 1
ATOM 5320 C C . PRO B 1 317 ? 31.375 71.312 -28.078 1 30.83 317 PRO B C 1
ATOM 5322 O O . PRO B 1 317 ? 30.469 70.562 -27.672 1 30.83 317 PRO B O 1
ATOM 5325 N N . SER B 1 318 ? 32.219 70.688 -28.844 1 30.73 318 SER B N 1
ATOM 5326 C CA . SER B 1 318 ? 32.375 69.25 -28.891 1 30.73 318 SER B CA 1
ATOM 5327 C C . SER B 1 318 ? 32.875 68.688 -27.562 1 30.73 318 SER B C 1
ATOM 5329 O O . SER B 1 318 ? 32.438 67.688 -27.078 1 30.73 318 SER B O 1
ATOM 5331 N N . LYS B 1 319 ? 33.969 69.438 -27.109 1 37.97 319 LYS B N 1
ATOM 5332 C CA . LYS B 1 319 ? 34.844 68.625 -26.234 1 37.97 319 LYS B CA 1
ATOM 5333 C C . LYS B 1 319 ? 34.219 68.375 -24.875 1 37.97 319 LYS B C 1
ATOM 5335 O O . LYS B 1 319 ? 34.438 67.375 -24.25 1 37.97 319 LYS B O 1
ATOM 5340 N N . ASP B 1 320 ? 33.438 69.438 -24.453 1 33.28 320 ASP B N 1
ATOM 5341 C CA . ASP B 1 320 ? 33 69.438 -23.062 1 33.28 320 ASP B CA 1
ATOM 5342 C C . ASP B 1 320 ? 31.984 68.312 -22.844 1 33.28 320 ASP B C 1
ATOM 5344 O O . ASP B 1 320 ? 31.656 68 -21.688 1 33.28 320 ASP B O 1
ATOM 5348 N N . MET B 1 321 ? 31.359 67.875 -24.031 1 38.53 321 MET B N 1
ATOM 5349 C CA . MET B 1 321 ? 30.25 66.938 -23.781 1 38.53 321 MET B CA 1
ATOM 5350 C C . MET B 1 321 ? 30.781 65.562 -23.297 1 38.53 321 MET B C 1
ATOM 5352 O O . MET B 1 321 ? 30.078 64.875 -22.578 1 38.53 321 MET B O 1
ATOM 5356 N N . GLU B 1 322 ? 32.125 65.375 -23.781 1 48.25 322 GLU B N 1
ATOM 5357 C CA . GLU B 1 322 ? 32.531 64 -23.453 1 48.25 322 GLU B CA 1
ATOM 5358 C C . GLU B 1 322 ? 32.812 63.844 -21.969 1 48.25 322 GLU B C 1
ATOM 5360 O O . GLU B 1 322 ? 32.531 62.812 -21.375 1 48.25 322 GLU B O 1
ATOM 5365 N N . LEU B 1 323 ? 33.531 64.938 -21.297 1 53.12 323 LEU B N 1
ATOM 5366 C CA . LEU B 1 323 ? 33.812 64.812 -19.875 1 53.12 323 LEU B CA 1
ATOM 5367 C C . LEU B 1 323 ? 32.531 64.75 -19.062 1 53.12 323 LEU B C 1
ATOM 5369 O O . LEU B 1 323 ? 32.438 63.969 -18.094 1 53.12 323 LEU B O 1
ATOM 5373 N N . GLU B 1 324 ? 31.469 65.5 -19.594 1 52.84 324 GLU B N 1
ATOM 5374 C CA . GLU B 1 324 ? 30.203 65.438 -18.875 1 52.84 324 GLU B CA 1
ATOM 5375 C C . GLU B 1 324 ? 29.562 64.062 -18.953 1 52.84 324 GLU B C 1
ATOM 5377 O O . GLU B 1 324 ? 28.984 63.562 -17.969 1 52.84 324 GLU B O 1
ATOM 5382 N N . ARG B 1 325 ? 29.859 63.312 -20.125 1 56.72 325 ARG B N 1
ATOM 5383 C CA . ARG B 1 325 ? 29.297 61.969 -20.203 1 56.72 325 ARG B CA 1
ATOM 5384 C C . ARG B 1 325 ? 30 61.031 -19.25 1 56.72 325 ARG B C 1
ATOM 5386 O O . ARG B 1 325 ? 29.359 60.188 -18.594 1 56.72 325 ARG B O 1
ATOM 5393 N N . ARG B 1 326 ? 31.406 61.219 -19.109 1 60.91 326 ARG B N 1
ATOM 5394 C CA . ARG B 1 326 ? 32.094 60.312 -18.219 1 60.91 326 ARG B CA 1
ATOM 5395 C C . ARG B 1 326 ? 31.75 60.562 -16.766 1 60.91 326 ARG B C 1
ATOM 5397 O O . ARG B 1 326 ? 31.547 59.625 -15.984 1 60.91 326 ARG B O 1
ATOM 5404 N N . GLU B 1 327 ? 31.609 61.906 -16.375 1 57.72 327 GLU B N 1
ATOM 5405 C CA . GLU B 1 327 ? 31.219 62.188 -15 1 57.72 327 GLU B CA 1
ATOM 5406 C C . GLU B 1 327 ? 29.797 61.75 -14.727 1 57.72 327 GLU B C 1
ATOM 5408 O O . GLU B 1 327 ? 29.484 61.25 -13.641 1 57.72 327 GLU B O 1
ATOM 5413 N N . ALA B 1 328 ? 28.875 61.75 -15.797 1 61.03 328 ALA B N 1
ATOM 5414 C CA . ALA B 1 328 ? 27.516 61.25 -15.602 1 61.03 328 ALA B CA 1
ATOM 5415 C C . ALA B 1 328 ? 27.484 59.75 -15.453 1 61.03 328 ALA B C 1
ATOM 5417 O O . ALA B 1 328 ? 26.75 59.219 -14.625 1 61.03 328 ALA B O 1
ATOM 5418 N N . LEU B 1 329 ? 28.469 59.031 -16.219 1 65.06 329 LEU B N 1
ATOM 5419 C CA . LEU B 1 329 ? 28.516 57.594 -16.062 1 65.06 329 LEU B CA 1
ATOM 5420 C C . LEU B 1 329 ? 29.125 57.219 -14.719 1 65.06 329 LEU B C 1
ATOM 5422 O O . LEU B 1 329 ? 28.641 56.312 -14.047 1 65.06 329 LEU B O 1
ATOM 5426 N N . GLN B 1 330 ? 30.188 57.969 -14.227 1 64.06 330 GLN B N 1
ATOM 5427 C CA . GLN B 1 330 ? 30.75 57.656 -12.922 1 64.06 330 GLN B CA 1
ATOM 5428 C C . GLN B 1 330 ? 29.766 57.969 -11.797 1 64.06 330 GLN B C 1
ATOM 5430 O O . GLN B 1 330 ? 29.656 57.219 -10.828 1 64.06 330 GLN B O 1
ATOM 5435 N N . LYS B 1 331 ? 28.922 59.031 -11.906 1 62.12 331 LYS B N 1
ATOM 5436 C CA . LYS B 1 331 ? 27.891 59.344 -10.922 1 62.12 331 LYS B CA 1
ATOM 5437 C C . LYS B 1 331 ? 26.766 58.281 -10.953 1 62.12 331 LYS B C 1
ATOM 5439 O O . LYS B 1 331 ? 26.297 57.844 -9.906 1 62.12 331 LYS B O 1
ATOM 5444 N N . ARG B 1 332 ? 26.375 57.688 -12.164 1 62.75 332 ARG B N 1
ATOM 5445 C CA . ARG B 1 332 ? 25.375 56.625 -12.211 1 62.75 332 ARG B CA 1
ATOM 5446 C C . ARG B 1 332 ? 25.922 55.344 -11.609 1 62.75 332 ARG B C 1
ATOM 5448 O O . ARG B 1 332 ? 25.203 54.656 -10.891 1 62.75 332 ARG B O 1
ATOM 5455 N N . LEU B 1 333 ? 27.266 55.062 -11.828 1 63.69 333 LEU B N 1
ATOM 5456 C CA . LEU B 1 333 ? 27.828 53.844 -11.219 1 63.69 333 LEU B CA 1
ATOM 5457 C C . LEU B 1 333 ? 27.953 54.031 -9.703 1 63.69 333 LEU B C 1
ATOM 5459 O O . LEU B 1 333 ? 27.688 53.094 -8.953 1 63.69 333 LEU B O 1
ATOM 5463 N N . ALA B 1 334 ? 28.344 55.25 -9.109 1 59.22 334 ALA B N 1
ATOM 5464 C CA . ALA B 1 334 ? 28.391 55.5 -7.672 1 59.22 334 ALA B CA 1
ATOM 5465 C C . ALA B 1 334 ? 26.969 55.531 -7.082 1 59.22 334 ALA B C 1
ATOM 5467 O O . ALA B 1 334 ? 26.734 55 -5.996 1 59.22 334 ALA B O 1
ATOM 5468 N N . GLU B 1 335 ? 25.922 56.031 -7.793 1 57.59 335 GLU B N 1
ATOM 5469 C CA . GLU B 1 335 ? 24.531 56 -7.32 1 57.59 335 GLU B CA 1
ATOM 5470 C C . GLU B 1 335 ? 23.984 54.562 -7.34 1 57.59 335 GLU B C 1
ATOM 5472 O O . GLU B 1 335 ? 23.266 54.156 -6.422 1 57.59 335 GLU B O 1
ATOM 5477 N N . GLU B 1 336 ? 24.391 53.812 -8.375 1 58.97 336 GLU B N 1
ATOM 5478 C CA . GLU B 1 336 ? 23.953 52.406 -8.383 1 58.97 336 GLU B CA 1
ATOM 5479 C C . GLU B 1 336 ? 24.672 51.594 -7.289 1 58.97 336 GLU B C 1
ATOM 5481 O O . GLU B 1 336 ? 24.062 50.75 -6.633 1 58.97 336 GLU B O 1
ATOM 5486 N N . ALA B 1 337 ? 25.969 51.875 -7 1 57.09 337 ALA B N 1
ATOM 5487 C CA . ALA B 1 337 ? 26.656 51.25 -5.887 1 57.09 337 ALA B CA 1
ATOM 5488 C C . ALA B 1 337 ? 26.094 51.719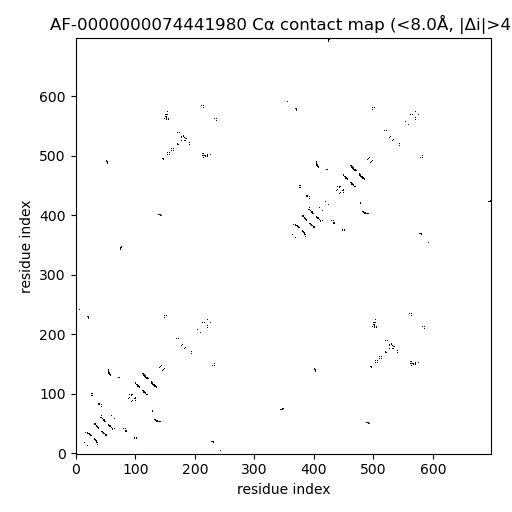 -4.547 1 57.09 337 ALA B C 1
ATOM 5490 O O . ALA B 1 337 ? 25.938 50.938 -3.615 1 57.09 337 ALA B O 1
ATOM 5491 N N . GLU B 1 338 ? 25.766 53.062 -4.348 1 51.88 338 GLU B N 1
ATOM 5492 C CA . GLU B 1 338 ? 25.125 53.562 -3.139 1 51.88 338 GLU B CA 1
ATOM 5493 C C . GLU B 1 338 ? 23.688 53.031 -3.029 1 51.88 338 GLU B C 1
ATOM 5495 O O . GLU B 1 338 ? 23.219 52.719 -1.934 1 51.88 338 GLU B O 1
ATOM 5500 N N . ARG B 1 339 ? 22.938 52.844 -4.098 1 48.94 339 ARG B N 1
ATOM 5501 C CA . ARG B 1 339 ? 21.625 52.219 -4.031 1 48.94 339 ARG B CA 1
ATOM 5502 C C . ARG B 1 339 ? 21.75 50.719 -3.66 1 48.94 339 ARG B C 1
ATOM 5504 O O . ARG B 1 339 ? 20.938 50.188 -2.914 1 48.94 339 ARG B O 1
ATOM 5511 N N . LYS B 1 340 ? 22.75 50.094 -4.105 1 51 340 LYS B N 1
ATOM 5512 C CA . LYS B 1 340 ? 22.984 48.719 -3.65 1 51 340 LYS B CA 1
ATOM 5513 C C . LYS B 1 340 ? 23.406 48.688 -2.184 1 51 340 LYS B C 1
ATOM 5515 O O . LYS B 1 340 ? 23.094 47.75 -1.462 1 51 340 LYS B O 1
ATOM 5520 N N . LYS B 1 341 ? 24.172 49.562 -1.59 1 47.81 341 LYS B N 1
ATOM 5521 C CA . LYS B 1 341 ? 24.469 49.688 -0.165 1 47.81 341 LYS B CA 1
ATOM 5522 C C . LYS B 1 341 ? 23.25 50.125 0.63 1 47.81 341 LYS B C 1
ATOM 5524 O O . LYS B 1 341 ? 23.031 49.656 1.753 1 47.81 341 LYS B O 1
ATOM 5529 N N . LYS B 1 342 ? 22.453 51.125 0.293 1 47.34 342 LYS B N 1
ATOM 5530 C CA . LYS B 1 342 ? 21.25 51.562 1.018 1 47.34 342 LYS B CA 1
ATOM 5531 C C . LYS B 1 342 ? 20.188 50.469 0.986 1 47.34 342 LYS B C 1
ATOM 5533 O O . LYS B 1 342 ? 19.359 50.375 1.898 1 47.34 342 LYS B O 1
ATOM 5538 N N . LYS B 1 343 ? 19.969 49.688 -0.036 1 43.34 343 LYS B N 1
ATOM 5539 C CA . LYS B 1 343 ? 18.984 48.594 -0.048 1 43.34 343 LYS B CA 1
ATOM 5540 C C . LYS B 1 343 ? 19.422 47.438 0.84 1 43.34 343 LYS B C 1
ATOM 5542 O O . LYS B 1 343 ? 18.734 46.438 0.928 1 43.34 343 LYS B O 1
ATOM 5547 N N . LYS B 1 344 ? 20.625 47.469 1.3 1 43.34 344 LYS B N 1
ATOM 5548 C CA . LYS B 1 344 ? 21.047 46.5 2.32 1 43.34 344 LYS B CA 1
ATOM 5549 C C . LYS B 1 344 ? 20.438 46.844 3.68 1 43.34 344 LYS B C 1
ATOM 5551 O O . LYS B 1 344 ? 21.016 46.531 4.719 1 43.34 344 LYS B O 1
ATOM 5556 N N . ARG B 1 345 ? 19.516 47.719 3.797 1 41.97 345 ARG B N 1
ATOM 5557 C CA . ARG B 1 345 ? 18.922 47.938 5.109 1 41.97 345 ARG B CA 1
ATOM 5558 C C . ARG B 1 345 ? 18.172 46.688 5.574 1 41.97 345 ARG B C 1
ATOM 5560 O O . ARG B 1 345 ? 17.375 46.125 4.828 1 41.97 345 ARG B O 1
ATOM 5567 N N . LYS B 1 346 ? 18.672 46.094 6.684 1 43.75 346 LYS B N 1
ATOM 5568 C CA . LYS B 1 346 ? 18.109 44.938 7.402 1 43.75 346 LYS B CA 1
ATOM 5569 C C . LYS B 1 346 ? 16.641 45.156 7.719 1 43.75 346 LYS B C 1
ATOM 5571 O O . LYS B 1 346 ? 16.266 46.156 8.344 1 43.75 346 LYS B O 1
ATOM 5576 N N . VAL B 1 347 ? 15.703 44.781 6.953 1 40.25 347 VAL B N 1
ATOM 5577 C CA . VAL B 1 347 ? 14.289 44.812 7.324 1 40.25 347 VAL B CA 1
ATOM 5578 C C . VAL B 1 347 ? 14.039 43.938 8.531 1 40.25 347 VAL B C 1
ATOM 5580 O O . VAL B 1 347 ? 14.266 42.719 8.469 1 40.25 347 VAL B O 1
ATOM 5583 N N . ASN B 1 348 ? 14.07 44.438 9.773 1 43.94 348 ASN B N 1
ATOM 5584 C CA . ASN B 1 348 ? 13.609 43.781 10.992 1 43.94 348 ASN B CA 1
ATOM 5585 C C . ASN B 1 348 ? 12.195 43.219 10.836 1 43.94 348 ASN B C 1
ATOM 5587 O O . ASN B 1 348 ? 11.266 44 10.555 1 43.94 348 ASN B O 1
ATOM 5591 N N . LEU B 1 349 ? 12 42.125 10.227 1 36.81 349 LEU B N 1
ATOM 5592 C CA . LEU B 1 349 ? 10.672 41.5 10.344 1 36.81 349 LEU B CA 1
ATOM 5593 C C . LEU B 1 349 ? 10.453 40.969 11.75 1 36.81 349 LEU B C 1
ATOM 5595 O O . LEU B 1 349 ? 11.375 40.438 12.375 1 36.81 349 LEU B O 1
#

Nearest PDB structures (foldseek):
  7lt3-assembly1_H  TM=8.244E-01  e=3.038E-16  Homo sapiens
  3sr2-assembly3_D  TM=8.286E-01  e=1.209E-15  Homo sapiens
  2qm4-assembly1_A  TM=7.473E-01  e=4.814E-16  Homo sapiens
  3w03-assembly1_B  TM=7.443E-01  e=4.545E-16  Homo sapiens
  3rwr-assembly1_H  TM=7.951E-01  e=1.281E-14  Homo sapiens

Secondary structure (DSSP, 8-state):
-HHHHHHHHHHH----GGGSPPEEEEETTEEEEEEEEEETTTTEEEEEEE-SS-EEEEEE-HHHHHHHHHHH-TTEE--HHHHHHHHHHHHHS--TTS--EEEEEE--SSS-EEEEEEEEE-GGG-EEEEEEEEEE--TTHHIIIIIHHHHHHHHHHHHHHHHHHHHHHHHHHHHHHHHHTT---S-GGG--PPP-HHHHHHHHHHSHHHHHHHHTHHHHHTSHHHHHHHHHHHHHHHHHHHTTSPP-----------------------------------------------------------------------TTHHHHHHHHHHHHHHHHHHHHHHTT--EE-/-HHHHHHHHHHH----GGGSPPEEEEETTEEEEEEEEEETTTTEEEEEEE-SS-EEEEEE-HHHHHHHHHHH-TTEE--HHHHHHHHHHHHHS--TTS--EEEEEE-SSSS-EEEEEEEEE-GGG-EEEEEEEEEE--TTHHIIIIIHHHHHHHHHHHHHHHHHHHHHHHHHHHHHHHHHTT---S-GGG--PPP-HHHHHHHHHHSHHHHHHHHTHHHHTTSHHHHHHHHHHHHHHHHHHHTTSPP-----------------------------------------------------------------------HHHHHHHHHHHHHHHHHHHHHHHHTT--EE-

Radius of gyration: 41.97 Å; Cα contacts (8 Å, |Δi|>4): 750; chains: 2; bounding box: 94×157×117 Å

InterPro domains:
  IPR015381 XLF-like, N-terminal [PF09302] (21-135)
  IPR038051 XRCC4-like, N-terminal domain superfamily [G3DSA:2.170.210.10] (11-150)
  IPR052287 Non-homologous end-joining factor [PTHR32235] (12-345)
  IPR053829 XLF-like, coiled-coil region [PF21928] (141-186)

Sequence (698 aa):
MAASKEISWRRRWKPNLNSQPWKHVSISGKSFLLKSMFVEVDCSYELCLWDFSTFWYEKVEQDKFRARAKELNPNVEAKLSFLLKFVEKNIVKPNEKEETLLIINQGSTTEDELVLRMKTKLQGGVPFMWEFHCSEGEKRMVGSQLVQPMLAMIAELNRWQGELCKLLKKKDQEIMDYKDSGACLSRKSLATPEFNEDTFKSKMFLSQGFEDAVQDAVTQGLDNDASELYKQVMIKTAWLAEKDLPEPEEDVEDVDDIYGSVAVGGPSAPSWTDLPPPSLFGKEDEPFTTSPRVSPRKTPVTSPAKSSGMSSLSDSPSKDMELERREALQKRLAEEAERKKKKKRKVNLMAASKEISWRRRWKPNLNSQPWKHVSISGKSFLLKSMFVEVDCSYELCLWDFSTFWYEKVEQDKFRARAKELNPNVEAKLSFLLKFVEKNIVKPNEKEETLLIINQGSTTEDELVLRMKTKLQGGVPFMWEFHCSEGEKRMVGSQLVQPMLAMIAELNRWQGELCKLLKKKDQEIMDYKDSGACLSRKSLATPEFNEDTFKSKMFLSQGFEDAVQDAVTQGLDNDASELYKQVMIKTAWLAEKDLPEPEEDVEDVDDIYGSVAVGGPSAPSWTDLPPPSLFGKEDEPFTTSPRVSPRKTPVTSPAKSSGMSSLSDSPSKDMELERREALQKRLAEEAERKKKKKRKVNL